Protein AF-A0A9Q1MNZ3-F1 (afdb_monomer)

Organism: NCBI:txid402998

Secondary structure (DSSP, 8-state):
-HHHHHHHHTTT----SSHHHHHHHHHHHHHHHHHHHHHHHHHHHHHHHHHHHHHHHHHHHHHHHHHH-HHHHTTS-SS---S-------------------PPP-----HHHHHHHHHHHHHHHHHHHHHHHHHHHHHHHHHHHHHHHHHHHHHHHHHHHHHHHHHHHHS---PPPHHHHHHHHHHHHHHHHHHHHHHHHHHHHHHHHHHHHHHHHHHHHHHHHHHHHHHHTTS--SS-TTHHHHHHHHHHHHHHHHHHHHHHHHHHHHHHHHHHHHHHHHHHHHHHHHHHHHHHHHHHHHHHHHHHHHHHHHHHHHHHHHHHHHHHHHHHHHHHHHHHHHHHHHHHHHHHHHHPPP-----------------------S------------SSTTTGGGSSS----------PPPPPPPPP-------------------------

Structure (mmCIF, N/CA/C/O backbone):
data_AF-A0A9Q1MNZ3-F1
#
_entry.id   AF-A0A9Q1MNZ3-F1
#
loop_
_atom_site.group_PDB
_atom_site.id
_atom_site.type_symbol
_atom_site.label_atom_id
_atom_site.label_alt_id
_atom_site.label_comp_id
_atom_site.label_asym_id
_atom_site.label_entity_id
_atom_site.label_seq_id
_atom_site.pdbx_PDB_ins_code
_atom_site.Cartn_x
_atom_site.Cartn_y
_atom_site.Cartn_z
_atom_site.occupancy
_atom_site.B_iso_or_equiv
_atom_site.auth_seq_id
_atom_site.auth_comp_id
_atom_site.auth_asym_id
_atom_site.auth_atom_id
_atom_site.pdbx_PDB_model_num
ATOM 1 N N . MET A 1 1 ? -8.122 19.509 -13.909 1.00 64.25 1 MET A N 1
ATOM 2 C CA . MET A 1 1 ? -7.153 19.611 -15.026 1.00 64.25 1 MET A CA 1
ATOM 3 C C . MET A 1 1 ? -7.495 18.634 -16.149 1.00 64.25 1 MET A C 1
ATOM 5 O O . MET A 1 1 ? -7.805 19.085 -17.242 1.00 64.25 1 MET A O 1
ATOM 9 N N . GLN A 1 2 ? -7.515 17.329 -15.856 1.00 67.62 2 GLN A N 1
ATOM 10 C CA . GLN A 1 2 ? -7.692 16.215 -16.800 1.00 67.62 2 GLN A CA 1
ATOM 11 C C . GLN A 1 2 ? -8.780 16.420 -17.875 1.00 67.62 2 GLN A C 1
ATOM 13 O O . GLN A 1 2 ? -8.451 16.431 -19.053 1.00 67.62 2 GLN A O 1
ATOM 18 N N . GLY A 1 3 ? -10.028 16.731 -17.503 1.00 74.38 3 GLY A N 1
ATOM 19 C CA . GLY A 1 3 ? -11.099 16.966 -18.489 1.00 74.38 3 GLY A CA 1
ATOM 20 C C . GLY A 1 3 ? -10.867 18.143 -19.458 1.00 74.38 3 GLY A C 1
ATOM 21 O O . GLY A 1 3 ? -11.345 18.099 -20.590 1.00 74.38 3 GLY A O 1
ATOM 22 N N . LYS A 1 4 ? -10.090 19.176 -19.077 1.00 72.19 4 LYS A N 1
ATOM 23 C CA . LYS A 1 4 ? -9.669 20.223 -20.031 1.00 72.19 4 LYS A CA 1
ATOM 24 C C . LYS A 1 4 ? -8.597 19.693 -20.996 1.00 72.19 4 LYS A C 1
ATOM 26 O O . LYS A 1 4 ? -8.655 20.001 -22.179 1.00 72.19 4 LYS A O 1
ATOM 31 N N . VAL A 1 5 ? -7.658 18.874 -20.511 1.00 76.69 5 VAL A N 1
ATOM 32 C CA . VAL A 1 5 ? -6.614 18.236 -21.338 1.00 76.69 5 VAL A CA 1
ATOM 33 C C . VAL A 1 5 ? -7.241 17.284 -22.363 1.00 76.69 5 VAL A C 1
ATOM 35 O O . VAL A 1 5 ? -6.923 17.367 -23.543 1.00 76.69 5 VAL A O 1
ATOM 38 N N . GLU A 1 6 ? -8.206 16.458 -21.954 1.00 78.88 6 GLU A N 1
ATOM 39 C CA . GLU A 1 6 ? -8.967 15.580 -22.859 1.00 78.88 6 GLU A CA 1
ATOM 40 C C . GLU A 1 6 ? -9.744 16.364 -23.929 1.00 78.88 6 GLU A C 1
ATOM 42 O O . GLU A 1 6 ? -9.809 15.943 -25.083 1.00 78.88 6 GLU A O 1
ATOM 47 N N . SER A 1 7 ? -10.307 17.526 -23.576 1.00 74.75 7 SER A N 1
ATOM 48 C CA . SER A 1 7 ? -10.967 18.415 -24.543 1.00 74.75 7 SER A CA 1
ATOM 49 C C . SER A 1 7 ? -9.997 19.008 -25.570 1.00 74.75 7 SER A C 1
ATOM 51 O O . SER A 1 7 ? -10.411 19.310 -26.685 1.00 74.75 7 SER A O 1
ATOM 53 N N . VAL A 1 8 ? -8.730 19.192 -25.199 1.00 75.56 8 VAL A N 1
ATOM 54 C CA . VAL A 1 8 ? -7.685 19.772 -26.055 1.00 75.56 8 VAL A CA 1
ATOM 55 C C . VAL A 1 8 ? -7.046 18.711 -26.946 1.00 75.56 8 VAL A C 1
ATOM 57 O O . VAL A 1 8 ? -6.783 18.985 -28.111 1.00 75.56 8 VAL A O 1
ATOM 60 N N . ILE A 1 9 ? -6.885 17.481 -26.450 1.00 75.62 9 ILE A N 1
ATOM 61 C CA . ILE A 1 9 ? -6.481 16.321 -27.260 1.00 75.62 9 ILE A CA 1
ATOM 62 C C . ILE A 1 9 ? -7.491 16.096 -28.398 1.00 75.62 9 ILE A C 1
ATOM 64 O O . ILE A 1 9 ? -7.105 16.064 -29.564 1.00 75.62 9 ILE A O 1
ATOM 68 N N . LYS A 1 10 ? -8.797 16.097 -28.090 1.00 76.12 10 LYS A N 1
ATOM 69 C CA . LYS A 1 10 ? -9.872 16.006 -29.100 1.00 76.12 10 LYS A CA 1
ATOM 70 C C . LYS A 1 10 ? -9.850 17.132 -30.140 1.00 76.12 10 LYS A C 1
ATOM 72 O O . LYS A 1 10 ? -10.319 16.934 -31.252 1.00 76.12 10 LYS A O 1
ATOM 77 N N . LEU A 1 11 ? -9.303 18.298 -29.792 1.00 71.25 11 LEU A N 1
ATOM 78 C CA . LEU A 1 11 ? -9.149 19.442 -30.698 1.00 71.25 11 LEU A CA 1
ATOM 79 C C . LEU A 1 11 ? -7.994 19.271 -31.704 1.00 71.25 11 LEU A C 1
ATOM 81 O O . LEU A 1 11 ? -7.892 20.034 -32.662 1.00 71.25 11 LEU A O 1
ATOM 85 N N . ILE A 1 12 ? -7.101 18.311 -31.449 1.00 71.12 12 ILE A N 1
ATOM 86 C CA . ILE A 1 12 ? -5.898 18.013 -32.239 1.00 71.12 12 ILE A CA 1
ATOM 87 C C . ILE A 1 12 ? -6.087 16.721 -33.057 1.00 71.12 12 ILE A C 1
ATOM 89 O O . ILE A 1 12 ? -5.530 16.606 -34.145 1.00 71.12 12 ILE A O 1
ATOM 93 N N . GLU A 1 13 ? -6.887 15.772 -32.561 1.00 69.00 13 GLU A N 1
ATOM 94 C CA . GLU A 1 13 ? -7.165 14.466 -33.187 1.00 69.00 13 GLU A CA 1
ATOM 95 C C . GLU A 1 13 ? -8.240 14.492 -34.301 1.00 69.00 13 GLU A C 1
ATOM 97 O O . GLU A 1 13 ? -8.600 13.442 -34.825 1.00 69.00 13 GLU A O 1
ATOM 102 N N . GLU A 1 14 ? -8.783 15.656 -34.673 1.00 66.69 14 GLU A N 1
ATOM 103 C CA . GLU A 1 14 ? -9.894 15.748 -35.634 1.00 66.69 14 GLU A CA 1
ATOM 104 C C . GLU A 1 14 ? -9.431 15.492 -37.089 1.00 66.69 14 GLU A C 1
ATOM 106 O O . GLU A 1 14 ? -8.737 16.308 -37.706 1.00 66.69 14 GLU A O 1
ATOM 111 N N . ASP A 1 15 ? -9.811 14.332 -37.641 1.00 58.34 15 ASP A N 1
ATOM 112 C CA . ASP A 1 15 ? -9.346 13.847 -38.944 1.00 58.34 15 ASP A CA 1
ATOM 113 C C . ASP A 1 15 ? -9.789 14.728 -40.127 1.00 58.34 15 ASP A C 1
ATOM 115 O O . ASP A 1 15 ? -10.971 14.962 -40.387 1.00 58.34 15 ASP A O 1
ATOM 119 N N . GLY A 1 16 ? -8.808 15.157 -40.923 1.00 62.56 16 GLY A N 1
ATOM 120 C CA . GLY A 1 16 ? -9.031 15.745 -42.240 1.00 62.56 16 GLY A CA 1
ATOM 121 C C . GLY A 1 16 ? -8.628 14.767 -43.339 1.00 62.56 16 GLY A C 1
ATOM 122 O O . GLY A 1 16 ? -7.452 14.426 -43.446 1.00 62.56 16 GLY A O 1
ATOM 123 N N . ASP A 1 17 ? -9.573 14.409 -44.213 1.00 69.06 17 ASP A N 1
ATOM 124 C CA . ASP A 1 17 ? -9.425 13.407 -45.296 1.00 69.06 17 ASP A CA 1
ATOM 125 C C . ASP A 1 17 ? -8.320 13.718 -46.332 1.00 69.06 17 ASP A C 1
ATOM 127 O O . ASP A 1 17 ? -8.062 12.940 -47.247 1.00 69.06 17 ASP A O 1
ATOM 131 N N . SER A 1 18 ? -7.686 14.888 -46.235 1.00 78.81 18 SER A N 1
ATOM 132 C CA . SER A 1 18 ? -6.571 15.319 -47.074 1.00 78.81 18 SER A CA 1
ATOM 133 C C . SER A 1 18 ? -5.646 16.258 -46.297 1.00 78.81 18 SER A C 1
ATOM 135 O O . SER A 1 18 ? -6.090 17.028 -45.441 1.00 78.81 18 SER A O 1
ATOM 137 N N . PHE A 1 19 ? -4.352 16.238 -46.628 1.00 78.19 19 PHE A N 1
ATOM 138 C CA . PHE A 1 19 ? -3.309 17.021 -45.956 1.00 78.19 19 PHE A CA 1
ATOM 139 C C . PHE A 1 19 ? -3.647 18.519 -45.852 1.00 78.19 19 PHE A C 1
ATOM 141 O O . PHE A 1 19 ? -3.493 19.107 -44.782 1.00 78.19 19 PHE A O 1
ATOM 148 N N . ALA A 1 20 ? -4.173 19.117 -46.928 1.00 81.31 20 ALA A N 1
ATOM 149 C CA . ALA A 1 20 ? -4.569 20.527 -46.948 1.00 81.31 20 ALA A CA 1
ATOM 150 C C . ALA A 1 20 ? -5.697 20.835 -45.944 1.00 81.31 20 ALA A C 1
ATOM 152 O O . ALA A 1 20 ? -5.638 21.841 -45.239 1.00 81.31 20 ALA A O 1
ATOM 153 N N . LYS A 1 21 ? -6.676 19.928 -45.818 1.00 78.25 21 LYS A N 1
ATOM 154 C CA . LYS A 1 21 ? -7.810 20.042 -44.887 1.00 78.25 21 LYS A CA 1
ATOM 155 C C . LYS A 1 21 ? -7.342 19.944 -43.428 1.00 78.25 21 LYS A C 1
ATOM 157 O O . LYS A 1 21 ? -7.781 20.736 -42.599 1.00 78.25 21 LYS A O 1
ATOM 162 N N . ARG A 1 22 ? -6.385 19.053 -43.121 1.00 76.38 22 ARG A N 1
ATOM 163 C CA . ARG A 1 22 ? -5.750 18.982 -41.785 1.00 76.38 22 ARG A CA 1
ATOM 164 C C . ARG A 1 22 ? -4.982 20.258 -41.439 1.00 76.38 22 ARG A C 1
ATOM 166 O O . ARG A 1 22 ? -5.102 20.756 -40.325 1.00 76.38 22 ARG A O 1
ATOM 173 N N . ALA A 1 23 ? -4.212 20.798 -42.387 1.00 79.94 23 ALA A N 1
ATOM 174 C CA . ALA A 1 23 ? -3.471 22.041 -42.180 1.00 79.94 23 ALA A CA 1
ATOM 175 C C . ALA A 1 23 ? -4.421 23.223 -41.910 1.00 79.94 23 ALA A C 1
ATOM 177 O O . ALA A 1 23 ? -4.208 23.981 -40.966 1.00 79.94 23 ALA A O 1
ATOM 178 N N . GLU A 1 24 ? -5.505 23.345 -42.682 1.00 80.56 24 GLU A N 1
ATOM 179 C CA . GLU A 1 24 ? -6.532 24.372 -42.475 1.00 80.56 24 GLU A CA 1
ATOM 180 C C . GLU A 1 24 ? -7.200 24.259 -41.091 1.00 80.56 24 GLU A C 1
ATOM 182 O O . GLU A 1 24 ? -7.330 25.264 -40.386 1.00 80.56 24 GLU A O 1
ATOM 187 N N . MET A 1 25 ? -7.573 23.044 -40.669 1.00 79.12 25 MET A N 1
ATOM 188 C CA . MET A 1 25 ? -8.156 22.795 -39.343 1.00 79.12 25 MET A CA 1
ATOM 189 C C . MET A 1 25 ? -7.179 23.140 -38.211 1.00 79.12 25 MET A C 1
ATOM 191 O O . MET A 1 25 ? -7.559 23.853 -37.280 1.00 79.12 25 MET A O 1
ATOM 195 N N . TYR A 1 26 ? -5.906 22.745 -38.328 1.00 80.44 26 TYR A N 1
ATOM 196 C CA . TYR A 1 26 ? -4.860 23.116 -37.370 1.00 80.44 26 TYR A CA 1
ATOM 197 C C . TYR A 1 26 ? -4.749 24.638 -37.202 1.00 80.44 26 TYR A C 1
ATOM 199 O O . TYR A 1 26 ? -4.778 25.135 -36.076 1.00 80.44 26 TYR A O 1
ATOM 207 N N . TYR A 1 27 ? -4.685 25.406 -38.297 1.00 83.06 27 TYR A N 1
ATOM 208 C CA . TYR A 1 27 ? -4.586 26.868 -38.204 1.00 83.06 27 TYR A CA 1
ATOM 209 C C . TYR A 1 27 ? -5.840 27.525 -37.608 1.00 83.06 27 TYR A C 1
ATOM 211 O O . TYR A 1 27 ? -5.704 28.518 -36.893 1.00 83.06 27 TYR A O 1
ATOM 219 N N . LYS A 1 28 ? -7.037 26.957 -37.821 1.00 81.38 28 LYS A N 1
ATOM 220 C CA . LYS A 1 28 ? -8.279 27.414 -37.167 1.00 81.38 28 LYS A CA 1
ATOM 221 C C . LYS A 1 28 ? -8.309 27.106 -35.666 1.00 81.38 28 LYS A C 1
ATOM 223 O O . LYS A 1 28 ? -8.808 27.927 -34.904 1.00 81.38 28 LYS A O 1
ATOM 228 N N . LYS A 1 29 ? -7.767 25.961 -35.234 1.00 82.56 29 LYS A N 1
ATOM 229 C CA . LYS A 1 29 ? -7.752 25.526 -33.822 1.00 82.56 29 LYS A CA 1
ATOM 230 C C . LYS A 1 29 ? -6.563 26.031 -33.003 1.00 82.56 29 LYS A C 1
ATOM 232 O O . LYS A 1 29 ? -6.631 26.080 -31.775 1.00 82.56 29 LYS A O 1
ATOM 237 N N . ARG A 1 30 ? -5.503 26.503 -33.663 1.00 81.94 30 ARG A N 1
ATOM 238 C CA . ARG A 1 30 ? -4.300 27.065 -33.030 1.00 81.94 30 ARG A CA 1
ATOM 239 C C . ARG A 1 30 ? -4.566 28.158 -31.971 1.00 81.94 30 ARG A C 1
ATOM 241 O O . ARG A 1 30 ? -3.887 28.106 -30.948 1.00 81.94 30 ARG A O 1
ATOM 248 N N . PRO A 1 31 ? -5.507 29.116 -32.131 1.00 85.31 31 PRO A N 1
ATOM 249 C CA . PRO A 1 31 ? -5.773 30.130 -31.102 1.00 85.31 31 PRO A CA 1
ATOM 250 C C . PRO A 1 31 ? -6.386 29.548 -29.819 1.00 85.31 31 PRO A C 1
ATOM 252 O O . PRO A 1 31 ? -5.988 29.935 -28.723 1.00 85.31 31 PRO A O 1
ATOM 255 N N . GLU A 1 32 ? -7.309 28.588 -29.950 1.00 81.62 32 GLU A N 1
ATOM 256 C CA . GLU A 1 32 ? -7.945 27.892 -28.818 1.00 81.62 32 GLU A CA 1
ATOM 257 C C . GLU A 1 32 ? -6.896 27.096 -28.014 1.00 81.62 32 GLU A C 1
ATOM 259 O O . GLU A 1 32 ? -6.868 27.159 -26.782 1.00 81.62 32 GLU A O 1
ATOM 264 N N . LEU A 1 33 ? -5.974 26.422 -28.715 1.00 83.12 33 LEU A N 1
ATOM 265 C CA . LEU A 1 33 ? -4.855 25.690 -28.114 1.00 83.12 33 LEU A CA 1
ATOM 266 C C . LEU A 1 33 ? -3.871 26.615 -27.374 1.00 83.12 33 LEU A C 1
ATOM 268 O O . LEU A 1 33 ? -3.465 26.298 -26.256 1.00 83.12 33 LEU A O 1
ATOM 272 N N . ILE A 1 34 ? -3.508 27.760 -27.966 1.00 86.12 34 ILE A N 1
ATOM 273 C CA . ILE A 1 34 ? 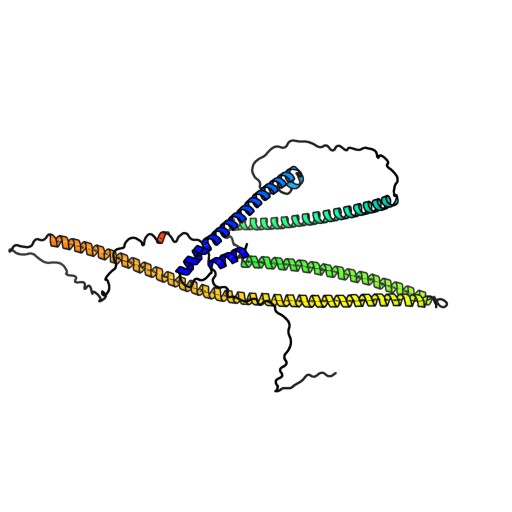-2.623 28.752 -27.329 1.00 86.12 34 ILE A CA 1
ATOM 274 C C . ILE A 1 34 ? -3.255 29.279 -26.036 1.00 86.12 34 ILE A C 1
ATOM 276 O O . ILE A 1 34 ? -2.612 29.231 -24.988 1.00 86.12 34 ILE A O 1
ATOM 280 N N . ASN A 1 35 ? -4.527 29.694 -26.075 1.00 85.69 35 ASN A N 1
ATOM 281 C CA . ASN A 1 35 ? -5.220 30.202 -24.889 1.00 85.69 35 ASN A CA 1
ATOM 282 C C . ASN A 1 35 ? -5.282 29.154 -23.761 1.00 85.69 35 ASN A C 1
ATOM 284 O O . ASN A 1 35 ? -5.055 29.484 -22.600 1.00 85.69 35 ASN A O 1
ATOM 288 N N . PHE A 1 36 ? -5.522 27.877 -24.084 1.00 86.38 36 PHE A N 1
ATOM 289 C CA . PHE A 1 36 ? -5.504 26.809 -23.079 1.00 86.38 36 PHE A CA 1
ATOM 290 C C . PHE A 1 36 ? -4.132 26.638 -22.401 1.00 86.38 36 PHE A C 1
ATOM 292 O O . PHE A 1 36 ? -4.066 26.441 -21.182 1.00 86.38 36 PHE A O 1
ATOM 299 N N . VAL A 1 37 ? -3.040 26.711 -23.169 1.00 85.69 37 VAL A N 1
ATOM 300 C CA . VAL A 1 37 ? -1.673 26.615 -22.633 1.00 85.69 37 VAL A CA 1
ATOM 301 C C . VAL A 1 37 ? -1.352 27.826 -21.752 1.00 85.69 37 VAL A C 1
ATOM 303 O O . VAL A 1 37 ? -0.839 27.651 -20.646 1.00 85.69 37 VAL A O 1
ATOM 306 N N . GLU A 1 38 ? -1.718 29.037 -22.181 1.00 88.31 38 GLU A N 1
ATOM 307 C CA . GLU A 1 38 ? -1.524 30.270 -21.405 1.00 88.31 38 GLU A CA 1
ATOM 308 C C . GLU A 1 38 ? -2.342 30.289 -20.101 1.00 88.31 38 GLU A C 1
ATOM 310 O O . GLU A 1 38 ? -1.801 30.622 -19.042 1.00 88.31 38 GLU A O 1
ATOM 315 N N . GLU A 1 39 ? -3.616 29.877 -20.137 1.00 85.88 39 GLU A N 1
ATOM 316 C CA . GLU A 1 39 ? -4.452 29.700 -18.939 1.00 85.88 39 GLU A CA 1
ATOM 317 C C . GLU A 1 39 ? -3.848 28.679 -17.972 1.00 85.88 39 GLU A C 1
ATOM 319 O O . GLU A 1 39 ? -3.794 28.922 -16.764 1.00 85.88 39 GLU A O 1
ATOM 324 N N . SER A 1 40 ? -3.382 27.540 -18.494 1.00 81.62 40 SER A N 1
ATOM 325 C CA . SER A 1 40 ? -2.795 26.469 -17.684 1.00 81.62 40 SER A CA 1
ATOM 326 C C . SER A 1 40 ? -1.501 26.928 -17.015 1.00 81.62 40 SER A C 1
ATOM 328 O O . SER A 1 40 ? -1.337 26.744 -15.810 1.00 81.62 40 SER A O 1
ATOM 330 N N . TYR A 1 41 ? -0.615 27.598 -17.759 1.00 85.88 41 TYR A N 1
ATOM 331 C CA . TYR A 1 41 ? 0.615 28.179 -17.219 1.00 85.88 41 TYR A CA 1
ATOM 332 C C . TYR A 1 41 ? 0.327 29.245 -16.150 1.00 85.88 41 TYR A C 1
ATOM 334 O O . TYR A 1 41 ? 0.918 29.213 -15.068 1.00 85.88 41 TYR A O 1
ATOM 342 N N . ARG A 1 42 ? -0.638 30.145 -16.397 1.00 90.25 42 ARG A N 1
ATOM 343 C CA . ARG A 1 42 ? -1.067 31.156 -15.416 1.00 90.25 42 ARG A CA 1
ATOM 344 C C . ARG A 1 42 ? -1.629 30.512 -14.143 1.00 90.25 42 ARG A C 1
ATOM 346 O O . ARG A 1 42 ? -1.322 30.980 -13.048 1.00 90.25 42 ARG A O 1
ATOM 353 N N . ALA A 1 43 ? -2.407 29.437 -14.269 1.00 88.12 43 ALA A N 1
ATOM 354 C CA . ALA A 1 43 ? -2.963 28.707 -13.131 1.00 88.12 43 ALA A CA 1
ATOM 355 C C . ALA A 1 43 ? -1.879 28.003 -12.293 1.00 88.12 43 ALA A C 1
ATOM 357 O O . ALA A 1 43 ? -1.916 28.098 -11.065 1.00 88.12 43 ALA A O 1
ATOM 358 N N . TYR A 1 44 ? -0.896 27.356 -12.933 1.00 88.75 44 TYR A N 1
ATOM 359 C CA . TYR A 1 44 ? 0.251 26.759 -12.236 1.00 88.75 44 TYR A CA 1
ATOM 360 C C . TYR A 1 44 ? 1.097 27.812 -11.517 1.00 88.75 44 TYR A C 1
ATOM 362 O O . TYR A 1 44 ? 1.431 27.634 -10.346 1.00 88.75 44 TYR A O 1
ATOM 370 N N . ARG A 1 45 ? 1.381 28.942 -12.171 1.00 92.19 45 ARG A N 1
ATOM 371 C CA . ARG A 1 45 ? 2.127 30.048 -11.561 1.00 92.19 45 ARG A CA 1
ATOM 372 C C . ARG A 1 45 ? 1.422 30.609 -10.321 1.00 92.19 45 ARG A C 1
ATOM 374 O O . ARG A 1 45 ? 2.040 30.721 -9.270 1.00 92.19 45 ARG A O 1
ATOM 381 N N . ALA A 1 46 ? 0.114 30.854 -10.408 1.00 93.00 46 ALA A N 1
ATOM 382 C CA . ALA A 1 46 ? -0.691 31.315 -9.275 1.00 93.00 46 ALA A CA 1
ATOM 383 C C . ALA A 1 46 ? -0.861 30.258 -8.160 1.00 93.00 46 ALA A C 1
ATOM 385 O O . ALA A 1 46 ? -1.320 30.581 -7.063 1.00 93.00 46 ALA A O 1
ATOM 386 N N . LEU A 1 47 ? -0.554 28.981 -8.417 1.00 93.31 47 LEU A N 1
ATOM 387 C CA . LEU A 1 47 ? -0.458 27.952 -7.379 1.00 93.31 47 LEU A CA 1
ATOM 388 C C . LEU A 1 47 ? 0.912 27.995 -6.686 1.00 93.31 47 LEU A C 1
ATOM 390 O O . LEU A 1 47 ? 0.950 27.997 -5.459 1.00 93.31 47 LEU A O 1
ATOM 394 N N . ALA A 1 48 ? 2.003 28.107 -7.450 1.00 91.25 48 ALA A N 1
ATOM 395 C CA . ALA A 1 48 ? 3.358 28.247 -6.914 1.00 91.25 48 ALA A CA 1
ATOM 396 C C . ALA A 1 48 ? 3.501 29.500 -6.027 1.00 91.25 48 ALA A C 1
ATOM 398 O O . ALA A 1 48 ? 3.933 29.395 -4.885 1.00 91.25 48 ALA A O 1
ATOM 399 N N . GLU A 1 49 ? 3.014 30.657 -6.490 1.00 92.81 49 GLU A N 1
ATOM 400 C CA . GLU A 1 49 ? 3.045 31.919 -5.729 1.00 92.81 49 GLU A CA 1
ATOM 401 C C . GLU A 1 49 ? 2.268 31.826 -4.392 1.00 92.81 49 GLU A C 1
ATOM 403 O O . GLU A 1 49 ? 2.651 32.450 -3.402 1.00 92.81 49 GLU A O 1
ATOM 408 N N . ARG A 1 50 ? 1.211 30.998 -4.320 1.00 95.25 50 ARG A N 1
ATOM 409 C CA . ARG A 1 50 ? 0.496 30.704 -3.061 1.00 95.25 50 ARG A CA 1
ATOM 410 C C . ARG A 1 50 ? 1.260 29.741 -2.152 1.00 95.25 50 ARG A C 1
ATOM 412 O O . ARG A 1 50 ? 1.188 29.896 -0.937 1.00 95.25 50 ARG A O 1
ATOM 419 N N . TYR A 1 51 ? 2.001 28.790 -2.717 1.00 93.69 51 TYR A N 1
ATOM 420 C CA . TYR A 1 51 ? 2.882 27.897 -1.958 1.00 93.69 51 TYR A CA 1
ATOM 421 C C . TYR A 1 51 ? 4.043 28.670 -1.315 1.00 93.69 51 TYR A C 1
ATOM 423 O O . TYR A 1 51 ? 4.296 28.507 -0.123 1.00 93.69 51 TYR A O 1
ATOM 431 N N . ASP A 1 52 ? 4.674 29.582 -2.061 1.00 93.56 52 ASP A N 1
ATOM 432 C CA . ASP A 1 52 ? 5.722 30.478 -1.551 1.00 93.56 52 ASP A CA 1
ATOM 433 C C . ASP A 1 52 ? 5.213 31.372 -0.412 1.00 93.56 52 ASP A C 1
ATOM 435 O O . ASP A 1 52 ? 5.938 31.649 0.546 1.00 93.56 52 ASP A O 1
ATOM 439 N N . HIS A 1 53 ? 3.969 31.851 -0.515 1.00 94.88 53 HIS A N 1
ATOM 440 C CA . HIS A 1 53 ? 3.343 32.657 0.530 1.00 94.88 53 HIS A CA 1
ATOM 441 C C . HIS A 1 53 ? 3.080 31.829 1.792 1.00 94.88 53 HIS A C 1
ATOM 443 O O . HIS A 1 53 ? 3.511 32.235 2.871 1.00 94.88 53 HIS A O 1
ATOM 449 N N . LEU A 1 54 ? 2.458 30.653 1.648 1.00 95.00 54 LEU A N 1
ATOM 450 C CA . LEU A 1 54 ? 2.160 29.746 2.758 1.00 95.00 54 LEU A CA 1
ATOM 451 C C . LEU A 1 54 ? 3.436 29.247 3.453 1.00 95.00 54 LEU A C 1
ATOM 453 O O . LEU A 1 54 ? 3.476 29.172 4.675 1.00 95.00 54 LEU A O 1
ATOM 457 N N . SER A 1 55 ? 4.502 28.966 2.696 1.00 90.81 55 SER A N 1
ATOM 458 C CA . SER A 1 55 ? 5.814 28.597 3.241 1.00 90.81 55 SER A CA 1
ATOM 459 C C . SER A 1 55 ? 6.408 29.715 4.108 1.00 90.81 55 SER A C 1
ATOM 461 O O . SER A 1 55 ? 6.873 29.455 5.218 1.00 90.81 55 SER A O 1
ATOM 463 N N . LYS A 1 56 ? 6.326 30.977 3.662 1.00 92.25 56 LYS A N 1
ATOM 464 C CA . LYS A 1 56 ? 6.789 32.140 4.442 1.00 92.25 56 LYS A CA 1
ATOM 465 C C . LYS A 1 56 ? 5.942 32.380 5.689 1.00 92.25 56 LYS A C 1
ATOM 467 O O . LYS A 1 56 ? 6.495 32.713 6.737 1.00 92.25 56 LYS A O 1
ATOM 472 N N . GLU A 1 57 ? 4.625 32.206 5.600 1.00 92.81 57 GLU A N 1
ATOM 473 C CA . GLU A 1 57 ? 3.728 32.307 6.757 1.00 92.81 57 GLU A CA 1
ATOM 474 C C . GLU A 1 57 ? 4.002 31.197 7.775 1.00 92.81 57 GLU A C 1
ATOM 476 O O . GLU A 1 57 ? 4.150 31.490 8.959 1.00 92.81 57 GLU A O 1
ATOM 481 N N . LEU A 1 58 ? 4.176 29.953 7.318 1.00 91.25 58 LEU A N 1
ATOM 482 C CA . LEU A 1 58 ? 4.538 28.813 8.160 1.00 91.25 58 LEU A CA 1
ATOM 483 C C . LEU A 1 58 ? 5.899 29.018 8.838 1.00 91.25 58 LEU A C 1
ATOM 485 O O . LEU A 1 58 ? 6.006 28.824 10.044 1.00 91.25 58 LEU A O 1
ATOM 489 N N . GLN A 1 59 ? 6.918 29.487 8.112 1.00 90.19 59 GLN A N 1
ATOM 490 C CA . GLN A 1 59 ? 8.222 29.803 8.705 1.00 90.19 59 GLN A CA 1
ATOM 491 C C . GLN A 1 59 ? 8.116 30.932 9.743 1.00 90.19 59 GLN A C 1
ATOM 493 O O . GLN A 1 59 ? 8.756 30.883 10.792 1.00 90.19 59 GLN A O 1
ATOM 498 N N . THR A 1 60 ? 7.276 31.938 9.481 1.00 91.88 60 THR A N 1
ATOM 499 C CA . THR A 1 60 ? 7.016 33.040 10.421 1.00 91.88 60 THR A CA 1
ATOM 500 C C . THR A 1 60 ? 6.292 32.540 11.674 1.00 91.88 60 THR A C 1
ATOM 502 O O . THR A 1 60 ? 6.655 32.923 12.788 1.00 91.88 60 THR A O 1
ATOM 505 N N . ALA A 1 61 ? 5.316 31.643 11.515 1.00 88.25 61 ALA A N 1
ATOM 506 C CA . ALA A 1 61 ? 4.612 30.991 12.615 1.00 88.25 61 ALA A CA 1
ATOM 507 C C . ALA A 1 61 ? 5.556 30.103 13.439 1.00 88.25 61 ALA A C 1
ATOM 509 O O . ALA A 1 61 ? 5.571 30.222 14.661 1.00 88.25 61 ALA A O 1
ATOM 510 N N . ASN A 1 62 ? 6.409 29.303 12.794 1.00 76.31 62 ASN A N 1
ATOM 511 C CA . ASN A 1 62 ? 7.412 28.464 13.454 1.00 76.31 62 ASN A CA 1
ATOM 512 C C . ASN A 1 62 ? 8.426 29.308 14.241 1.00 76.31 62 ASN A C 1
ATOM 514 O O . ASN A 1 62 ? 8.650 29.035 15.417 1.00 76.31 62 ASN A O 1
ATOM 518 N N . ASN A 1 63 ? 8.955 30.391 13.660 1.00 79.56 63 ASN A N 1
ATOM 519 C CA . ASN A 1 63 ? 9.815 31.344 14.376 1.00 79.56 63 ASN A CA 1
ATOM 520 C C . ASN A 1 63 ? 9.089 31.998 15.573 1.00 79.56 63 ASN A C 1
ATOM 522 O O . ASN A 1 63 ? 9.692 32.249 16.618 1.00 79.56 63 ASN A O 1
ATOM 526 N N . THR A 1 64 ? 7.786 32.264 15.443 1.00 81.75 64 THR A N 1
ATOM 527 C CA . THR A 1 64 ? 6.958 32.837 16.519 1.00 81.75 64 THR A CA 1
ATOM 528 C C . THR A 1 64 ? 6.732 31.827 17.647 1.00 81.75 64 THR A C 1
ATOM 530 O O . THR A 1 64 ? 6.935 32.161 18.811 1.00 81.75 64 THR A O 1
ATOM 533 N N . ILE A 1 65 ? 6.396 30.575 17.322 1.00 72.56 65 ILE A N 1
ATOM 534 C CA . ILE A 1 65 ? 6.282 29.465 18.282 1.00 72.56 65 ILE A CA 1
ATOM 535 C C . ILE A 1 65 ? 7.621 29.248 18.991 1.00 72.56 65 ILE A C 1
ATOM 537 O O . ILE A 1 65 ? 7.645 29.166 20.216 1.00 72.56 65 ILE A O 1
ATOM 541 N N . ALA A 1 66 ? 8.731 29.260 18.247 1.00 68.75 66 ALA A N 1
ATOM 542 C CA . ALA A 1 66 ? 10.076 29.139 18.797 1.00 68.75 66 ALA A CA 1
ATOM 543 C C . ALA A 1 66 ? 10.420 30.272 19.786 1.00 68.75 66 ALA A C 1
ATOM 545 O O . ALA A 1 66 ? 11.073 30.050 20.802 1.00 68.75 66 ALA A O 1
ATOM 546 N N . THR A 1 67 ? 9.926 31.485 19.528 1.00 72.19 67 THR A N 1
ATOM 547 C CA . THR A 1 67 ? 10.103 32.639 20.425 1.00 72.19 67 THR A CA 1
ATOM 548 C C . THR A 1 67 ? 9.240 32.538 21.694 1.00 72.19 67 THR A C 1
ATOM 550 O O . THR A 1 67 ? 9.623 33.065 22.737 1.00 72.19 67 THR A O 1
ATOM 553 N N . ILE A 1 68 ? 8.076 31.878 21.628 1.00 75.00 68 ILE A N 1
ATOM 554 C CA . ILE A 1 68 ? 7.091 31.820 22.727 1.00 75.00 68 ILE A CA 1
ATOM 555 C C . ILE A 1 68 ? 7.246 30.556 23.597 1.00 75.00 68 ILE A C 1
ATOM 557 O O . ILE A 1 68 ? 6.935 30.605 24.787 1.00 75.00 68 ILE A O 1
ATOM 561 N N . PHE A 1 69 ? 7.758 29.444 23.053 1.00 56.47 69 PHE A N 1
ATOM 562 C CA . PHE A 1 69 ? 7.879 28.154 23.752 1.00 56.47 69 PHE A CA 1
ATOM 563 C C . PHE A 1 69 ? 9.303 27.555 23.702 1.00 56.47 69 PHE A C 1
ATOM 565 O O . PHE A 1 69 ? 9.504 26.510 23.077 1.00 56.47 69 PHE A O 1
ATOM 572 N N . PRO A 1 70 ? 10.297 28.146 24.399 1.00 57.84 70 PRO A N 1
ATOM 573 C CA . PRO A 1 70 ? 11.695 27.703 24.319 1.00 57.84 70 PRO A CA 1
ATOM 574 C C . PRO A 1 70 ? 11.933 26.249 24.763 1.00 57.84 70 PRO A C 1
ATOM 576 O O . PRO A 1 70 ? 12.795 25.569 24.214 1.00 57.84 70 PRO A O 1
ATOM 579 N N . GLU A 1 71 ? 11.164 25.748 25.737 1.00 48.53 71 GLU A N 1
ATOM 580 C CA . GLU A 1 71 ? 11.341 24.395 26.294 1.00 48.53 71 GLU A CA 1
ATOM 581 C C . GLU A 1 71 ? 10.943 23.267 25.327 1.00 48.53 71 GLU A C 1
ATOM 583 O O . GLU A 1 71 ? 11.452 22.158 25.454 1.00 48.53 71 GLU A O 1
ATOM 588 N N . GLN A 1 72 ? 10.071 23.515 24.340 1.00 53.72 72 GLN A N 1
ATOM 589 C CA . GLN A 1 72 ? 9.666 22.471 23.380 1.00 53.72 72 GLN A CA 1
ATOM 590 C C . GLN A 1 72 ? 10.704 22.246 22.267 1.00 53.72 72 GLN A C 1
ATOM 592 O O . GLN A 1 72 ? 10.686 21.205 21.617 1.00 53.72 72 GLN A O 1
ATOM 597 N N . ILE A 1 73 ? 11.628 23.191 22.070 1.00 48.12 73 ILE A N 1
ATOM 598 C CA . ILE A 1 73 ? 12.662 23.140 21.022 1.00 48.12 73 ILE A CA 1
ATOM 599 C C . ILE A 1 73 ? 13.847 22.260 21.446 1.00 48.12 73 ILE A C 1
ATOM 601 O O . ILE A 1 73 ? 14.532 21.697 20.598 1.00 48.12 73 ILE A O 1
ATOM 605 N N . GLN A 1 74 ? 14.054 22.065 22.753 1.00 44.41 74 GLN A N 1
ATOM 606 C CA . GLN A 1 74 ? 15.135 21.227 23.296 1.00 44.41 74 GLN A CA 1
ATOM 607 C C . GLN A 1 74 ? 15.012 19.732 22.935 1.00 44.41 74 GLN A C 1
ATOM 609 O O . GLN A 1 74 ? 15.913 18.966 23.241 1.00 44.41 74 GLN A O 1
ATOM 614 N N . LEU A 1 75 ? 13.924 19.316 22.276 1.00 48.19 75 LEU A N 1
ATOM 615 C CA . LEU A 1 75 ? 13.728 17.961 21.741 1.00 48.19 75 LEU A CA 1
ATOM 616 C C . LEU A 1 75 ? 13.957 17.853 20.221 1.00 48.19 75 LEU A C 1
ATOM 618 O O . LEU A 1 75 ? 13.801 16.767 19.673 1.00 48.19 75 LEU A O 1
ATOM 622 N N . ALA A 1 76 ? 14.277 18.954 19.533 1.00 48.88 76 ALA A N 1
ATOM 623 C CA . ALA A 1 76 ? 14.330 19.030 18.067 1.00 48.88 76 ALA A CA 1
ATOM 624 C C . ALA A 1 76 ? 15.666 19.579 17.520 1.00 48.88 76 ALA A C 1
ATOM 626 O O . ALA A 1 76 ? 15.714 20.049 16.387 1.00 48.88 76 ALA A O 1
ATOM 627 N N . MET A 1 77 ? 16.729 19.576 18.334 1.00 41.03 77 MET A N 1
ATOM 628 C CA . MET A 1 77 ? 18.050 20.135 17.992 1.00 41.03 77 MET A CA 1
ATOM 629 C C . MET A 1 77 ? 19.220 19.263 18.500 1.00 41.03 77 MET A C 1
ATOM 631 O O . MET A 1 77 ? 20.240 19.790 18.934 1.00 41.03 77 MET A O 1
ATOM 635 N N . GLU A 1 78 ? 19.064 17.934 18.478 1.00 42.50 78 GLU A N 1
ATOM 636 C CA . GLU A 1 78 ? 20.154 16.963 18.726 1.00 42.50 78 GLU A CA 1
ATOM 637 C C . GLU A 1 78 ? 20.575 16.205 17.446 1.00 42.50 78 GLU A C 1
ATOM 639 O O . GLU A 1 78 ? 21.174 15.137 17.523 1.00 42.50 78 GLU A O 1
ATOM 644 N N . GLU A 1 79 ? 20.288 16.763 16.266 1.00 48.00 79 GLU A N 1
ATOM 645 C CA . GLU A 1 79 ? 20.891 16.356 14.990 1.00 48.00 79 GLU A CA 1
ATOM 646 C C . GLU A 1 79 ? 21.417 17.603 14.255 1.00 48.00 79 GLU A C 1
ATOM 648 O O . GLU A 1 79 ? 20.799 18.666 14.322 1.00 48.00 79 GLU A O 1
ATOM 653 N N . GLU A 1 80 ? 22.559 17.442 13.573 1.00 43.78 80 GLU A N 1
ATOM 654 C CA . GLU A 1 80 ? 23.380 18.463 12.885 1.00 43.78 80 GLU A CA 1
ATOM 655 C C . GLU A 1 80 ? 24.255 19.385 13.776 1.00 43.78 80 GLU A C 1
ATOM 657 O O . GLU A 1 80 ? 23.961 20.556 14.024 1.00 43.78 80 GLU A O 1
ATOM 662 N N . ASP A 1 81 ? 25.426 18.867 14.173 1.00 43.88 81 ASP A N 1
ATOM 663 C CA . ASP A 1 81 ? 26.591 19.662 14.598 1.00 43.88 81 ASP A CA 1
ATOM 664 C C . ASP A 1 81 ? 27.277 20.348 13.390 1.00 43.88 81 ASP A C 1
ATOM 666 O O . ASP A 1 81 ? 27.610 19.658 12.433 1.00 43.88 81 ASP A O 1
ATOM 670 N N . GLU A 1 82 ? 27.583 21.660 13.448 1.00 45.31 82 GLU A N 1
ATOM 671 C CA . GLU A 1 82 ? 28.970 22.203 13.445 1.00 45.31 82 GLU A CA 1
ATOM 672 C C . GLU A 1 82 ? 29.033 23.759 13.537 1.00 45.31 82 GLU A C 1
ATOM 674 O O . GLU A 1 82 ? 28.181 24.483 13.032 1.00 45.31 82 GLU A O 1
ATOM 679 N N . TYR A 1 83 ? 30.114 24.282 14.140 1.00 41.44 83 TYR A N 1
ATOM 680 C CA . TYR A 1 83 ? 30.567 25.694 14.170 1.00 41.44 83 TYR A CA 1
ATOM 681 C C . TYR A 1 83 ? 29.698 26.810 14.820 1.00 41.44 83 TYR A C 1
ATOM 683 O O . TYR A 1 83 ? 29.012 27.578 14.148 1.00 41.44 83 TYR A O 1
ATOM 691 N N . GLY A 1 84 ? 29.990 27.114 16.100 1.00 34.94 84 GLY A N 1
ATOM 692 C CA . GLY A 1 84 ? 30.097 28.518 16.565 1.00 34.94 84 GLY A CA 1
ATOM 693 C C . GLY A 1 84 ? 29.372 28.930 17.859 1.00 34.94 84 GLY A C 1
ATOM 694 O O . GLY A 1 84 ? 28.274 29.473 17.824 1.00 34.94 84 GLY A O 1
ATOM 695 N N . ALA A 1 85 ? 30.046 28.824 19.010 1.00 34.75 85 ALA A N 1
ATOM 696 C CA . ALA A 1 85 ? 29.629 29.450 20.280 1.00 34.75 8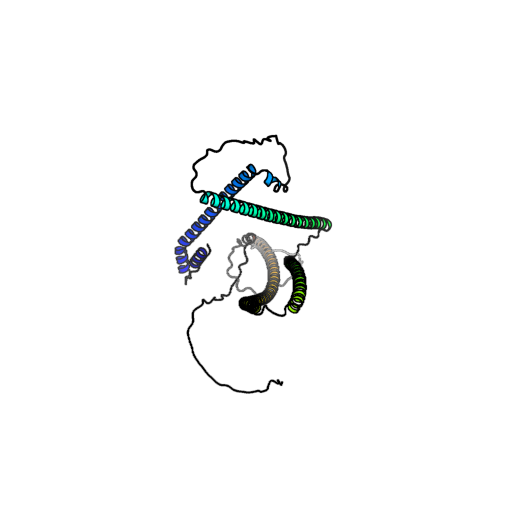5 ALA A CA 1
ATOM 697 C C . ALA A 1 85 ? 30.377 30.794 20.523 1.00 34.75 85 ALA A C 1
ATOM 699 O O . ALA A 1 85 ? 31.343 31.063 19.802 1.00 34.75 85 ALA A O 1
ATOM 700 N N . PRO A 1 86 ? 30.072 31.624 21.558 1.00 49.84 86 PRO A N 1
ATOM 701 C CA . PRO A 1 86 ? 28.990 31.540 22.558 1.00 49.84 86 PRO A CA 1
ATOM 702 C C . PRO A 1 86 ? 28.225 32.873 22.816 1.00 49.84 86 PRO A C 1
ATOM 704 O O . PRO A 1 86 ? 28.718 33.950 22.472 1.00 49.84 86 PRO A O 1
ATOM 707 N N . LYS A 1 87 ? 27.110 32.821 23.578 1.00 28.50 87 LYS A N 1
ATOM 708 C CA . LYS A 1 87 ? 26.842 33.637 24.805 1.00 28.50 87 LYS A CA 1
ATOM 709 C C . LYS A 1 87 ? 25.383 33.546 25.289 1.00 28.50 87 LYS A C 1
ATOM 711 O O . LYS A 1 87 ? 24.480 34.022 24.615 1.00 28.50 87 LYS A O 1
ATOM 716 N N . MET A 1 88 ? 25.186 33.105 26.535 1.00 39.41 88 MET A N 1
ATOM 717 C CA . MET A 1 88 ? 24.045 33.541 27.358 1.00 39.41 88 MET A CA 1
ATOM 718 C C . MET A 1 88 ? 24.431 34.780 28.178 1.00 39.41 88 MET A C 1
ATOM 720 O O . MET A 1 88 ? 25.598 34.913 28.565 1.00 39.41 88 MET A O 1
ATOM 724 N N . PRO A 1 89 ? 23.461 35.645 28.520 1.00 34.69 89 PRO A N 1
ATOM 725 C CA . PRO A 1 89 ? 23.342 36.005 29.935 1.00 34.69 89 PRO A CA 1
ATOM 726 C C . PRO A 1 89 ? 21.902 36.223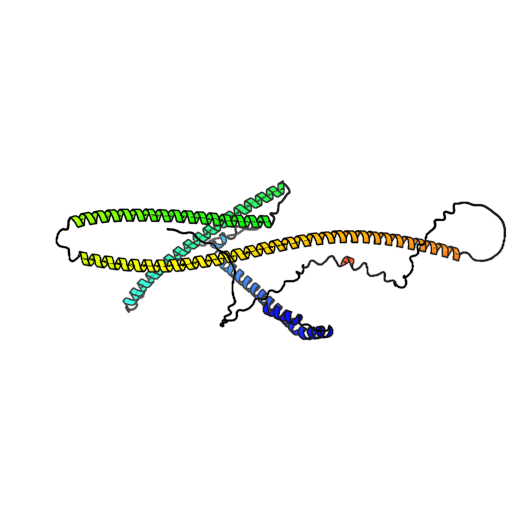 30.454 1.00 34.69 89 PRO A C 1
ATOM 728 O O . PRO A 1 89 ? 21.235 37.166 30.052 1.00 34.69 89 PRO A O 1
ATOM 731 N N . LYS A 1 90 ? 21.576 35.435 31.490 1.00 37.00 90 LYS A N 1
ATOM 732 C CA . LYS A 1 90 ? 20.986 35.826 32.793 1.00 37.00 90 LYS A CA 1
ATOM 733 C C . LYS A 1 90 ? 19.564 36.405 32.913 1.00 37.00 90 LYS A C 1
ATOM 735 O O . LYS A 1 90 ? 19.223 37.393 32.283 1.00 37.00 90 LYS A O 1
ATOM 740 N N . ASP A 1 91 ? 18.901 35.874 33.952 1.00 30.22 91 ASP A N 1
ATOM 741 C CA . ASP A 1 91 ? 17.777 36.409 34.740 1.00 30.22 91 ASP A CA 1
ATOM 742 C C . ASP A 1 91 ? 16.465 36.656 33.955 1.00 30.22 91 ASP A C 1
ATOM 744 O O . ASP A 1 91 ? 16.438 37.247 32.888 1.00 30.22 91 ASP A O 1
ATOM 748 N N . PHE A 1 92 ? 15.298 36.198 34.414 1.00 29.05 92 PHE A N 1
ATOM 749 C CA . PHE A 1 92 ? 14.768 36.452 35.751 1.00 29.05 92 PHE A CA 1
ATOM 750 C C . PHE A 1 92 ? 13.851 35.342 36.280 1.00 29.05 92 PHE A C 1
ATOM 752 O O . PHE A 1 92 ? 12.801 35.049 35.712 1.00 29.05 92 PHE A O 1
ATOM 759 N N . THR A 1 93 ? 14.144 34.873 37.492 1.00 43.81 93 THR A N 1
ATOM 760 C CA . THR A 1 93 ? 13.099 34.392 38.401 1.00 43.81 93 THR A CA 1
ATOM 761 C C . THR A 1 93 ? 12.290 35.594 38.888 1.00 43.81 93 THR A C 1
ATOM 763 O O . THR A 1 93 ? 12.859 36.468 39.548 1.00 43.81 93 THR A O 1
ATOM 766 N N . GLN A 1 94 ? 10.976 35.633 38.639 1.00 33.34 94 GLN A N 1
ATOM 767 C CA . GLN A 1 94 ? 10.021 36.280 39.553 1.00 33.34 94 GLN A CA 1
ATOM 768 C C . GLN A 1 94 ? 8.559 35.941 39.243 1.00 33.34 94 GLN A C 1
ATOM 770 O O . GLN A 1 94 ? 7.978 36.392 38.261 1.00 33.34 94 GLN A O 1
ATOM 775 N N . ILE A 1 95 ? 7.949 35.203 40.169 1.00 43.06 95 ILE A N 1
ATOM 776 C CA . ILE A 1 95 ? 6.499 35.139 40.354 1.00 43.06 95 ILE A CA 1
ATOM 777 C C . ILE A 1 95 ? 6.096 36.341 41.223 1.00 43.06 95 ILE A C 1
ATOM 779 O O . ILE A 1 95 ? 6.647 36.482 42.317 1.00 43.06 95 ILE A O 1
ATOM 783 N N . PRO A 1 96 ? 5.101 37.151 40.831 1.00 34.97 96 PRO A N 1
ATOM 784 C CA . PRO A 1 96 ? 4.346 37.975 41.762 1.00 34.97 96 PRO A CA 1
ATOM 785 C C . PRO A 1 96 ? 2.982 37.318 42.061 1.00 34.97 96 PRO A C 1
ATOM 787 O O . PRO A 1 96 ? 2.114 37.281 41.187 1.00 34.97 96 PRO A O 1
ATOM 790 N N . PRO A 1 97 ? 2.733 36.814 43.284 1.00 46.75 97 PRO A N 1
ATOM 791 C CA . PRO A 1 97 ? 1.398 36.387 43.682 1.00 46.75 97 PRO A CA 1
ATOM 792 C C . PRO A 1 97 ? 0.558 37.626 44.022 1.00 46.75 97 PRO A C 1
ATOM 794 O O . PRO A 1 97 ? 0.767 38.261 45.056 1.00 46.75 97 PRO A O 1
ATOM 797 N N . SER A 1 98 ? -0.404 37.981 43.169 1.00 31.09 98 SER A N 1
ATOM 798 C CA . SER A 1 98 ? -1.360 39.053 43.471 1.00 31.09 98 SER A CA 1
ATOM 799 C C . SER A 1 98 ? -2.653 38.462 44.033 1.00 31.09 98 SER A C 1
ATOM 801 O O . SER A 1 98 ? -3.482 37.923 43.303 1.00 31.09 98 SER A O 1
ATOM 803 N N . GLY A 1 99 ? -2.792 38.517 45.358 1.00 41.56 99 GLY A N 1
ATOM 804 C CA . GLY A 1 99 ? -4.057 38.258 46.043 1.00 41.56 99 GLY A CA 1
ATOM 805 C C . GLY A 1 99 ? -4.894 39.530 46.209 1.00 41.56 99 GLY A C 1
ATOM 806 O O . GLY A 1 99 ? -4.394 40.639 46.025 1.00 41.56 99 GLY A O 1
ATOM 807 N N . SER A 1 100 ? -6.136 39.353 46.681 1.00 35.16 100 SER A N 1
ATOM 808 C CA . SER A 1 100 ? -7.170 40.390 46.896 1.00 35.16 100 SER A CA 1
ATOM 809 C C . SER A 1 100 ? -7.828 40.911 45.594 1.00 35.16 100 SER A C 1
ATOM 811 O O . SER A 1 100 ? -7.196 40.940 44.550 1.00 35.16 100 SER A O 1
ATOM 813 N N . THR A 1 101 ? -9.113 41.285 45.543 1.00 27.59 101 THR A N 1
ATOM 814 C CA . THR A 1 101 ? -10.017 41.776 46.603 1.00 27.59 101 THR A CA 1
ATOM 815 C C . THR A 1 101 ? -11.497 41.392 46.388 1.00 27.59 101 THR A C 1
ATOM 817 O O . THR A 1 101 ? -11.980 41.314 45.269 1.00 27.59 101 THR A O 1
ATOM 820 N N . ASN A 1 102 ? -12.211 41.248 47.511 1.00 33.03 102 ASN A N 1
ATOM 821 C CA . ASN A 1 102 ? -13.580 41.713 47.817 1.00 33.03 102 ASN A CA 1
ATOM 822 C C . ASN A 1 102 ? -14.727 41.613 46.782 1.00 33.03 102 ASN A C 1
ATOM 824 O O . ASN A 1 102 ? -14.775 42.300 45.768 1.00 33.03 102 ASN A O 1
ATOM 828 N N . ILE A 1 103 ? -15.768 40.884 47.197 1.00 39.88 103 ILE A N 1
ATOM 829 C CA . ILE A 1 103 ? -17.064 40.702 46.527 1.00 39.88 103 ILE A CA 1
ATOM 830 C C . ILE A 1 103 ? -18.015 41.887 46.814 1.00 39.88 103 ILE A C 1
ATOM 832 O O . ILE A 1 103 ? -18.319 42.132 47.986 1.00 39.88 103 ILE A O 1
ATOM 836 N N . PRO A 1 104 ? -18.608 42.546 45.800 1.00 43.31 104 PRO A N 1
ATOM 837 C CA . PRO A 1 104 ? -19.820 43.351 45.963 1.00 43.31 104 PRO A CA 1
ATOM 838 C C . PRO A 1 104 ? -21.070 42.459 45.875 1.00 43.31 104 PRO A C 1
ATOM 840 O O . PRO A 1 104 ? -21.296 41.776 44.877 1.00 43.31 104 PRO A O 1
ATOM 843 N N . LYS A 1 105 ? -21.899 42.446 46.924 1.00 44.44 105 LYS A N 1
ATOM 844 C CA . LYS A 1 105 ? -23.088 41.579 47.014 1.00 44.44 105 LYS A CA 1
ATOM 845 C C . LYS A 1 105 ? -24.283 42.213 46.281 1.00 44.44 105 LYS A C 1
ATOM 847 O O . LYS A 1 105 ? -24.723 43.297 46.653 1.00 44.44 105 LYS A O 1
ATOM 852 N N . ALA A 1 106 ? -24.808 41.524 45.268 1.00 44.75 106 ALA A N 1
ATOM 853 C CA . ALA A 1 106 ? -25.930 41.940 44.414 1.00 44.75 106 ALA A CA 1
ATOM 854 C C . ALA A 1 106 ? -27.123 40.945 44.542 1.00 44.75 106 ALA A C 1
ATOM 856 O O . ALA A 1 106 ? -26.964 39.918 45.206 1.00 44.75 106 ALA A O 1
ATOM 857 N N . PRO A 1 107 ? -28.341 41.258 44.042 1.00 49.53 107 PRO A N 1
ATOM 858 C CA . PRO A 1 107 ? -29.580 40.831 44.706 1.00 49.53 107 PRO A CA 1
ATOM 859 C C . PRO A 1 107 ? -29.963 39.356 44.552 1.00 49.53 107 PRO A C 1
ATOM 861 O O . PRO A 1 107 ? -29.774 38.753 43.501 1.00 49.53 107 PRO A O 1
ATOM 864 N N . ILE A 1 108 ? -30.636 38.830 45.580 1.00 56.22 108 ILE A N 1
ATOM 865 C CA . ILE A 1 108 ? -31.249 37.496 45.580 1.00 56.22 108 ILE A CA 1
ATOM 866 C C . ILE A 1 108 ? -32.386 37.457 44.547 1.00 56.22 108 ILE A C 1
ATOM 868 O O . ILE A 1 108 ? -33.469 37.995 44.787 1.00 56.22 108 ILE A O 1
ATOM 872 N N . LYS A 1 109 ? -32.143 36.790 43.418 1.00 57.19 109 LYS A N 1
ATOM 873 C CA . LYS A 1 109 ? -33.163 36.296 42.487 1.00 57.19 109 LYS A CA 1
ATOM 874 C C . LYS A 1 109 ? -32.825 34.851 42.116 1.00 57.19 109 LYS A C 1
ATOM 876 O O . LYS A 1 109 ? -31.662 34.530 41.908 1.00 57.19 109 LYS A O 1
ATOM 881 N N . ASP A 1 110 ? -33.855 34.011 42.105 1.00 64.31 110 ASP A N 1
ATOM 882 C CA . ASP A 1 110 ? -33.880 32.618 41.644 1.00 64.31 110 ASP A CA 1
ATOM 883 C C . ASP A 1 110 ? -32.810 31.669 42.214 1.00 64.31 110 ASP A C 1
ATOM 885 O O . ASP A 1 110 ? -31.929 31.162 41.523 1.00 64.31 110 ASP A O 1
ATOM 889 N N . LEU A 1 111 ? -33.001 31.313 43.492 1.00 71.19 111 LEU A N 1
ATOM 890 C CA . LEU A 1 111 ? -32.255 30.257 44.196 1.00 71.19 111 LEU A CA 1
ATOM 891 C C . LEU A 1 111 ? -32.205 28.921 43.423 1.00 71.19 111 LEU A C 1
ATOM 893 O O . LEU A 1 111 ? -31.231 28.187 43.542 1.00 71.19 111 LEU A O 1
ATOM 897 N N . LYS A 1 112 ? -33.246 28.615 42.633 1.00 78.94 112 LYS A N 1
ATOM 898 C CA . LYS A 1 112 ? -33.330 27.407 41.798 1.00 78.94 112 LYS A CA 1
ATOM 899 C C . LYS A 1 112 ? -32.287 27.414 40.678 1.00 78.94 112 LYS A C 1
ATOM 901 O O . LYS A 1 112 ? -31.538 26.454 40.559 1.00 78.94 112 LYS A O 1
ATOM 906 N N . GLY A 1 113 ? -32.187 28.520 39.935 1.00 84.12 113 GLY A N 1
ATOM 907 C CA . GLY A 1 113 ? -31.186 28.673 38.876 1.00 84.12 113 GLY A CA 1
ATOM 908 C C . GLY A 1 113 ? -29.756 28.686 39.419 1.00 84.12 113 GLY A C 1
ATOM 909 O O . GLY A 1 113 ? -28.845 28.215 38.751 1.00 84.12 113 GLY A O 1
ATOM 910 N N . LEU A 1 114 ? -29.551 29.153 40.659 1.00 87.00 114 LEU A N 1
ATOM 911 C CA . LEU A 1 114 ? -28.249 29.063 41.324 1.00 87.00 114 LEU A CA 1
ATOM 912 C C . LEU A 1 114 ? -27.855 27.612 41.654 1.00 87.00 114 LEU A C 1
ATOM 914 O O . LEU A 1 114 ? -26.688 27.266 41.508 1.00 87.00 114 LEU A O 1
ATOM 918 N N . ILE A 1 115 ? -28.800 26.770 42.086 1.00 86.56 115 ILE A N 1
ATOM 919 C CA . ILE A 1 115 ? -28.544 25.343 42.354 1.00 86.56 115 ILE A CA 1
ATOM 920 C C . ILE A 1 115 ? -28.263 24.600 41.042 1.00 86.56 115 ILE A C 1
ATOM 922 O O . ILE A 1 115 ? -27.243 23.925 40.945 1.00 86.56 115 ILE A O 1
ATOM 926 N N . GLU A 1 116 ? -29.100 24.802 40.021 1.00 89.62 116 GLU A N 1
ATOM 927 C CA . GLU A 1 116 ? -28.918 24.214 38.684 1.00 89.62 116 GLU A CA 1
ATOM 928 C C . GLU A 1 116 ? -27.555 24.607 38.078 1.00 89.62 116 GLU A C 1
ATOM 930 O O . GLU A 1 116 ? -26.829 23.749 37.582 1.00 89.62 116 GLU A O 1
ATOM 935 N N . ALA A 1 117 ? -27.141 25.873 38.215 1.00 92.56 117 ALA A N 1
ATOM 936 C CA . ALA A 1 117 ? -25.823 26.331 37.772 1.00 92.56 117 ALA A CA 1
ATOM 937 C C . ALA A 1 117 ? -24.658 25.716 38.574 1.00 92.56 117 ALA A C 1
ATOM 939 O O . ALA A 1 117 ? -23.592 25.480 38.012 1.00 92.56 117 ALA A O 1
ATOM 940 N N . ILE A 1 118 ? -24.825 25.447 39.875 1.00 89.12 118 ILE A N 1
ATOM 941 C CA . ILE A 1 118 ? -23.794 24.781 40.692 1.00 89.12 118 ILE A CA 1
ATOM 942 C C . ILE A 1 118 ? -23.646 23.307 40.287 1.00 89.12 118 ILE A C 1
ATOM 944 O O . ILE A 1 118 ? -22.520 22.824 40.180 1.00 89.12 118 ILE A O 1
ATOM 948 N N . GLU A 1 119 ? -24.753 22.610 40.020 1.00 93.06 119 GLU A N 1
ATOM 949 C CA . GLU A 1 119 ? -24.742 21.232 39.507 1.00 93.06 119 GLU A CA 1
ATOM 950 C C . GLU A 1 119 ? -24.119 21.154 38.103 1.00 93.06 119 GLU A C 1
ATOM 952 O O . GLU A 1 119 ? -23.317 20.260 37.826 1.00 93.06 119 GLU A O 1
ATOM 957 N N . GLU A 1 120 ? -24.410 22.125 37.230 1.00 94.81 120 GLU A N 1
ATOM 958 C CA . GLU A 1 120 ? -23.783 22.229 35.909 1.00 94.81 120 GLU A CA 1
ATOM 959 C C . GLU A 1 120 ? -22.274 22.523 36.006 1.00 94.81 120 GLU A C 1
ATOM 961 O O . GLU A 1 120 ? -21.485 21.908 35.289 1.00 94.81 120 GLU A O 1
ATOM 966 N N . ILE A 1 121 ? -21.841 23.381 36.940 1.00 93.50 121 ILE A N 1
ATOM 967 C CA . ILE A 1 121 ? -20.415 23.637 37.210 1.00 93.50 121 ILE A CA 1
ATOM 968 C C . ILE A 1 121 ? -19.701 22.376 37.717 1.00 93.50 121 ILE A C 1
ATOM 970 O O . ILE A 1 121 ? -18.626 22.058 37.211 1.00 93.50 121 ILE A O 1
ATOM 974 N N . ASP A 1 122 ? -20.269 21.644 38.680 1.00 94.94 122 ASP A N 1
ATOM 975 C CA . ASP A 1 122 ? -19.689 20.391 39.195 1.00 94.94 122 ASP A CA 1
ATOM 976 C C . ASP A 1 122 ? -19.574 19.325 38.090 1.00 94.94 122 ASP A C 1
ATOM 978 O O . ASP A 1 122 ? -18.533 18.674 37.952 1.00 94.94 122 ASP A O 1
ATOM 982 N N . LYS A 1 123 ? -20.595 19.209 37.23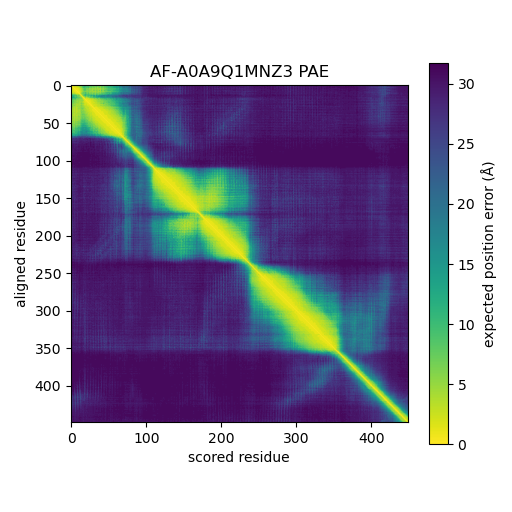3 1.00 97.19 123 LYS A N 1
ATOM 983 C CA . LYS A 1 123 ? -20.548 18.347 36.047 1.00 97.19 123 LYS A CA 1
ATOM 984 C C . LYS A 1 123 ? -19.429 18.765 35.085 1.00 97.19 123 LYS A C 1
ATOM 986 O O . LYS A 1 123 ? -18.599 17.932 34.732 1.00 97.19 123 LYS A O 1
ATOM 991 N N . LEU A 1 124 ? -19.353 20.044 34.712 1.00 96.81 124 LEU A N 1
ATOM 992 C CA . LEU A 1 124 ? -18.311 20.562 33.815 1.00 96.81 124 LEU A CA 1
ATOM 993 C C . LEU A 1 124 ? -16.898 20.396 34.399 1.00 96.81 124 LEU A C 1
ATOM 995 O O . LEU A 1 124 ? -15.953 20.137 33.655 1.00 96.81 124 LEU A O 1
ATOM 999 N N . GLN A 1 125 ? -16.735 20.499 35.721 1.00 96.38 125 GLN A N 1
ATOM 1000 C CA . GLN A 1 125 ? -15.461 20.238 36.399 1.00 96.38 125 GLN A CA 1
ATOM 1001 C C . GLN A 1 125 ? -15.058 18.758 36.322 1.00 96.38 125 GLN A C 1
ATOM 1003 O O . GLN A 1 125 ? -13.889 18.459 36.064 1.00 96.38 125 GLN A O 1
ATOM 1008 N N . LYS A 1 126 ? -16.013 17.833 36.488 1.00 97.31 126 LYS A N 1
ATOM 1009 C CA . LYS A 1 126 ? -15.792 16.386 36.316 1.00 97.31 126 LYS A CA 1
ATOM 1010 C C . LYS A 1 126 ? -15.452 16.034 34.868 1.00 97.31 126 LYS A C 1
ATOM 1012 O O . LYS A 1 126 ? -14.467 15.332 34.637 1.00 97.31 126 LYS A O 1
ATOM 1017 N N . ASP A 1 127 ? -16.196 16.579 33.907 1.00 97.00 127 ASP A N 1
ATOM 1018 C CA . ASP A 1 127 ? -15.956 16.381 32.473 1.00 97.00 127 ASP A CA 1
ATOM 1019 C C . ASP A 1 127 ? -14.574 16.935 32.064 1.00 97.00 127 ASP A C 1
ATOM 1021 O O . ASP A 1 127 ? -13.807 16.261 31.374 1.00 97.00 127 ASP A O 1
ATOM 1025 N N . MET A 1 128 ? -14.187 18.116 32.564 1.00 97.56 128 MET A N 1
ATOM 1026 C CA . MET A 1 128 ? -12.853 18.694 32.350 1.00 97.56 128 MET A CA 1
ATOM 1027 C C . MET A 1 128 ? -11.732 17.803 32.907 1.00 97.56 128 MET A C 1
ATOM 1029 O O . MET A 1 128 ? -10.720 17.609 32.231 1.00 97.56 128 MET A O 1
ATOM 1033 N N . LEU A 1 129 ? -11.891 17.246 34.112 1.00 97.50 129 LEU A N 1
ATOM 1034 C CA . LEU A 1 129 ? -10.894 16.355 34.719 1.00 97.50 129 LEU A CA 1
ATOM 1035 C C . LEU A 1 129 ? -10.772 15.023 33.957 1.00 97.50 129 LEU A C 1
ATOM 1037 O O . LEU A 1 129 ? -9.664 14.516 33.757 1.00 97.50 129 LEU A O 1
ATOM 1041 N N . ALA A 1 130 ? -11.892 14.478 33.475 1.00 96.00 130 ALA A N 1
ATOM 1042 C CA . ALA A 1 130 ? -11.896 13.304 32.608 1.00 96.00 130 ALA A CA 1
ATOM 1043 C C . ALA A 1 130 ? -11.147 13.583 31.290 1.00 96.00 130 ALA A C 1
ATOM 1045 O O . ALA A 1 130 ? -10.258 12.817 30.912 1.00 96.00 130 ALA A O 1
ATOM 1046 N N . LEU A 1 131 ? -11.417 14.721 30.640 1.00 97.44 131 LEU A N 1
ATOM 1047 C CA . LEU A 1 131 ? -10.722 15.144 29.417 1.00 97.44 131 LEU A CA 1
ATOM 1048 C C . LEU A 1 131 ? -9.216 15.371 29.634 1.00 97.44 131 LEU A C 1
ATOM 1050 O O . LEU A 1 131 ? -8.412 14.974 28.790 1.00 97.44 131 LEU A O 1
ATOM 1054 N N . GLN A 1 132 ? -8.810 15.950 30.769 1.00 93.19 132 GLN A N 1
ATOM 1055 C CA . GLN A 1 132 ? -7.393 16.078 31.143 1.00 93.19 132 GLN A CA 1
ATOM 1056 C C . GLN A 1 132 ? -6.723 14.707 31.314 1.00 93.19 132 GLN A C 1
ATOM 1058 O O . GLN A 1 132 ? -5.608 14.504 30.836 1.00 93.19 132 GLN A O 1
ATOM 1063 N N . THR A 1 133 ? -7.417 13.748 31.928 1.00 96.56 133 THR A N 1
ATOM 1064 C CA . THR A 1 133 ? -6.909 12.382 32.121 1.00 96.56 133 THR A CA 1
ATOM 1065 C C . THR A 1 133 ? -6.712 11.666 30.780 1.00 96.56 133 THR A C 1
ATOM 1067 O O . THR A 1 133 ? -5.654 11.087 30.534 1.00 96.56 133 THR A O 1
ATOM 1070 N N . VAL A 1 134 ? -7.688 11.766 29.868 1.00 95.94 134 VAL A N 1
ATOM 1071 C CA . VAL A 1 134 ? -7.594 11.202 28.508 1.00 95.94 134 VAL A CA 1
ATOM 1072 C C . VAL A 1 134 ? -6.471 11.867 27.702 1.00 95.94 134 VAL A C 1
ATOM 1074 O O . VAL A 1 134 ? -5.706 11.172 27.034 1.00 95.94 134 VAL A O 1
ATOM 1077 N N . LYS A 1 135 ? -6.305 13.194 27.807 1.00 95.31 135 LYS A N 1
ATOM 1078 C CA . LYS A 1 135 ? -5.192 13.923 27.177 1.00 95.31 135 LYS A CA 1
ATOM 1079 C C . LYS A 1 135 ? -3.831 13.376 27.621 1.00 95.31 135 LYS A C 1
ATOM 1081 O O . LYS A 1 135 ? -2.968 13.153 26.775 1.00 95.31 135 LYS A O 1
ATOM 1086 N N . GLU A 1 136 ? -3.628 13.156 28.919 1.00 94.94 136 GLU A N 1
ATOM 1087 C CA . GLU A 1 136 ? -2.350 12.650 29.436 1.00 94.94 136 GLU A CA 1
ATOM 1088 C C . GLU A 1 136 ? -2.099 11.181 29.066 1.00 94.94 136 GLU A C 1
ATOM 1090 O O . GLU A 1 136 ? -0.959 10.817 28.764 1.00 94.94 136 GLU A O 1
ATOM 1095 N N . PHE A 1 137 ? -3.147 10.355 28.980 1.00 94.50 137 PHE A N 1
ATOM 1096 C CA . PHE A 1 137 ? -3.046 9.002 28.423 1.00 94.50 137 PHE A CA 1
ATOM 1097 C C . PHE A 1 137 ? -2.573 9.027 26.960 1.00 94.50 137 PHE A C 1
ATOM 1099 O O . PHE A 1 137 ? -1.589 8.368 26.617 1.00 94.50 137 PHE A O 1
ATOM 1106 N N . ILE A 1 138 ? -3.204 9.853 26.115 1.00 96.56 138 ILE A N 1
ATOM 1107 C CA . ILE A 1 138 ? -2.818 10.027 24.705 1.00 96.56 138 ILE A CA 1
ATOM 1108 C C . ILE A 1 138 ? -1.372 10.534 24.603 1.00 96.56 138 ILE A C 1
ATOM 1110 O O . ILE A 1 138 ? -0.569 9.931 23.889 1.00 96.56 138 ILE A O 1
ATOM 1114 N N . ARG A 1 139 ? -0.999 11.568 25.375 1.00 91.50 139 ARG A N 1
ATOM 1115 C CA . ARG A 1 139 ? 0.370 12.117 25.411 1.00 91.50 139 ARG A CA 1
ATOM 1116 C C . ARG A 1 139 ? 1.409 11.051 25.772 1.00 91.50 139 ARG A C 1
ATOM 1118 O O . ARG A 1 139 ? 2.460 10.981 25.140 1.00 91.50 139 ARG A O 1
ATOM 1125 N N . THR A 1 140 ? 1.097 10.206 26.753 1.00 94.56 140 THR A N 1
ATOM 1126 C CA . THR A 1 140 ? 1.975 9.114 27.197 1.00 94.56 140 THR A CA 1
ATOM 1127 C C . THR A 1 140 ? 2.096 8.026 26.129 1.00 94.56 140 THR A C 1
ATOM 1129 O O . THR A 1 140 ? 3.204 7.593 25.823 1.00 94.56 140 THR A O 1
ATOM 1132 N N . SER A 1 141 ? 0.983 7.626 25.502 1.00 91.12 141 SER A N 1
ATOM 1133 C CA . SER A 1 141 ? 0.997 6.629 24.422 1.00 91.12 141 SER A CA 1
ATOM 1134 C C . SER A 1 141 ? 1.799 7.093 23.199 1.00 91.12 141 SER A C 1
ATOM 1136 O O . SER A 1 141 ? 2.582 6.313 22.662 1.00 91.12 141 SER A O 1
ATOM 1138 N N . TYR A 1 142 ? 1.691 8.375 22.823 1.00 94.25 142 TYR A N 1
ATOM 1139 C CA . TYR A 1 142 ? 2.467 8.960 21.730 1.00 94.25 142 TYR A CA 1
ATOM 1140 C C . TYR A 1 142 ? 3.963 9.010 22.059 1.00 94.25 142 TYR A C 1
ATOM 1142 O O . TYR A 1 142 ? 4.777 8.566 21.253 1.00 94.25 142 TYR A O 1
ATOM 1150 N N . LYS A 1 143 ? 4.333 9.470 23.267 1.00 94.19 143 LYS A N 1
ATOM 1151 C CA . LYS A 1 143 ? 5.737 9.479 23.712 1.00 94.19 143 LYS A CA 1
ATOM 1152 C C . LYS A 1 143 ? 6.350 8.074 23.657 1.00 94.19 143 LYS A C 1
ATOM 1154 O O . LYS A 1 143 ? 7.432 7.905 23.109 1.00 94.19 143 LYS A O 1
ATOM 1159 N N . ASN A 1 144 ? 5.638 7.069 24.166 1.00 92.12 144 ASN A N 1
ATOM 1160 C CA . ASN A 1 144 ? 6.107 5.683 24.146 1.00 92.12 144 ASN A CA 1
ATOM 1161 C C . ASN A 1 144 ? 6.198 5.110 22.718 1.00 92.12 144 ASN A C 1
ATOM 1163 O O . ASN A 1 144 ? 7.023 4.235 22.465 1.00 92.12 144 ASN A O 1
ATOM 1167 N N . GLY A 1 145 ? 5.359 5.575 21.786 1.00 92.44 145 GLY A N 1
ATOM 1168 C CA . GLY A 1 145 ? 5.462 5.238 20.364 1.00 92.44 145 GLY A CA 1
ATOM 1169 C C . GLY A 1 145 ? 6.710 5.835 19.709 1.00 92.44 145 GLY A C 1
ATOM 1170 O O . GLY A 1 145 ? 7.409 5.131 18.985 1.00 92.44 145 GLY A O 1
ATOM 1171 N N . LEU A 1 146 ? 7.027 7.095 20.023 1.00 91.19 146 LEU A N 1
ATOM 1172 C CA . LEU A 1 146 ? 8.224 7.782 19.531 1.00 91.19 146 LEU A CA 1
ATOM 1173 C C . LEU A 1 146 ? 9.520 7.139 20.053 1.00 91.19 146 LEU A C 1
ATOM 1175 O O . LEU A 1 146 ? 10.456 6.950 19.286 1.00 91.19 146 LEU A O 1
ATOM 1179 N N . GLU A 1 147 ? 9.550 6.734 21.326 1.00 95.69 147 GLU A N 1
ATOM 1180 C CA . GLU A 1 147 ? 10.679 6.003 21.925 1.00 95.69 147 GLU A CA 1
ATOM 1181 C C . GLU A 1 147 ? 10.973 4.696 21.160 1.00 95.69 147 GLU A C 1
ATOM 1183 O O . GLU A 1 147 ? 12.115 4.414 20.808 1.00 95.69 147 GLU A O 1
ATOM 1188 N N . LYS A 1 148 ? 9.925 3.924 20.824 1.00 93.94 148 LYS A N 1
ATOM 1189 C CA . LYS A 1 148 ? 10.045 2.690 20.026 1.00 93.94 148 LYS A CA 1
ATOM 1190 C C . LYS A 1 148 ? 10.524 2.946 18.599 1.00 93.94 148 LYS A C 1
ATOM 1192 O O . LYS A 1 148 ? 11.275 2.140 18.064 1.00 93.94 148 LYS A O 1
ATOM 1197 N N . TYR A 1 149 ? 10.059 4.029 17.982 1.00 91.94 149 TYR A N 1
ATOM 1198 C CA . TYR A 1 149 ? 10.490 4.427 16.645 1.00 91.94 149 TYR A CA 1
ATOM 1199 C C . TYR A 1 149 ? 11.993 4.750 16.636 1.00 91.94 149 TYR A C 1
ATOM 1201 O O . TYR A 1 149 ? 12.732 4.161 15.850 1.00 91.94 149 TYR A O 1
ATOM 1209 N N . ARG A 1 150 ? 12.458 5.560 17.597 1.00 92.62 150 ARG A N 1
ATOM 1210 C CA . ARG A 1 150 ? 13.879 5.910 17.749 1.00 92.62 150 ARG A CA 1
ATOM 1211 C C . ARG A 1 150 ? 14.767 4.693 18.021 1.00 92.62 150 ARG A C 1
ATOM 1213 O O . ARG A 1 150 ? 15.871 4.601 17.500 1.00 92.62 150 ARG A O 1
ATOM 1220 N N . GLU A 1 151 ? 14.282 3.736 18.810 1.00 97.75 151 GLU A N 1
ATOM 1221 C CA . GLU A 1 151 ? 14.980 2.466 19.048 1.00 97.75 151 GLU A CA 1
ATOM 1222 C C . GLU A 1 151 ? 15.166 1.656 17.750 1.00 97.75 151 GLU A C 1
ATOM 1224 O O . GLU A 1 151 ? 16.242 1.112 17.509 1.00 97.75 151 GLU A O 1
ATOM 1229 N N . ILE A 1 152 ? 14.155 1.621 16.874 1.00 94.00 152 ILE A N 1
ATOM 1230 C CA . ILE A 1 152 ? 14.255 0.962 15.562 1.00 94.00 152 ILE A CA 1
ATOM 1231 C C . ILE A 1 152 ? 15.248 1.703 14.651 1.00 94.00 152 ILE A C 1
ATOM 1233 O O . ILE A 1 152 ? 16.076 1.053 14.013 1.00 94.00 152 ILE A O 1
ATOM 1237 N N . GLU A 1 153 ? 15.219 3.039 14.616 1.00 91.75 153 GLU A N 1
ATOM 1238 C CA . GLU A 1 153 ? 16.194 3.845 13.862 1.00 91.75 153 GLU A CA 1
ATOM 1239 C C . GLU A 1 153 ? 17.631 3.589 14.329 1.00 91.75 153 GLU A C 1
ATOM 1241 O O . GLU A 1 153 ? 18.502 3.324 13.501 1.00 91.75 153 GLU A O 1
ATOM 1246 N N . ASN A 1 154 ? 17.874 3.576 15.644 1.00 95.50 154 ASN A N 1
ATOM 1247 C CA . ASN A 1 154 ? 19.182 3.253 16.217 1.00 95.50 154 ASN A CA 1
ATOM 1248 C C . ASN A 1 154 ? 19.670 1.872 15.757 1.00 95.50 154 ASN A C 1
ATOM 1250 O O . ASN A 1 154 ? 20.806 1.735 15.304 1.00 95.50 154 ASN A O 1
ATOM 1254 N N . GLN A 1 155 ? 18.807 0.852 15.807 1.00 97.69 155 GLN A N 1
ATOM 1255 C CA . GLN A 1 155 ? 19.161 -0.493 15.347 1.00 97.69 155 GLN A CA 1
ATOM 1256 C C . GLN A 1 155 ? 19.471 -0.533 13.843 1.00 97.69 155 GLN A C 1
ATOM 1258 O O . GLN A 1 155 ? 20.407 -1.231 13.443 1.00 97.69 155 GLN A O 1
ATOM 1263 N N . ILE A 1 156 ? 18.729 0.214 13.015 1.00 93.94 156 ILE A N 1
ATOM 1264 C CA . ILE A 1 156 ? 18.998 0.355 11.576 1.00 93.94 156 ILE A CA 1
ATOM 1265 C C . ILE A 1 156 ? 20.362 1.018 11.353 1.00 93.94 156 ILE A C 1
ATOM 1267 O O . ILE A 1 156 ? 21.180 0.457 10.623 1.00 93.94 156 ILE A O 1
ATOM 1271 N N . MET A 1 157 ? 20.644 2.139 12.025 1.00 94.19 157 MET A N 1
ATOM 1272 C CA . MET A 1 157 ? 21.932 2.838 11.938 1.00 94.19 157 MET A CA 1
ATOM 1273 C C . MET A 1 157 ? 23.099 1.945 12.376 1.00 94.19 157 MET A C 1
ATOM 1275 O O . MET A 1 157 ? 24.111 1.884 11.684 1.00 94.19 157 MET A O 1
ATOM 1279 N N . GLU A 1 158 ? 22.958 1.177 13.462 1.00 96.88 158 GLU A N 1
ATOM 1280 C CA . GLU A 1 158 ? 23.975 0.201 13.880 1.00 96.88 158 GLU A CA 1
ATOM 1281 C C . GLU A 1 158 ? 24.237 -0.875 12.816 1.00 96.88 158 GLU A C 1
ATOM 1283 O O . GLU A 1 158 ? 25.390 -1.266 12.600 1.00 96.88 158 GLU A O 1
ATOM 1288 N N . LYS A 1 159 ? 23.188 -1.389 12.150 1.00 94.88 159 LYS A N 1
ATOM 1289 C CA . LYS A 1 159 ? 23.369 -2.384 11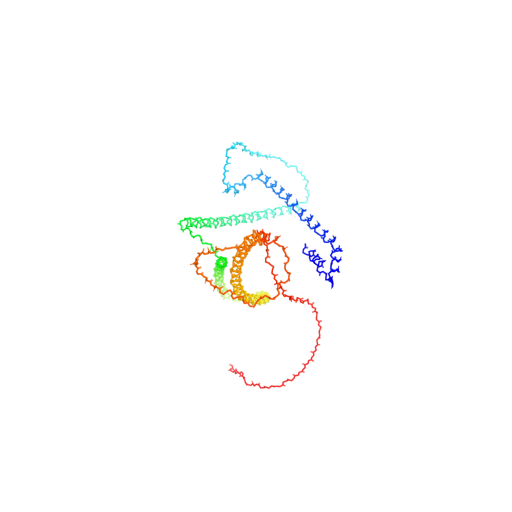.079 1.00 94.88 159 LYS A CA 1
ATOM 1290 C C . LYS A 1 159 ? 24.019 -1.750 9.853 1.00 94.88 159 LYS A C 1
ATOM 1292 O O . LYS A 1 159 ? 24.945 -2.348 9.315 1.00 94.88 159 LYS A O 1
ATOM 1297 N N . GLN A 1 160 ? 23.592 -0.552 9.457 1.00 91.12 160 GLN A N 1
ATOM 1298 C CA . GLN A 1 160 ? 24.169 0.197 8.337 1.00 91.12 160 GLN A CA 1
ATOM 1299 C C . GLN A 1 160 ? 25.644 0.527 8.583 1.00 91.12 160 GLN A C 1
ATOM 1301 O O . GLN A 1 160 ? 26.481 0.190 7.753 1.00 91.12 160 GLN A O 1
ATOM 1306 N N . GLN A 1 161 ? 25.994 1.060 9.756 1.00 93.12 161 GLN A N 1
ATOM 1307 C CA . GLN A 1 161 ? 27.383 1.342 10.125 1.00 93.12 161 GLN A CA 1
ATOM 1308 C C . GLN A 1 161 ? 28.251 0.077 10.081 1.00 93.12 161 GLN A C 1
ATOM 1310 O O . GLN A 1 161 ? 29.385 0.118 9.601 1.00 93.12 161 GLN A O 1
ATOM 1315 N N . LYS A 1 162 ? 27.717 -1.063 10.545 1.00 94.00 162 LYS A N 1
ATOM 1316 C CA . LYS A 1 162 ? 28.412 -2.353 10.465 1.00 94.00 162 LYS A CA 1
ATOM 1317 C C . LYS A 1 162 ? 28.578 -2.840 9.022 1.00 94.00 162 LYS A C 1
ATOM 1319 O O . LYS A 1 162 ? 29.623 -3.407 8.706 1.00 94.00 162 LYS A O 1
ATOM 1324 N N . ILE A 1 163 ? 27.580 -2.629 8.161 1.00 90.31 163 ILE A N 1
ATOM 1325 C CA . ILE A 1 163 ? 27.680 -2.916 6.724 1.00 90.31 163 ILE A CA 1
ATOM 1326 C C . ILE A 1 163 ? 28.813 -2.079 6.126 1.00 90.31 163 ILE A C 1
ATOM 1328 O O . ILE A 1 163 ? 29.754 -2.678 5.620 1.00 90.31 163 ILE A O 1
ATOM 1332 N N . CYS A 1 164 ? 28.822 -0.755 6.315 1.00 88.94 164 CYS A N 1
ATOM 1333 C CA . CYS A 1 164 ? 29.890 0.116 5.810 1.00 88.94 164 CYS A CA 1
ATOM 1334 C C . CYS A 1 164 ? 31.289 -0.351 6.249 1.00 88.94 164 CYS A C 1
ATOM 1336 O O . CYS A 1 164 ? 32.173 -0.488 5.411 1.00 88.94 164 CYS A O 1
ATOM 1338 N N . THR A 1 165 ? 31.485 -0.703 7.530 1.00 90.38 165 THR A N 1
ATOM 1339 C CA . THR A 1 165 ? 32.794 -1.212 7.994 1.00 90.38 165 THR A CA 1
ATOM 1340 C C . THR A 1 165 ? 33.223 -2.519 7.321 1.00 90.38 165 THR A C 1
ATOM 1342 O O . THR A 1 165 ? 34.412 -2.737 7.119 1.00 90.38 165 THR A O 1
ATOM 1345 N N . LEU A 1 166 ? 32.276 -3.391 6.959 1.00 91.06 166 LEU A N 1
ATOM 1346 C CA . LEU A 1 166 ? 32.573 -4.635 6.244 1.00 91.06 166 LEU A CA 1
ATOM 1347 C C . LEU A 1 166 ? 32.769 -4.390 4.739 1.00 91.06 166 LEU A C 1
ATOM 1349 O O . LEU A 1 166 ? 33.592 -5.050 4.112 1.00 91.06 166 LEU A O 1
ATOM 1353 N N . GLU A 1 167 ? 32.059 -3.433 4.150 1.00 87.75 167 GLU A N 1
ATOM 1354 C CA . GLU A 1 167 ? 32.254 -3.039 2.752 1.00 87.75 167 GLU A CA 1
ATOM 1355 C C . GLU A 1 167 ? 33.631 -2.389 2.541 1.00 87.75 167 GLU A C 1
ATOM 1357 O O . GLU A 1 167 ? 34.315 -2.738 1.579 1.00 87.75 167 GLU A O 1
ATOM 1362 N N . ASP A 1 168 ? 34.088 -1.550 3.477 1.00 88.50 168 ASP A N 1
ATOM 1363 C CA . ASP A 1 168 ? 35.440 -0.970 3.478 1.00 88.50 168 ASP A CA 1
ATOM 1364 C C . ASP A 1 168 ? 36.547 -2.036 3.639 1.00 88.50 168 ASP A C 1
ATOM 1366 O O . ASP A 1 168 ? 37.611 -1.928 3.026 1.00 88.50 168 ASP A O 1
ATOM 1370 N N . GLU A 1 169 ? 36.316 -3.076 4.453 1.00 91.75 169 GLU A N 1
ATOM 1371 C CA . GLU A 1 169 ? 37.286 -4.160 4.691 1.00 91.75 169 GLU A CA 1
ATOM 1372 C C . GLU A 1 169 ? 37.387 -5.163 3.528 1.00 91.75 169 GLU A C 1
ATOM 1374 O O . GLU A 1 169 ? 38.486 -5.625 3.210 1.00 91.75 169 GLU A O 1
ATOM 1379 N N . TYR A 1 170 ? 36.256 -5.529 2.910 1.00 87.38 170 TYR A N 1
ATOM 1380 C CA . TYR A 1 170 ? 36.181 -6.624 1.929 1.00 87.38 170 TYR A CA 1
ATOM 1381 C C . TYR A 1 170 ? 35.967 -6.153 0.480 1.00 87.38 170 TYR A C 1
ATOM 1383 O O . TYR A 1 170 ? 36.165 -6.942 -0.444 1.00 87.38 170 TYR A O 1
ATOM 1391 N N . GLY A 1 171 ? 35.603 -4.886 0.255 1.00 76.06 171 GLY A N 1
ATOM 1392 C CA . GLY A 1 171 ? 35.484 -4.271 -1.074 1.00 76.06 171 GLY A CA 1
ATOM 1393 C C . GLY A 1 171 ? 34.308 -4.757 -1.931 1.00 76.06 171 GLY A C 1
ATOM 1394 O O . GLY A 1 171 ? 34.247 -4.424 -3.114 1.00 76.06 171 GLY A O 1
ATOM 1395 N N . GLU A 1 172 ? 33.385 -5.541 -1.367 1.00 72.94 172 GLU A N 1
ATOM 1396 C CA . GLU A 1 172 ? 32.247 -6.142 -2.073 1.00 72.94 172 GLU A CA 1
ATOM 1397 C C . GLU A 1 172 ? 30.921 -5.743 -1.406 1.00 72.94 172 GLU A C 1
ATOM 1399 O O . GLU A 1 172 ? 30.345 -6.489 -0.611 1.00 72.94 172 GLU A O 1
ATOM 1404 N N . GLY A 1 173 ? 30.435 -4.545 -1.739 1.00 73.50 173 GLY A N 1
ATOM 1405 C CA . GLY A 1 173 ? 29.103 -4.098 -1.336 1.00 73.50 173 GLY A CA 1
ATOM 1406 C C . GLY A 1 173 ? 28.011 -4.819 -2.120 1.00 73.50 173 GLY A C 1
ATOM 1407 O O . GLY A 1 173 ? 27.999 -4.789 -3.355 1.00 73.50 173 GLY A O 1
ATOM 1408 N N . ARG A 1 174 ? 27.085 -5.476 -1.412 1.00 76.44 174 ARG A N 1
ATOM 1409 C CA . ARG A 1 174 ? 25.925 -6.145 -2.019 1.00 76.44 174 ARG A CA 1
ATOM 1410 C C . ARG A 1 174 ? 24.673 -5.300 -1.840 1.00 76.44 174 ARG A C 1
ATOM 1412 O O . ARG A 1 174 ? 24.160 -5.153 -0.735 1.00 76.44 174 ARG A O 1
ATOM 1419 N N . VAL A 1 175 ? 24.157 -4.805 -2.960 1.00 80.06 175 VAL A N 1
ATOM 1420 C CA . VAL A 1 175 ? 22.821 -4.209 -3.037 1.00 80.06 175 VAL A CA 1
ATOM 1421 C C . VAL A 1 175 ? 21.791 -5.335 -2.946 1.00 80.06 175 VAL A C 1
ATOM 1423 O O . VAL A 1 175 ? 21.893 -6.313 -3.683 1.00 80.06 175 VAL A O 1
ATOM 1426 N N . ILE A 1 176 ? 20.813 -5.198 -2.048 1.00 84.56 176 ILE A N 1
ATOM 1427 C CA . ILE A 1 176 ? 19.667 -6.113 -1.960 1.00 84.56 176 ILE A CA 1
ATOM 1428 C C . ILE A 1 176 ? 18.841 -5.950 -3.239 1.00 84.56 176 ILE A C 1
ATOM 1430 O O . ILE A 1 176 ? 18.480 -4.829 -3.597 1.00 84.56 176 ILE A O 1
ATOM 1434 N N . GLU A 1 177 ? 18.541 -7.047 -3.933 1.00 90.94 177 GLU A N 1
ATOM 1435 C CA . GLU A 1 177 ? 17.724 -6.992 -5.148 1.00 90.94 177 GLU A CA 1
ATOM 1436 C C . GLU A 1 177 ? 16.277 -6.598 -4.809 1.00 90.94 177 GLU A C 1
ATOM 1438 O O . GLU A 1 177 ? 15.726 -7.065 -3.812 1.00 90.94 177 GLU A O 1
ATOM 1443 N N . ASP A 1 178 ? 15.614 -5.797 -5.654 1.00 90.69 178 ASP A N 1
ATOM 1444 C CA . ASP A 1 178 ? 14.236 -5.327 -5.403 1.00 90.69 178 ASP A CA 1
ATOM 1445 C C . ASP A 1 178 ? 13.260 -6.482 -5.088 1.00 90.69 178 ASP A C 1
ATOM 1447 O O . ASP A 1 178 ? 12.366 -6.344 -4.253 1.00 90.69 178 ASP A O 1
ATOM 1451 N N . ALA A 1 179 ? 13.447 -7.647 -5.720 1.00 87.69 179 ALA A N 1
ATOM 1452 C CA . ALA A 1 179 ? 12.645 -8.845 -5.472 1.00 87.69 179 ALA A CA 1
ATOM 1453 C C . ALA A 1 179 ? 12.879 -9.449 -4.071 1.00 87.69 179 ALA A C 1
ATOM 1455 O O . ALA A 1 179 ? 11.925 -9.870 -3.411 1.00 87.69 179 ALA A O 1
ATOM 1456 N N . GLU A 1 180 ? 14.126 -9.459 -3.596 1.00 92.12 180 GLU A N 1
ATOM 1457 C CA . GLU A 1 180 ? 14.496 -9.895 -2.246 1.00 92.12 180 GLU A CA 1
ATOM 1458 C C . GLU A 1 180 ? 13.976 -8.893 -1.204 1.00 92.12 180 GLU A C 1
ATOM 1460 O O . GLU A 1 180 ? 13.308 -9.287 -0.248 1.00 92.12 180 GLU A O 1
ATOM 1465 N N . ALA A 1 181 ? 14.161 -7.590 -1.443 1.00 91.38 181 ALA A N 1
ATOM 1466 C CA . ALA A 1 181 ? 13.655 -6.522 -0.583 1.00 91.38 181 ALA A CA 1
ATOM 1467 C C . ALA A 1 181 ? 12.122 -6.568 -0.435 1.00 91.38 181 ALA A C 1
ATOM 1469 O O . ALA A 1 181 ? 11.603 -6.496 0.682 1.00 91.38 181 ALA A O 1
ATOM 1470 N N . CYS A 1 182 ? 11.382 -6.743 -1.537 1.00 88.56 182 CYS A N 1
ATOM 1471 C CA . CYS A 1 182 ? 9.930 -6.934 -1.501 1.00 88.56 182 CYS A CA 1
ATOM 1472 C C . CYS A 1 182 ? 9.519 -8.192 -0.722 1.00 88.56 182 CYS A C 1
ATOM 1474 O O . CYS A 1 182 ? 8.540 -8.142 0.024 1.00 88.56 182 CYS A O 1
ATOM 1476 N N . THR A 1 183 ? 10.263 -9.293 -0.864 1.00 93.88 183 THR A N 1
ATOM 1477 C CA . THR A 1 183 ? 9.982 -10.548 -0.148 1.00 93.88 183 THR A CA 1
ATOM 1478 C C . THR A 1 183 ? 10.185 -10.379 1.358 1.00 93.88 183 THR A C 1
ATOM 1480 O O . THR A 1 183 ? 9.278 -10.693 2.126 1.00 93.88 183 THR A O 1
ATOM 1483 N N . LEU A 1 184 ? 11.306 -9.787 1.783 1.00 94.75 184 LEU A N 1
ATOM 1484 C CA . LEU A 1 184 ? 11.609 -9.518 3.195 1.00 94.75 184 LEU A CA 1
ATOM 1485 C C . LEU A 1 184 ? 10.598 -8.558 3.841 1.00 94.75 184 LEU A C 1
ATOM 1487 O O . LEU A 1 184 ? 10.173 -8.778 4.974 1.00 94.75 184 LEU A O 1
ATOM 1491 N N . MET A 1 185 ? 10.169 -7.511 3.126 1.00 91.38 185 MET A N 1
ATOM 1492 C CA . MET A 1 185 ? 9.127 -6.597 3.616 1.00 91.38 185 MET A CA 1
ATOM 1493 C C . MET A 1 185 ? 7.770 -7.297 3.780 1.00 91.38 185 MET A C 1
ATOM 1495 O O . MET A 1 185 ? 7.072 -7.050 4.765 1.00 91.38 185 MET A O 1
ATOM 1499 N N . ALA A 1 186 ? 7.400 -8.182 2.849 1.00 92.25 186 ALA A N 1
ATOM 1500 C CA . ALA A 1 186 ? 6.175 -8.971 2.950 1.00 92.25 186 ALA A CA 1
ATOM 1501 C C . ALA A 1 186 ? 6.241 -9.984 4.107 1.00 92.25 186 ALA A C 1
ATOM 1503 O O . ALA A 1 186 ? 5.295 -10.077 4.888 1.00 92.25 186 ALA A O 1
ATOM 1504 N N . GLU A 1 187 ? 7.362 -10.694 4.263 1.00 94.94 187 GLU A N 1
ATOM 1505 C CA . GLU A 1 187 ? 7.588 -11.652 5.351 1.00 94.94 187 GLU A CA 1
ATOM 1506 C C . GLU A 1 187 ? 7.532 -10.971 6.726 1.00 94.94 187 GLU A C 1
ATOM 1508 O O . GLU A 1 187 ? 6.781 -11.411 7.595 1.00 94.94 187 GLU A O 1
ATOM 1513 N N . ALA A 1 188 ? 8.224 -9.840 6.904 1.00 94.94 188 ALA A N 1
ATOM 1514 C CA . ALA A 1 188 ? 8.205 -9.080 8.156 1.00 94.94 188 ALA A CA 1
ATOM 1515 C C . ALA A 1 188 ? 6.803 -8.540 8.505 1.00 94.94 188 ALA A C 1
ATOM 1517 O O . ALA A 1 188 ? 6.392 -8.569 9.669 1.00 94.94 188 ALA A O 1
ATOM 1518 N N . ALA A 1 189 ? 6.039 -8.079 7.507 1.00 94.19 189 ALA A N 1
ATOM 1519 C CA . ALA A 1 189 ? 4.656 -7.649 7.707 1.00 94.19 189 ALA A CA 1
ATOM 1520 C C . ALA A 1 189 ? 3.749 -8.821 8.126 1.00 94.19 189 ALA A C 1
ATOM 1522 O O . ALA A 1 189 ? 2.990 -8.697 9.090 1.00 94.19 189 ALA A O 1
ATOM 1523 N N . LEU A 1 190 ? 3.864 -9.973 7.454 1.00 95.19 190 LEU A N 1
ATOM 1524 C CA . LEU A 1 190 ? 3.112 -11.186 7.787 1.00 95.19 190 LEU A CA 1
ATOM 1525 C C . LEU A 1 190 ? 3.470 -11.720 9.181 1.00 95.19 190 LEU A C 1
ATOM 1527 O O . LEU A 1 190 ? 2.562 -12.055 9.943 1.00 95.19 190 LEU A O 1
ATOM 1531 N N . GLN A 1 191 ? 4.754 -11.730 9.551 1.00 96.31 191 GLN A N 1
ATOM 1532 C CA . GLN A 1 191 ? 5.204 -12.125 10.887 1.00 96.31 191 GLN A CA 1
ATOM 1533 C C . GLN A 1 191 ? 4.631 -11.192 11.966 1.00 96.31 191 GLN A C 1
ATOM 1535 O O . GLN A 1 191 ? 4.079 -11.671 12.953 1.00 96.31 191 GLN A O 1
ATOM 1540 N N . SER A 1 192 ? 4.674 -9.871 11.762 1.00 94.69 192 SER A N 1
ATOM 1541 C CA . SER A 1 192 ? 4.094 -8.894 12.699 1.00 94.69 192 SER A CA 1
ATOM 1542 C C . SER A 1 192 ? 2.577 -9.077 12.875 1.00 94.69 192 SER A C 1
ATOM 1544 O O . SER A 1 192 ? 2.049 -9.038 13.995 1.00 94.69 192 SER A O 1
ATOM 1546 N N . CYS A 1 193 ? 1.857 -9.375 11.786 1.00 91.94 193 CYS A N 1
ATOM 1547 C CA . CYS A 1 193 ? 0.448 -9.762 11.853 1.00 91.94 193 CYS A CA 1
ATOM 1548 C C . CYS A 1 193 ? 0.244 -11.073 12.629 1.00 91.94 193 CYS A C 1
ATOM 1550 O O . CYS A 1 193 ? -0.650 -11.141 13.472 1.00 91.94 193 CYS A O 1
ATOM 1552 N N . GLN A 1 194 ? 1.076 -12.091 12.395 1.00 96.19 194 GLN A N 1
ATOM 1553 C CA . GLN A 1 194 ? 1.009 -13.378 13.091 1.00 96.19 194 GLN A CA 1
ATOM 1554 C C . GLN A 1 194 ? 1.281 -13.238 14.599 1.00 96.19 194 GLN A C 1
ATOM 1556 O O . GLN A 1 194 ? 0.533 -13.794 15.400 1.00 96.19 194 GLN A O 1
ATOM 1561 N N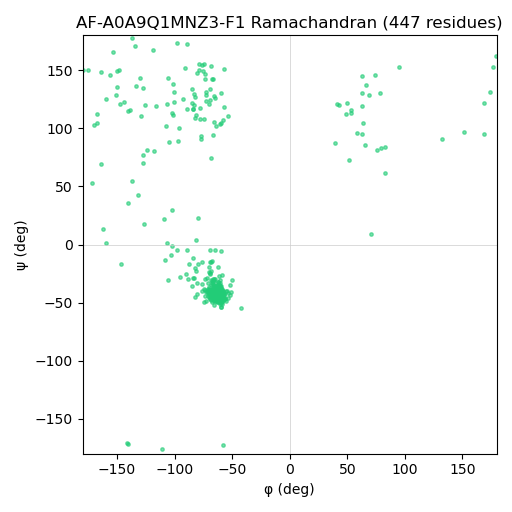 . GLU A 1 195 ? 2.284 -12.455 14.999 1.00 96.12 195 GLU A N 1
ATOM 1562 C CA . GLU A 1 195 ? 2.588 -12.147 16.405 1.00 96.12 195 GLU A CA 1
ATOM 1563 C C . GLU A 1 195 ? 1.468 -11.346 17.086 1.00 96.12 195 GLU A C 1
ATOM 1565 O O . GLU A 1 195 ? 1.160 -11.556 18.260 1.00 96.12 195 GLU A O 1
ATOM 1570 N N . THR A 1 196 ? 0.812 -10.444 16.352 1.00 94.56 196 THR A N 1
ATOM 1571 C CA . THR A 1 196 ? -0.355 -9.716 16.869 1.00 94.56 196 THR A CA 1
ATOM 1572 C C . THR A 1 196 ? -1.554 -10.654 17.047 1.00 94.56 196 THR A C 1
ATOM 1574 O O . THR A 1 196 ? -2.258 -10.570 18.055 1.00 94.56 196 THR A O 1
ATOM 1577 N N . LEU A 1 197 ? -1.772 -11.582 16.108 1.00 95.00 197 LEU A N 1
ATOM 1578 C CA . LEU A 1 197 ? -2.824 -12.595 16.204 1.00 95.00 197 LEU A CA 1
ATOM 1579 C C . LEU A 1 197 ? -2.597 -13.542 17.388 1.00 95.00 197 LEU A C 1
ATOM 1581 O O . LEU A 1 197 ? -3.542 -13.779 18.136 1.00 95.00 197 LEU A O 1
ATOM 1585 N N . THR A 1 198 ? -1.374 -14.029 17.625 1.00 95.25 198 THR A N 1
ATOM 1586 C CA . THR A 1 198 ? -1.093 -14.896 18.785 1.00 95.25 198 THR A CA 1
ATOM 1587 C C . THR A 1 198 ? -1.289 -14.165 20.114 1.00 95.25 198 THR A C 1
ATOM 1589 O O . THR A 1 198 ? -1.895 -14.732 21.020 1.00 95.25 198 THR A O 1
ATOM 1592 N N . GLN A 1 199 ? -0.895 -12.891 20.223 1.00 94.19 199 GLN A N 1
ATOM 1593 C CA . GLN A 1 199 ? -1.171 -12.069 21.414 1.00 94.19 199 GLN A CA 1
ATOM 1594 C C . GLN A 1 199 ? -2.671 -11.832 21.656 1.00 94.19 199 GLN A C 1
ATOM 1596 O O . GLN A 1 199 ? -3.108 -11.732 22.805 1.00 94.19 199 GLN A O 1
ATOM 1601 N N . LEU A 1 200 ? -3.471 -11.691 20.594 1.00 94.19 200 LEU A N 1
ATOM 1602 C CA . LEU A 1 200 ? -4.927 -11.558 20.707 1.00 94.19 200 LEU A CA 1
ATOM 1603 C C . LEU A 1 200 ? -5.583 -12.890 21.093 1.00 94.19 200 LEU A C 1
ATOM 1605 O O . LEU A 1 200 ? -6.457 -12.896 21.958 1.00 94.19 200 LEU A O 1
ATOM 1609 N N . GLN A 1 201 ? -5.116 -14.000 20.515 1.00 93.56 201 GLN A N 1
ATOM 1610 C CA . GLN A 1 201 ? -5.544 -15.361 20.845 1.00 93.56 201 GLN A CA 1
ATOM 1611 C C . GLN A 1 201 ? -5.275 -15.679 22.327 1.00 93.56 201 GLN A C 1
ATOM 1613 O O . GLN A 1 201 ? -6.187 -16.078 23.044 1.00 93.56 201 GLN A O 1
ATOM 1618 N N . GLU A 1 202 ? -4.058 -15.409 22.815 1.00 96.00 202 GLU A N 1
ATOM 1619 C CA . GLU A 1 202 ? -3.668 -15.616 24.217 1.00 96.00 202 GLU A CA 1
ATOM 1620 C C . GLU A 1 202 ? -4.550 -14.801 25.176 1.00 96.00 202 GLU A C 1
ATOM 1622 O O . GLU A 1 202 ? -5.081 -15.337 26.149 1.00 96.00 202 GLU A O 1
ATOM 1627 N N . LYS A 1 203 ? -4.788 -13.515 24.875 1.00 94.75 203 LYS A N 1
ATOM 1628 C CA . LYS A 1 203 ? -5.708 -12.675 25.662 1.00 94.75 203 LYS A CA 1
ATOM 1629 C C . LYS A 1 203 ? -7.138 -13.214 25.645 1.00 94.75 203 LYS A C 1
ATOM 1631 O O . LYS A 1 203 ? -7.799 -13.201 26.682 1.00 94.75 203 LYS A O 1
ATOM 1636 N N . GLN A 1 204 ? -7.619 -13.689 24.497 1.00 93.25 204 GLN A N 1
ATOM 1637 C CA . GLN A 1 204 ? -8.952 -14.277 24.377 1.00 93.25 204 GLN A CA 1
ATOM 1638 C C . GLN A 1 204 ? -9.088 -15.553 25.218 1.00 93.25 204 GLN A C 1
ATOM 1640 O O . GLN A 1 204 ? -10.113 -15.722 25.883 1.00 93.25 204 GLN A O 1
ATOM 1645 N N . ASP A 1 205 ? -8.070 -16.414 25.237 1.00 93.94 205 ASP A N 1
ATOM 1646 C CA . ASP A 1 205 ? -8.051 -17.627 26.058 1.00 93.94 205 ASP A CA 1
ATOM 1647 C C . ASP A 1 205 ? -8.009 -17.297 27.559 1.00 93.94 205 ASP A C 1
ATOM 1649 O O . ASP A 1 205 ? -8.785 -17.872 28.328 1.00 93.94 205 ASP A O 1
ATOM 1653 N N . VAL A 1 206 ? -7.197 -16.314 27.977 1.00 96.62 206 VAL A N 1
ATOM 1654 C CA . VAL A 1 206 ? -7.153 -15.825 29.370 1.00 96.62 206 VAL A CA 1
ATOM 1655 C C . VAL A 1 206 ? -8.520 -15.295 29.811 1.00 96.62 206 VAL A C 1
ATOM 1657 O O . VAL A 1 206 ? -9.070 -15.794 30.794 1.00 96.62 206 VAL A O 1
ATOM 1660 N N . TYR A 1 207 ? -9.128 -14.364 29.065 1.00 92.75 207 TYR A N 1
ATOM 1661 C CA . TYR A 1 207 ? -10.453 -13.829 29.412 1.00 92.75 207 TYR A CA 1
ATOM 1662 C C . TYR A 1 207 ? -11.548 -14.905 29.386 1.00 92.75 207 TYR A C 1
ATOM 1664 O O . TYR A 1 207 ? -12.454 -14.895 30.222 1.00 92.75 207 TYR A O 1
ATOM 1672 N N . SER A 1 208 ? -11.464 -15.866 28.459 1.00 92.19 208 SER A N 1
ATOM 1673 C CA . SER A 1 208 ? -12.398 -16.997 28.398 1.00 92.19 208 SER A CA 1
ATOM 1674 C C . SER A 1 208 ? -12.271 -17.911 29.615 1.00 92.19 208 SER A C 1
ATOM 1676 O O . SER A 1 208 ? -13.279 -18.428 30.102 1.00 92.19 208 SER A O 1
ATOM 1678 N N . GLN A 1 209 ? -11.053 -18.116 30.121 1.00 93.50 209 GLN A N 1
ATOM 1679 C CA . GLN A 1 209 ? -10.807 -18.927 31.307 1.00 93.50 209 GLN A CA 1
ATOM 1680 C C . GLN A 1 209 ? -11.247 -18.202 32.588 1.00 93.50 209 GLN A C 1
ATOM 1682 O O . GLN A 1 209 ? -11.974 -18.792 33.386 1.00 93.50 209 GLN A O 1
ATOM 1687 N N . GLU A 1 210 ? -10.926 -16.912 32.737 1.00 93.19 210 GLU A N 1
ATOM 1688 C CA . GLU A 1 210 ? -11.412 -16.078 33.847 1.00 93.19 210 GLU A CA 1
ATOM 1689 C C . GLU A 1 210 ? -12.949 -16.064 33.915 1.00 93.19 210 GLU A C 1
ATOM 1691 O O . GLU A 1 210 ? -13.530 -16.297 34.978 1.00 93.19 210 GLU A O 1
ATOM 1696 N N . ALA A 1 211 ? -13.628 -15.888 32.774 1.00 90.50 211 ALA A N 1
ATOM 1697 C CA . ALA A 1 211 ? -15.088 -15.913 32.703 1.00 90.50 211 ALA A CA 1
ATOM 1698 C C . ALA A 1 211 ? -15.687 -17.276 33.110 1.00 90.50 211 ALA A C 1
ATOM 1700 O O . ALA A 1 211 ? -16.714 -17.318 33.792 1.00 90.50 211 ALA A O 1
ATOM 1701 N N . ARG A 1 212 ? -15.047 -18.395 32.736 1.00 94.75 212 ARG A N 1
ATOM 1702 C CA . ARG A 1 212 ? -15.456 -19.748 33.165 1.00 94.75 212 ARG A CA 1
ATOM 1703 C C . ARG A 1 212 ? -15.277 -19.947 34.669 1.00 94.75 212 ARG A C 1
ATOM 1705 O O . ARG A 1 212 ? -16.152 -20.531 35.310 1.00 94.75 212 ARG A O 1
ATOM 1712 N N . ASP A 1 213 ? -14.176 -19.460 35.231 1.00 92.94 213 ASP A N 1
ATOM 1713 C CA . ASP A 1 213 ? -13.880 -19.604 36.657 1.00 92.94 213 ASP A CA 1
ATOM 1714 C C . ASP A 1 213 ? -14.809 -18.738 37.525 1.00 92.94 213 ASP A C 1
ATOM 1716 O O . ASP A 1 213 ? -15.295 -19.210 38.557 1.00 92.94 213 ASP A O 1
ATOM 1720 N N . GLU A 1 214 ? -15.153 -17.520 37.091 1.00 92.56 214 GLU A N 1
ATOM 1721 C CA . GLU A 1 214 ? -16.196 -16.709 37.738 1.00 92.56 214 GLU A CA 1
ATOM 1722 C C . GLU A 1 214 ? -17.593 -17.333 37.598 1.00 92.56 214 GLU A C 1
ATOM 1724 O O . GLU A 1 214 ? -18.323 -17.435 38.589 1.00 92.56 214 GLU A O 1
ATOM 1729 N N . PHE A 1 215 ? -17.956 -17.847 36.416 1.00 90.12 215 PHE A N 1
ATOM 1730 C CA . PHE A 1 215 ? -19.227 -18.558 36.230 1.00 90.12 215 PHE A CA 1
ATOM 1731 C C . PHE A 1 215 ? -19.350 -19.758 37.180 1.00 90.12 215 PHE A C 1
ATOM 1733 O O . PHE A 1 215 ? -20.393 -19.952 37.805 1.00 90.12 215 PHE A O 1
ATOM 1740 N N . LYS A 1 216 ? -18.269 -20.521 37.370 1.00 95.19 216 LYS A N 1
ATOM 1741 C CA . LYS A 1 216 ? -18.227 -21.649 38.310 1.00 95.19 216 LYS A CA 1
ATOM 1742 C C . LYS A 1 216 ? -18.404 -21.210 39.770 1.00 95.19 216 LYS A C 1
ATOM 1744 O O . LYS A 1 216 ? -19.157 -21.847 40.507 1.00 95.19 216 LYS A O 1
ATOM 1749 N N . LYS A 1 217 ? -17.782 -20.099 40.194 1.00 93.75 217 LYS A N 1
ATOM 1750 C CA . LYS A 1 217 ? -17.997 -19.513 41.538 1.00 93.75 217 LYS A CA 1
ATOM 1751 C C . LYS A 1 217 ? -19.459 -19.104 41.755 1.00 93.75 217 LYS A C 1
ATOM 1753 O O . LYS A 1 217 ? -19.997 -19.303 42.851 1.00 93.75 217 LYS A O 1
ATOM 1758 N N . ILE A 1 218 ? -20.108 -18.557 40.723 1.00 89.94 218 ILE A N 1
ATOM 1759 C CA . ILE A 1 218 ? -21.540 -18.225 40.741 1.00 89.94 218 ILE A CA 1
ATOM 1760 C C . ILE A 1 218 ? -22.377 -19.507 40.839 1.00 89.94 218 ILE A C 1
ATOM 1762 O O . ILE A 1 218 ? -23.238 -19.597 41.712 1.00 89.94 218 ILE A O 1
ATOM 1766 N N . GLU A 1 219 ? -22.091 -20.524 40.023 1.00 93.25 219 GLU A N 1
ATOM 1767 C CA . GLU A 1 219 ? -22.811 -21.803 40.016 1.00 93.25 219 GLU A CA 1
ATOM 1768 C C . GLU A 1 219 ? -22.757 -22.505 41.387 1.00 93.25 219 GLU A C 1
ATOM 1770 O O . GLU A 1 219 ? -23.787 -22.924 41.921 1.00 93.25 219 GLU A O 1
ATOM 1775 N N . ASP A 1 220 ? -21.577 -22.574 42.009 1.00 91.56 220 ASP A N 1
ATOM 1776 C CA . ASP A 1 220 ? -21.398 -23.155 43.344 1.00 91.56 220 ASP A CA 1
ATOM 1777 C C . ASP A 1 220 ? -22.115 -22.335 44.433 1.00 91.56 220 ASP A C 1
ATOM 1779 O O . ASP A 1 220 ? -22.706 -22.897 45.365 1.00 91.56 220 ASP A O 1
ATOM 1783 N N . SER A 1 221 ? -22.159 -21.007 44.284 1.00 88.31 221 SER A N 1
ATOM 1784 C CA . SER A 1 221 ? -22.941 -20.120 45.156 1.00 88.31 221 SER A CA 1
ATOM 1785 C C . SER A 1 221 ? -24.452 -20.336 44.992 1.00 88.31 221 SER A C 1
ATOM 1787 O O . SER A 1 221 ? -25.173 -20.412 45.992 1.00 88.31 221 SER A O 1
ATOM 1789 N N . CYS A 1 222 ? -24.935 -20.526 43.761 1.00 78.00 222 CYS A N 1
ATOM 1790 C CA . CYS A 1 222 ? -26.324 -20.871 43.457 1.00 78.00 222 CYS A CA 1
ATOM 1791 C C . CYS A 1 222 ? -26.713 -22.240 44.033 1.00 78.00 222 CYS A C 1
ATOM 1793 O O . CYS A 1 222 ? -27.735 -22.332 44.714 1.00 78.00 222 CYS A O 1
ATOM 1795 N N . LYS A 1 223 ? -25.882 -23.281 43.866 1.00 90.62 223 LYS A N 1
ATOM 1796 C CA . LYS A 1 223 ? -26.089 -24.607 44.490 1.00 90.62 223 LYS A CA 1
ATOM 1797 C C . LYS A 1 223 ? -26.180 -24.498 46.013 1.00 90.62 223 LYS A C 1
ATOM 1799 O O . LYS A 1 223 ? -27.070 -25.084 46.637 1.00 90.62 223 LYS A O 1
ATOM 1804 N N . LYS A 1 224 ? -25.300 -23.700 46.630 1.00 89.75 224 LYS A N 1
ATOM 1805 C CA . LYS A 1 224 ? -25.314 -23.445 48.078 1.00 89.75 224 LYS A CA 1
ATOM 1806 C C . LYS A 1 224 ? -26.612 -22.756 48.512 1.00 89.75 224 LYS A C 1
ATOM 1808 O O . LYS A 1 224 ? -27.255 -23.224 49.454 1.00 89.75 224 LYS A O 1
ATOM 1813 N N . LEU A 1 225 ? -27.055 -21.720 47.798 1.00 80.38 225 LEU A N 1
ATOM 1814 C CA . LEU A 1 225 ? -28.328 -21.035 48.051 1.00 80.38 225 LEU A CA 1
ATOM 1815 C C . LEU A 1 225 ? -29.542 -21.960 47.854 1.00 80.38 225 LEU A C 1
ATOM 1817 O O . LEU A 1 225 ? -30.455 -21.960 48.679 1.00 80.38 225 LEU A O 1
ATOM 1821 N N . GLN A 1 226 ? -29.525 -22.819 46.834 1.00 77.50 226 GLN A N 1
ATOM 1822 C CA . GLN A 1 226 ? -30.559 -23.828 46.596 1.00 77.50 226 GLN A CA 1
ATOM 1823 C C . GLN A 1 226 ? -30.617 -24.874 47.721 1.00 77.50 226 GLN A C 1
ATOM 1825 O O . GLN A 1 226 ? -31.710 -25.284 48.116 1.00 77.50 226 GLN A O 1
ATOM 1830 N N . SER A 1 227 ? -29.472 -25.260 48.297 1.00 84.31 227 SER A N 1
ATOM 1831 C CA . SER A 1 227 ? -29.426 -26.156 49.461 1.00 84.31 227 SER A CA 1
ATOM 1832 C C . SER A 1 227 ? -30.045 -25.515 50.712 1.00 84.31 227 SER A C 1
ATOM 1834 O O . SER A 1 227 ? -30.826 -26.165 51.410 1.00 84.31 227 SER A O 1
ATOM 1836 N N . PHE A 1 228 ? -29.801 -24.217 50.947 1.00 75.56 228 PHE A N 1
ATOM 1837 C CA . PHE A 1 228 ? -30.486 -23.457 51.996 1.00 75.56 228 PHE A CA 1
ATOM 1838 C C . PHE A 1 228 ? -31.991 -23.351 51.721 1.00 75.56 228 PHE A C 1
ATOM 1840 O O . PHE A 1 228 ? -32.783 -23.614 52.625 1.00 75.56 228 PHE A O 1
ATOM 1847 N N . ARG A 1 229 ? -32.398 -23.063 50.474 1.00 73.50 229 ARG A N 1
ATOM 1848 C CA . ARG A 1 229 ? -33.811 -23.006 50.059 1.00 73.50 229 ARG A CA 1
ATOM 1849 C C . ARG A 1 229 ? -34.527 -24.336 50.308 1.00 73.50 229 ARG A C 1
ATOM 1851 O O . ARG A 1 229 ? -35.580 -24.338 50.932 1.00 73.50 229 ARG A O 1
ATOM 1858 N N . HIS A 1 230 ? -33.950 -25.471 49.906 1.00 69.25 230 HIS A N 1
ATOM 1859 C CA . HIS A 1 230 ? -34.539 -26.796 50.153 1.00 69.25 230 HIS A CA 1
ATOM 1860 C C . HIS A 1 230 ? -34.531 -27.230 51.622 1.00 69.25 230 HIS A C 1
ATOM 1862 O O . HIS A 1 230 ? -35.358 -28.060 52.004 1.00 69.25 230 HIS A O 1
ATOM 1868 N N . LYS A 1 231 ? -33.619 -26.698 52.444 1.00 76.19 231 LYS A N 1
ATOM 1869 C CA . LYS A 1 231 ? -33.654 -26.900 53.895 1.00 76.19 231 LYS A CA 1
ATOM 1870 C C . LYS A 1 231 ? -34.803 -26.097 54.514 1.00 76.19 231 LYS A C 1
ATOM 1872 O O . LYS A 1 231 ? -35.638 -26.677 55.191 1.00 76.19 231 LYS A O 1
ATOM 1877 N N . TYR A 1 232 ? -34.916 -24.816 54.167 1.00 52.91 232 TYR A N 1
ATOM 1878 C CA . TYR A 1 232 ? -35.958 -23.910 54.659 1.00 52.91 232 TYR A CA 1
ATOM 1879 C C . TYR A 1 232 ? -37.380 -24.314 54.218 1.00 52.91 232 TYR A C 1
ATOM 1881 O O . TYR A 1 232 ? -38.304 -24.295 55.024 1.00 52.91 232 TYR A O 1
ATOM 1889 N N . LEU A 1 233 ? -37.558 -24.773 52.970 1.00 53.44 233 LEU A N 1
ATOM 1890 C CA . LEU A 1 233 ? -38.843 -25.305 52.482 1.00 53.44 233 LEU A CA 1
ATOM 1891 C C . LEU A 1 233 ? -39.263 -26.633 53.135 1.00 53.44 233 LEU A C 1
ATOM 1893 O O . LEU A 1 233 ? -40.416 -27.027 52.988 1.00 53.44 233 LEU A O 1
ATOM 1897 N N . ARG A 1 234 ? -38.362 -27.337 53.832 1.00 52.75 234 ARG A N 1
ATOM 1898 C CA . ARG A 1 234 ? -38.714 -28.554 54.579 1.00 52.75 234 ARG A CA 1
ATOM 1899 C C . ARG A 1 234 ? -39.305 -28.240 55.958 1.00 52.75 234 ARG A C 1
ATOM 1901 O O . ARG A 1 234 ? -40.011 -29.079 56.506 1.00 52.75 234 ARG A O 1
ATOM 1908 N N . ASP A 1 235 ? -39.055 -27.033 56.464 1.00 48.38 235 ASP A N 1
ATOM 1909 C CA . ASP A 1 235 ? -39.456 -26.584 57.801 1.00 48.38 235 ASP A CA 1
ATOM 1910 C C . ASP A 1 235 ? -40.757 -25.748 57.791 1.00 48.38 235 ASP A C 1
ATOM 1912 O O . ASP A 1 235 ? -41.275 -25.408 58.852 1.00 48.38 235 ASP A O 1
ATOM 1916 N N . GLN A 1 236 ? -41.325 -25.438 56.615 1.00 47.66 236 GLN A N 1
ATOM 1917 C CA . GLN A 1 236 ? -42.632 -24.776 56.480 1.00 47.66 236 GLN A CA 1
ATOM 1918 C C . GLN A 1 236 ? -43.722 -25.758 56.030 1.00 47.66 236 GLN A C 1
ATOM 1920 O O . GLN A 1 236 ? -44.020 -25.885 54.843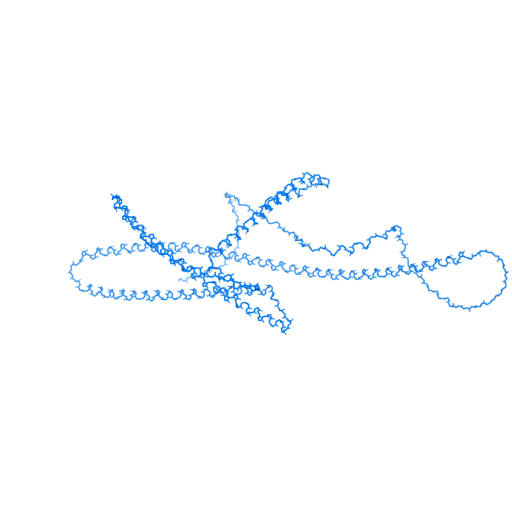 1.00 47.66 236 GLN A O 1
ATOM 1925 N N . THR A 1 237 ? -44.358 -26.413 57.002 1.00 48.62 237 THR A N 1
ATOM 1926 C CA . THR A 1 237 ? -45.701 -26.991 56.821 1.00 48.62 237 THR A CA 1
ATOM 1927 C C . THR A 1 237 ? -46.709 -26.038 57.467 1.00 48.62 237 THR A C 1
ATOM 1929 O O . THR A 1 237 ? -46.475 -25.618 58.594 1.00 48.62 237 THR A O 1
ATOM 1932 N N . ASP A 1 238 ? -47.780 -25.702 56.735 1.00 54.09 238 ASP A N 1
ATOM 1933 C CA . ASP A 1 238 ? -48.923 -24.848 57.127 1.00 54.09 238 ASP A CA 1
ATOM 1934 C C . ASP A 1 238 ? -48.543 -23.407 57.565 1.00 54.09 238 ASP A C 1
ATOM 1936 O O . ASP A 1 238 ? -48.103 -23.166 58.677 1.00 54.09 238 ASP A O 1
ATOM 1940 N N . GLU A 1 239 ? -48.587 -22.367 56.717 1.00 48.59 239 GLU A N 1
ATOM 1941 C CA . GLU A 1 239 ? -49.821 -21.651 56.308 1.00 48.59 239 GLU A CA 1
ATOM 1942 C C . GLU A 1 239 ? -49.681 -20.841 54.979 1.00 48.59 239 GLU A C 1
ATOM 1944 O O . GLU A 1 239 ? -50.621 -20.191 54.522 1.00 48.59 239 GLU A O 1
ATOM 1949 N N . ALA A 1 240 ? -48.526 -20.860 54.301 1.00 51.59 240 ALA A N 1
ATOM 1950 C CA . ALA A 1 240 ? -48.145 -19.853 53.288 1.00 51.59 240 ALA A CA 1
ATOM 1951 C C . ALA A 1 240 ? -48.741 -19.990 51.854 1.00 51.59 240 ALA A C 1
ATOM 1953 O O . ALA A 1 240 ? -48.176 -19.454 50.894 1.00 51.59 240 ALA A O 1
ATOM 1954 N N . LYS A 1 241 ? -49.881 -20.672 51.657 1.00 54.34 241 LYS A N 1
ATOM 1955 C CA . LYS A 1 241 ? -50.391 -21.043 50.309 1.00 54.34 241 LYS A CA 1
ATOM 1956 C C . LYS A 1 241 ? -50.746 -19.880 49.365 1.00 54.34 241 LYS A C 1
ATOM 1958 O O . LYS A 1 241 ? -50.803 -20.101 48.161 1.00 54.34 241 LYS A O 1
ATOM 1963 N N . ILE A 1 242 ? -50.962 -18.665 49.872 1.00 53.06 242 ILE A N 1
ATOM 1964 C CA . ILE A 1 242 ? -51.348 -17.501 49.047 1.00 53.06 242 ILE A CA 1
ATOM 1965 C C . ILE A 1 242 ? -50.123 -16.739 48.506 1.00 53.06 242 ILE A C 1
ATOM 1967 O O . ILE A 1 242 ? -50.178 -16.195 47.407 1.00 53.06 242 ILE A O 1
ATOM 1971 N N . ASN A 1 243 ? -48.990 -16.738 49.219 1.00 54.41 243 ASN A N 1
ATOM 1972 C CA . ASN A 1 243 ? -47.816 -15.951 48.813 1.00 54.41 243 ASN A CA 1
ATOM 1973 C C . ASN A 1 243 ? -46.931 -16.679 47.781 1.00 54.41 243 ASN A C 1
ATOM 1975 O O . ASN A 1 243 ? -46.307 -16.042 46.935 1.00 54.41 243 ASN A O 1
ATOM 1979 N N . VAL A 1 244 ? -46.912 -18.018 47.811 1.00 55.47 244 VAL A N 1
ATOM 1980 C CA . VAL A 1 244 ? -46.121 -18.847 46.880 1.00 55.47 244 VAL A CA 1
ATOM 1981 C C . VAL A 1 244 ? -46.602 -18.703 45.429 1.00 55.47 244 VAL A C 1
ATOM 1983 O O . VAL A 1 244 ? -45.779 -18.654 44.520 1.00 55.47 244 VAL A O 1
ATOM 1986 N N . VAL A 1 245 ? -47.915 -18.577 45.205 1.00 57.41 245 VAL A N 1
ATOM 1987 C CA . VAL A 1 245 ? -48.494 -18.425 43.855 1.00 57.41 245 VAL A CA 1
ATOM 1988 C C . VAL A 1 245 ? -48.092 -17.088 43.222 1.00 57.41 245 VAL A C 1
ATOM 1990 O O . VAL A 1 245 ? -47.689 -17.058 42.064 1.00 57.41 245 VAL A O 1
ATOM 1993 N N . ASN A 1 246 ? -48.115 -15.994 43.990 1.00 59.78 246 ASN A N 1
ATOM 1994 C CA . ASN A 1 246 ? -47.721 -14.674 43.486 1.00 59.78 246 ASN A CA 1
ATOM 1995 C C . ASN A 1 246 ? -46.227 -14.607 43.128 1.00 59.78 246 ASN A C 1
ATOM 1997 O O . ASN A 1 246 ? -45.875 -14.033 42.101 1.00 59.78 246 ASN A O 1
ATOM 2001 N N . ILE A 1 247 ? -45.358 -15.238 43.928 1.00 61.69 247 ILE A N 1
ATOM 2002 C CA . ILE A 1 247 ? -43.923 -15.340 43.615 1.00 61.69 247 ILE A CA 1
ATOM 2003 C C . ILE A 1 247 ? -43.713 -16.190 42.354 1.00 61.69 247 ILE A C 1
ATOM 2005 O O . ILE A 1 247 ? -42.976 -15.778 41.464 1.00 61.69 247 ILE A O 1
ATOM 2009 N N . SER A 1 248 ? -44.408 -17.327 42.230 1.00 63.44 248 SER A N 1
ATOM 2010 C CA . SER A 1 248 ? -44.301 -18.201 41.054 1.00 63.44 248 SER A CA 1
ATOM 2011 C C . SER A 1 248 ? -44.755 -17.519 39.757 1.00 63.44 248 SER A C 1
ATOM 2013 O O . SER A 1 248 ? -44.153 -17.756 38.713 1.00 63.44 248 SER A O 1
ATOM 2015 N N . ASN A 1 249 ? -45.778 -16.659 39.811 1.00 65.62 249 ASN A N 1
ATOM 2016 C CA . ASN A 1 249 ? -46.223 -15.881 38.651 1.00 65.62 249 ASN A CA 1
ATOM 2017 C C . ASN A 1 249 ? -45.210 -14.781 38.283 1.00 65.62 249 ASN A C 1
ATOM 2019 O O . ASN A 1 249 ? -44.889 -14.616 37.110 1.00 65.62 249 ASN A O 1
ATOM 2023 N N . GLN A 1 250 ? -44.640 -14.083 39.273 1.00 71.44 250 GLN A N 1
ATOM 2024 C CA . GLN A 1 250 ? -43.607 -13.066 39.033 1.00 71.44 250 GLN A CA 1
ATOM 2025 C C . GLN A 1 250 ? -42.289 -13.672 38.506 1.00 71.44 250 GLN A C 1
ATOM 2027 O O . GLN A 1 250 ? -41.551 -13.019 37.766 1.00 71.44 250 GLN A O 1
ATOM 2032 N N . GLU A 1 251 ? -41.953 -14.903 38.902 1.00 75.50 251 GLU A N 1
ATOM 2033 C CA . GLU A 1 251 ? -40.821 -15.647 38.335 1.00 75.50 251 GLU A CA 1
ATOM 2034 C C . GLU A 1 251 ? -41.109 -16.083 36.886 1.00 75.50 251 GLU A C 1
ATOM 2036 O O . GLU A 1 251 ? -40.219 -15.967 36.047 1.00 75.50 251 GLU A O 1
ATOM 2041 N N . ALA A 1 252 ? -42.346 -16.483 36.560 1.00 74.19 252 ALA A N 1
ATOM 2042 C CA . ALA A 1 252 ? -42.749 -16.830 35.193 1.00 74.19 252 ALA A CA 1
ATOM 2043 C C . ALA A 1 252 ? -42.686 -15.633 34.220 1.00 74.19 252 ALA A C 1
ATOM 2045 O O . ALA A 1 252 ? -42.094 -15.758 33.152 1.00 74.19 252 ALA A O 1
ATOM 2046 N N . GLU A 1 253 ? -43.193 -14.455 34.604 1.00 81.56 253 GLU A N 1
ATOM 2047 C CA . GLU A 1 253 ? -43.120 -13.243 33.762 1.00 81.56 253 GLU A CA 1
ATOM 2048 C C . GLU A 1 253 ? -41.670 -12.848 33.424 1.00 81.56 253 GLU A C 1
ATOM 2050 O O . GLU A 1 253 ? -41.366 -12.473 32.292 1.00 81.56 253 GLU A O 1
ATOM 2055 N N . LYS A 1 254 ? -40.742 -12.989 34.382 1.00 89.00 254 LYS A N 1
ATOM 2056 C CA . LYS A 1 254 ? -39.307 -12.728 34.160 1.00 89.00 254 LYS A CA 1
ATOM 2057 C C . LYS A 1 254 ? -38.654 -13.754 33.234 1.00 89.00 254 LYS A C 1
ATOM 2059 O O . LYS A 1 254 ? -37.701 -13.410 32.536 1.00 89.00 254 LYS A O 1
ATOM 2064 N N . ILE A 1 255 ? -39.135 -14.999 33.241 1.00 90.56 255 ILE A N 1
ATOM 2065 C CA . ILE A 1 255 ? -38.676 -16.040 32.316 1.00 90.56 255 ILE A CA 1
ATOM 2066 C C . ILE A 1 255 ? -39.138 -15.702 30.896 1.00 90.56 255 ILE A C 1
ATOM 2068 O O . ILE A 1 255 ? -38.302 -15.698 29.998 1.00 90.56 255 ILE A O 1
ATOM 2072 N N . ASP A 1 256 ? -40.403 -15.325 30.695 1.00 87.31 256 ASP A N 1
ATOM 2073 C CA . ASP A 1 256 ? -40.902 -14.908 29.377 1.00 87.31 256 ASP A CA 1
ATOM 2074 C C . ASP A 1 256 ? -40.186 -13.647 28.860 1.00 87.31 256 ASP A C 1
ATOM 2076 O O . ASP A 1 256 ? -39.820 -13.575 27.684 1.00 87.31 256 ASP A O 1
ATOM 2080 N N . GLU A 1 257 ? -39.908 -12.659 29.718 1.00 91.50 257 GLU A N 1
ATOM 2081 C CA . GLU A 1 257 ? -39.137 -11.469 29.326 1.00 91.50 257 GLU A CA 1
ATOM 2082 C C . GLU A 1 257 ? -37.698 -11.827 28.899 1.00 91.50 257 GLU A C 1
ATOM 2084 O O . GLU A 1 257 ? -37.169 -11.272 27.929 1.00 91.50 257 GLU A O 1
ATOM 2089 N N . LEU A 1 258 ? -37.067 -12.787 29.588 1.00 93.00 258 LEU A N 1
ATOM 2090 C CA . LEU A 1 258 ? -35.737 -13.290 29.243 1.00 93.00 258 LEU A CA 1
ATOM 2091 C C . LEU A 1 258 ? -35.753 -14.104 27.941 1.00 93.00 258 LEU A C 1
ATOM 2093 O O . LEU A 1 258 ? -34.881 -13.901 27.100 1.00 93.00 258 LEU A O 1
ATOM 2097 N N . VAL A 1 259 ? -36.749 -14.972 27.742 1.00 95.19 259 VAL A N 1
ATOM 2098 C CA . VAL A 1 259 ? -36.926 -15.757 26.507 1.00 95.19 259 VAL A CA 1
ATOM 2099 C C . VAL A 1 259 ? -37.102 -14.831 25.303 1.00 95.19 259 VAL A C 1
ATOM 2101 O O . VAL A 1 259 ? -36.421 -15.012 24.298 1.00 95.19 259 VAL A O 1
ATOM 2104 N N . ASN A 1 260 ? -37.917 -13.778 25.416 1.00 92.69 260 ASN A N 1
ATOM 2105 C CA . ASN A 1 260 ? -38.073 -12.789 24.344 1.00 92.69 260 ASN A CA 1
ATOM 2106 C C . ASN A 1 260 ? -36.764 -12.035 24.036 1.00 92.69 260 ASN A C 1
ATOM 2108 O O . ASN A 1 260 ? -36.448 -11.801 22.868 1.00 92.69 260 ASN A O 1
ATOM 2112 N N . LYS A 1 261 ? -35.958 -11.702 25.056 1.00 95.88 261 LYS A N 1
ATOM 2113 C CA . LYS A 1 261 ? -34.615 -11.121 24.862 1.00 95.88 261 LYS A CA 1
ATOM 2114 C C . LYS A 1 261 ? -33.653 -12.092 24.175 1.00 95.88 261 LYS A C 1
ATOM 2116 O O . LYS A 1 261 ? -32.920 -11.667 23.287 1.00 95.88 261 LYS A O 1
ATOM 2121 N N . VAL A 1 262 ? -33.678 -13.377 24.536 1.00 96.06 262 VAL A N 1
ATOM 2122 C CA . VAL A 1 262 ? -32.872 -14.420 23.879 1.00 96.06 262 VAL A CA 1
ATOM 2123 C C . VAL A 1 262 ? -33.280 -14.581 22.414 1.00 96.06 262 VAL A C 1
ATOM 2125 O O . VAL A 1 262 ? -32.403 -14.541 21.563 1.00 96.06 262 VAL A O 1
ATOM 2128 N N . ILE A 1 263 ? -34.579 -14.644 22.099 1.00 92.44 263 ILE A N 1
ATOM 2129 C CA . ILE A 1 263 ? -35.078 -14.728 20.712 1.00 92.44 263 ILE A CA 1
ATOM 2130 C C . ILE A 1 263 ? -34.661 -13.495 19.894 1.00 92.44 263 ILE A C 1
ATOM 2132 O O . ILE A 1 263 ? -34.233 -13.626 18.746 1.00 92.44 263 ILE A O 1
ATOM 2136 N N . SER A 1 264 ? -34.740 -12.291 20.474 1.00 93.88 264 SER A N 1
ATOM 2137 C CA . SER A 1 264 ? -34.282 -11.063 19.807 1.00 93.88 264 SER A CA 1
ATOM 2138 C C . SER A 1 264 ? -32.782 -11.109 19.502 1.00 93.88 264 SER A C 1
ATOM 2140 O O . SER A 1 264 ? -32.377 -10.793 18.385 1.00 93.88 264 SER A O 1
ATOM 2142 N N . LEU A 1 265 ? -31.964 -11.536 20.471 1.00 94.44 265 LEU A N 1
ATOM 2143 C CA . LEU A 1 265 ? -30.517 -11.687 20.299 1.00 94.44 265 LEU A CA 1
ATOM 2144 C C . LEU A 1 265 ? -30.171 -12.786 19.288 1.00 94.44 265 LEU A C 1
ATOM 2146 O O . LEU A 1 265 ? -29.296 -12.583 18.459 1.00 94.44 265 LEU A O 1
ATOM 2150 N N . GLU A 1 266 ? -30.870 -13.920 19.304 1.00 94.06 266 GLU A N 1
ATOM 2151 C CA . GLU A 1 266 ? -30.688 -15.022 18.351 1.00 94.06 266 GLU A CA 1
ATOM 2152 C C . GLU A 1 266 ? -31.030 -14.587 16.917 1.00 94.06 266 GLU A C 1
ATOM 2154 O O . GLU A 1 266 ? -30.278 -14.866 15.980 1.00 94.06 266 GLU A O 1
ATOM 2159 N N . THR A 1 267 ? -32.108 -13.815 16.744 1.00 94.62 267 THR A N 1
ATOM 2160 C CA . THR A 1 267 ? -32.489 -13.230 15.447 1.00 94.62 267 THR A CA 1
ATOM 2161 C C . THR A 1 267 ? -31.416 -12.258 14.938 1.00 94.62 267 THR A C 1
ATOM 2163 O O . THR A 1 267 ? -31.048 -12.287 13.762 1.00 94.62 267 THR A O 1
ATOM 2166 N N . GLU A 1 268 ? -30.864 -11.423 15.822 1.00 95.38 268 GLU A N 1
ATOM 2167 C CA . GLU A 1 268 ? -29.818 -10.456 15.476 1.00 95.38 268 GLU A CA 1
ATOM 2168 C C . GLU A 1 268 ? -28.459 -11.125 15.199 1.00 95.38 268 GLU A C 1
ATOM 2170 O O . GLU A 1 268 ? -27.809 -10.797 14.207 1.00 95.38 268 GLU A O 1
ATOM 2175 N N . VAL A 1 269 ? -28.070 -12.140 15.977 1.00 94.88 269 VAL A N 1
ATOM 2176 C CA . VAL A 1 269 ? -26.887 -12.983 15.715 1.00 94.88 269 VAL A CA 1
ATOM 2177 C C . VAL A 1 269 ? -27.026 -13.731 14.386 1.00 94.88 269 VAL A C 1
ATOM 2179 O O . VAL A 1 269 ? -26.058 -13.822 13.630 1.00 94.88 269 VAL A O 1
ATOM 2182 N N . THR A 1 270 ? -28.227 -14.206 14.041 1.00 95.44 270 THR A N 1
ATOM 2183 C CA . THR A 1 270 ? -28.494 -14.832 12.734 1.00 95.44 270 THR A CA 1
ATOM 2184 C C . THR A 1 270 ? -28.317 -13.822 11.595 1.00 95.44 270 THR A C 1
ATOM 2186 O O . THR A 1 270 ? -27.652 -14.120 10.604 1.00 95.44 270 THR A O 1
ATOM 2189 N N . SER A 1 271 ? -28.827 -12.595 11.754 1.00 95.62 271 SER A N 1
ATOM 2190 C CA . SER A 1 271 ? -28.623 -11.493 10.798 1.00 95.62 271 SER A CA 1
ATOM 2191 C C . SER A 1 271 ? -27.135 -11.152 10.610 1.00 95.62 271 SER A C 1
ATOM 2193 O O . SER A 1 271 ? -26.650 -11.050 9.481 1.00 95.62 271 SER A O 1
ATOM 2195 N N . GLN A 1 272 ? -26.377 -11.058 11.707 1.00 97.00 272 GLN A N 1
ATOM 2196 C CA . GLN A 1 272 ? -24.930 -10.814 11.673 1.00 97.00 272 GLN A CA 1
ATOM 2197 C C . GLN A 1 272 ? -24.159 -11.977 11.027 1.00 97.00 272 GLN A C 1
ATOM 2199 O O . GLN A 1 272 ? -23.235 -11.738 10.252 1.00 97.00 272 GLN A O 1
ATOM 2204 N N . THR A 1 273 ? -24.573 -13.224 11.266 1.00 95.69 273 THR A N 1
ATOM 2205 C CA . THR A 1 273 ? -23.987 -14.415 10.625 1.00 95.69 273 THR A CA 1
ATOM 2206 C C . THR A 1 273 ? -24.165 -14.366 9.104 1.00 95.69 273 THR A C 1
ATOM 2208 O O . THR A 1 273 ? -23.195 -14.529 8.367 1.00 95.69 273 THR A O 1
ATOM 2211 N N . LEU A 1 274 ? -25.364 -14.018 8.619 1.00 95.31 274 LEU A N 1
ATOM 2212 C CA . LEU A 1 274 ? -25.628 -13.846 7.183 1.00 95.31 274 LEU A CA 1
ATOM 2213 C C . LEU A 1 274 ? -24.795 -12.716 6.549 1.00 95.31 274 LEU A C 1
ATOM 2215 O O . LEU A 1 274 ? -24.400 -12.823 5.385 1.00 95.31 274 LEU A O 1
ATOM 2219 N N . LEU A 1 275 ? -24.507 -11.643 7.296 1.00 96.88 275 LEU A N 1
ATOM 2220 C CA . LEU A 1 275 ? -23.606 -10.579 6.844 1.00 96.88 275 LEU A CA 1
ATOM 2221 C C . LEU A 1 275 ? -22.154 -11.073 6.743 1.00 96.88 275 LEU A C 1
ATOM 2223 O O . LEU A 1 275 ? -21.488 -10.794 5.747 1.00 96.88 275 LEU A O 1
ATOM 2227 N N . ILE A 1 276 ? -21.678 -11.845 7.724 1.00 97.19 276 ILE A N 1
ATOM 2228 C CA . ILE A 1 276 ? -20.334 -12.446 7.716 1.00 97.19 276 ILE A CA 1
ATOM 2229 C C . ILE A 1 276 ? -20.176 -13.420 6.537 1.00 97.19 276 ILE A C 1
ATOM 2231 O O . ILE A 1 276 ? -19.185 -13.341 5.812 1.00 97.19 276 ILE A O 1
ATOM 2235 N N . ASP A 1 277 ? -21.167 -14.276 6.274 1.00 96.88 277 ASP A N 1
ATOM 2236 C CA . ASP A 1 277 ? -21.150 -15.220 5.143 1.00 96.88 277 ASP A CA 1
ATOM 2237 C C . ASP A 1 277 ? -21.258 -14.531 3.773 1.00 96.88 277 ASP A C 1
ATOM 2239 O O . ASP A 1 277 ? -20.850 -15.075 2.741 1.00 96.88 277 ASP A O 1
ATOM 2243 N N . ARG A 1 278 ? -21.811 -13.315 3.728 1.00 97.25 278 ARG A N 1
ATOM 2244 C CA . ARG A 1 278 ? -21.744 -12.463 2.539 1.00 97.25 278 ARG A CA 1
ATOM 2245 C C . ARG A 1 278 ? -20.348 -11.865 2.360 1.00 97.25 278 ARG A C 1
ATOM 2247 O O . ARG A 1 278 ? -19.800 -11.980 1.269 1.00 97.25 278 ARG A O 1
ATOM 2254 N N . LEU A 1 279 ? -19.776 -11.277 3.410 1.00 96.69 279 LEU A N 1
ATOM 2255 C CA . LEU A 1 279 ? -18.439 -10.673 3.366 1.00 96.69 279 LEU A CA 1
ATOM 2256 C C . LEU A 1 279 ? -17.351 -11.704 3.038 1.00 96.69 279 LEU A C 1
ATOM 2258 O O . LEU A 1 279 ? -16.442 -11.394 2.276 1.00 96.69 279 LEU A O 1
ATOM 2262 N N . ARG A 1 280 ? -17.475 -12.943 3.537 1.00 97.94 280 ARG A N 1
ATOM 2263 C CA . ARG A 1 280 ? -16.605 -14.064 3.147 1.00 97.94 280 ARG A CA 1
ATOM 2264 C C . ARG A 1 280 ? -16.659 -14.341 1.648 1.00 97.94 280 ARG A C 1
ATOM 2266 O O . ARG A 1 280 ? -15.620 -14.316 1.009 1.00 97.94 280 ARG A O 1
ATOM 2273 N N . ARG A 1 281 ? -17.855 -14.491 1.068 1.00 97.44 281 ARG A N 1
ATOM 2274 C CA . ARG A 1 281 ? -17.999 -14.710 -0.384 1.00 97.44 281 ARG A CA 1
ATOM 2275 C C . ARG A 1 281 ? -17.470 -13.549 -1.225 1.00 97.44 281 ARG A C 1
ATOM 2277 O O . ARG A 1 281 ? -16.893 -13.790 -2.276 1.00 97.44 281 ARG A O 1
ATOM 2284 N N . GLU A 1 282 ? -17.662 -12.306 -0.780 1.00 97.44 282 GLU A N 1
ATOM 2285 C CA . GLU A 1 282 ? -17.094 -11.134 -1.462 1.00 97.44 282 GLU A CA 1
ATOM 2286 C C . GLU A 1 282 ? -15.551 -11.114 -1.360 1.00 97.44 282 GLU A C 1
ATOM 2288 O O . GLU A 1 282 ? -14.890 -10.722 -2.319 1.00 97.44 282 GLU A O 1
ATOM 2293 N N . ALA A 1 283 ? -14.962 -11.607 -0.263 1.00 96.19 283 ALA A N 1
ATOM 2294 C CA . ALA A 1 283 ? -13.514 -11.787 -0.132 1.00 96.19 283 ALA A CA 1
ATOM 2295 C C . ALA A 1 283 ? -12.968 -12.942 -0.999 1.00 96.19 283 ALA A C 1
ATOM 2297 O O . ALA A 1 283 ? -11.966 -12.750 -1.686 1.00 96.19 283 ALA A O 1
ATOM 2298 N N . ASP A 1 284 ? -13.642 -14.097 -1.020 1.00 97.50 284 ASP A N 1
ATOM 2299 C CA . ASP A 1 284 ? -13.266 -15.261 -1.839 1.00 97.50 284 ASP A CA 1
ATOM 2300 C C . ASP A 1 284 ? -13.281 -14.916 -3.345 1.00 97.50 284 ASP A C 1
ATOM 2302 O O . ASP A 1 284 ? -12.360 -15.265 -4.084 1.00 97.50 284 ASP A O 1
ATOM 2306 N N . GLU A 1 285 ? -14.296 -14.168 -3.795 1.00 97.94 285 GLU A N 1
ATOM 2307 C CA . GLU A 1 285 ? -14.421 -13.662 -5.171 1.00 97.94 285 GLU A CA 1
ATOM 2308 C C . GLU A 1 285 ? -13.286 -12.688 -5.532 1.00 97.94 285 GLU A C 1
ATOM 2310 O O . GLU A 1 285 ? -12.664 -12.815 -6.588 1.00 97.94 285 GLU A O 1
ATOM 2315 N N . LEU A 1 286 ? -12.960 -11.737 -4.646 1.00 97.44 286 LEU A N 1
ATOM 2316 C CA . LEU A 1 286 ? -11.827 -10.828 -4.855 1.00 97.44 286 LEU A CA 1
ATOM 2317 C C . LEU A 1 286 ? -10.492 -11.584 -4.906 1.00 97.44 286 LEU A C 1
ATOM 2319 O O . LEU A 1 286 ? -9.635 -11.253 -5.725 1.00 97.44 286 LEU A O 1
ATOM 2323 N N . GLN A 1 287 ? -10.319 -12.616 -4.077 1.00 97.50 287 GLN A N 1
ATOM 2324 C CA . GLN A 1 287 ? -9.118 -13.448 -4.078 1.00 97.50 287 GLN A CA 1
ATOM 2325 C C . GLN A 1 287 ? -8.980 -14.255 -5.380 1.00 97.50 287 GLN A C 1
ATOM 2327 O O . GLN A 1 287 ? -7.881 -14.321 -5.934 1.00 97.50 287 GLN A O 1
ATOM 2332 N N . ALA A 1 288 ? -10.079 -14.792 -5.920 1.00 96.56 288 ALA A N 1
ATOM 2333 C CA . ALA A 1 288 ? -10.087 -15.451 -7.227 1.00 96.56 288 ALA A CA 1
ATOM 2334 C C . ALA A 1 288 ? -9.720 -14.481 -8.369 1.00 96.56 288 ALA A C 1
ATOM 2336 O O . ALA A 1 288 ? -8.933 -14.827 -9.253 1.00 96.56 288 ALA A O 1
ATOM 2337 N N . GLN A 1 289 ? -10.220 -13.239 -8.329 1.00 97.69 289 GLN A N 1
ATOM 2338 C CA . GLN A 1 289 ? -9.847 -12.211 -9.308 1.00 97.69 289 GLN A CA 1
ATOM 2339 C C . GLN A 1 289 ? -8.353 -11.863 -9.228 1.00 97.69 289 GLN A C 1
ATOM 2341 O O . GLN A 1 289 ? -7.697 -11.804 -10.269 1.00 97.69 289 GLN A O 1
ATOM 2346 N N . VAL A 1 290 ? -7.789 -11.695 -8.024 1.00 96.44 290 VAL A N 1
ATOM 2347 C CA . VAL A 1 290 ? -6.343 -11.456 -7.840 1.00 96.44 290 VAL A CA 1
ATOM 2348 C C . VAL A 1 290 ? -5.514 -12.591 -8.445 1.00 96.44 290 VAL A C 1
ATOM 2350 O O . VAL A 1 290 ? -4.622 -12.307 -9.243 1.00 96.44 290 VAL A O 1
ATOM 2353 N N . GLN A 1 291 ? -5.856 -13.853 -8.165 1.00 96.88 291 GLN A N 1
ATOM 2354 C CA . GLN A 1 291 ? -5.158 -15.011 -8.739 1.00 96.88 291 GLN A CA 1
ATOM 2355 C C . GLN A 1 291 ? -5.209 -15.016 -10.275 1.00 96.88 291 GLN A C 1
ATOM 2357 O O . GLN A 1 291 ? -4.176 -15.188 -10.918 1.00 96.88 291 GLN A O 1
ATOM 2362 N N . SER A 1 292 ? -6.366 -14.721 -10.882 1.00 96.88 292 SER A N 1
ATOM 2363 C CA . SER A 1 292 ? -6.473 -14.644 -12.349 1.00 96.88 292 SER A CA 1
ATOM 2364 C C . SER A 1 292 ? -5.588 -13.545 -12.966 1.00 96.88 292 SER A C 1
ATOM 2366 O O . SER A 1 292 ? -4.981 -13.753 -14.015 1.00 96.88 292 SER A O 1
ATOM 2368 N N . PHE A 1 293 ? -5.433 -12.397 -12.292 1.00 94.69 293 PHE A N 1
ATOM 2369 C CA . PHE A 1 293 ? -4.521 -11.340 -12.742 1.00 94.69 293 PHE A CA 1
ATOM 2370 C C . PHE A 1 293 ? -3.041 -11.707 -12.561 1.00 94.69 293 PHE A C 1
ATOM 2372 O O . PHE A 1 293 ? -2.200 -11.226 -13.325 1.00 94.69 293 PHE A O 1
ATOM 2379 N N . GLU A 1 294 ? -2.701 -12.538 -11.574 1.00 95.56 294 GLU A N 1
ATOM 2380 C CA . GLU A 1 294 ? -1.346 -13.069 -11.395 1.00 95.56 294 GLU A CA 1
ATOM 2381 C C . GLU A 1 294 ? -0.990 -14.091 -12.485 1.00 95.56 294 GLU A C 1
ATOM 2383 O O . GLU A 1 294 ? 0.110 -14.021 -13.040 1.00 95.56 294 GLU A O 1
ATOM 2388 N N . GLU A 1 295 ? -1.931 -14.961 -12.868 1.00 95.81 295 GLU A N 1
ATOM 2389 C CA . GLU A 1 295 ? -1.791 -15.890 -14.000 1.00 95.81 295 GLU A CA 1
ATOM 2390 C C . GLU A 1 295 ? -1.609 -15.142 -15.337 1.00 95.81 295 GLU A C 1
ATOM 2392 O O . GLU A 1 295 ? -0.637 -15.389 -16.058 1.00 95.81 295 GLU A O 1
ATOM 2397 N N . ASP A 1 296 ? -2.468 -14.157 -15.634 1.00 95.88 296 ASP A N 1
ATOM 2398 C CA . ASP A 1 296 ? -2.354 -13.298 -16.826 1.00 95.88 296 ASP A CA 1
ATOM 2399 C C . ASP A 1 296 ? -1.013 -12.535 -16.861 1.00 95.88 296 ASP A C 1
ATOM 2401 O O . ASP A 1 296 ? -0.374 -12.401 -17.912 1.00 95.88 296 ASP A O 1
ATOM 2405 N N . LYS A 1 297 ? -0.552 -12.039 -15.704 1.00 95.62 297 LYS A N 1
ATOM 2406 C CA . LYS A 1 297 ? 0.747 -11.363 -15.570 1.00 95.62 297 LYS A CA 1
ATOM 2407 C C . LYS A 1 297 ? 1.906 -12.322 -15.848 1.00 95.62 297 LYS A C 1
ATOM 2409 O O . LYS A 1 297 ? 2.857 -11.919 -16.519 1.00 95.62 297 LYS A O 1
ATOM 2414 N N . ALA A 1 298 ? 1.840 -13.561 -15.360 1.00 94.38 298 ALA A N 1
ATOM 2415 C CA . ALA A 1 298 ? 2.863 -14.574 -15.608 1.00 94.38 298 ALA A CA 1
ATOM 2416 C C . ALA A 1 298 ? 2.957 -14.926 -17.104 1.00 94.38 298 ALA A C 1
ATOM 2418 O O . ALA A 1 298 ? 4.056 -14.921 -17.662 1.00 94.38 298 ALA A O 1
ATOM 2419 N N . ALA A 1 299 ? 1.816 -15.120 -17.776 1.00 95.19 299 ALA A N 1
ATOM 2420 C CA . ALA A 1 299 ? 1.769 -15.353 -19.222 1.00 95.19 299 ALA A CA 1
ATOM 2421 C C . ALA A 1 299 ? 2.384 -14.185 -20.021 1.00 95.19 299 ALA A C 1
ATOM 2423 O O . ALA A 1 299 ? 3.197 -14.396 -20.922 1.00 95.19 299 ALA A O 1
ATOM 2424 N N . LEU A 1 300 ? 2.071 -12.938 -19.646 1.00 95.75 300 LEU A N 1
ATOM 2425 C CA . LEU A 1 300 ? 2.634 -11.747 -20.293 1.00 95.75 300 LEU A CA 1
ATOM 2426 C C . LEU A 1 300 ? 4.152 -11.597 -20.065 1.00 95.75 300 LEU A C 1
ATOM 2428 O O . LEU A 1 300 ? 4.857 -11.054 -20.923 1.00 95.75 300 LEU A O 1
ATOM 2432 N N . MET A 1 301 ? 4.674 -12.059 -18.923 1.00 93.44 301 MET A N 1
ATOM 2433 C CA . MET A 1 301 ? 6.118 -12.069 -18.657 1.00 93.44 301 MET A CA 1
ATOM 2434 C C . MET A 1 301 ? 6.860 -13.078 -19.543 1.00 93.44 301 MET A C 1
ATOM 2436 O O . MET A 1 301 ? 7.927 -12.731 -20.055 1.00 93.44 301 MET A O 1
ATOM 2440 N N . ASP A 1 302 ? 6.291 -14.261 -19.796 1.00 94.44 302 ASP A N 1
ATOM 2441 C CA . ASP A 1 302 ? 6.871 -15.238 -20.731 1.00 94.44 302 ASP A CA 1
ATOM 2442 C C . ASP A 1 302 ? 6.897 -14.698 -22.173 1.00 94.44 302 ASP A C 1
ATOM 2444 O O . ASP A 1 302 ? 7.949 -14.678 -22.815 1.00 94.44 302 ASP A O 1
ATOM 2448 N N . ASP A 1 303 ? 5.788 -14.127 -22.657 1.00 95.31 303 ASP A N 1
ATOM 2449 C CA . ASP A 1 303 ? 5.728 -13.444 -23.962 1.00 95.31 303 ASP A CA 1
ATOM 2450 C C . ASP A 1 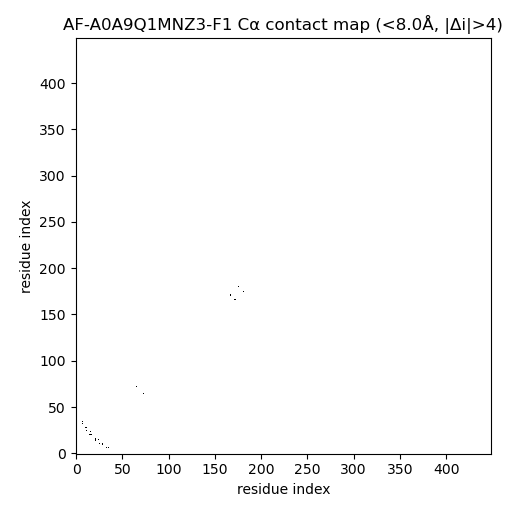303 ? 6.783 -12.324 -24.084 1.00 95.31 303 ASP A C 1
ATOM 2452 O O . ASP A 1 303 ? 7.432 -12.159 -25.124 1.00 95.31 303 ASP A O 1
ATOM 2456 N N . THR A 1 304 ? 6.999 -11.566 -23.003 1.00 96.06 304 THR A N 1
ATOM 2457 C CA . THR A 1 304 ? 8.015 -10.503 -22.946 1.00 96.06 304 THR A CA 1
ATOM 2458 C C . THR A 1 304 ? 9.435 -11.074 -23.008 1.00 96.06 304 THR A C 1
ATOM 2460 O O . THR A 1 304 ? 10.284 -10.528 -23.718 1.00 96.06 304 THR A O 1
ATOM 2463 N N . HIS A 1 305 ? 9.702 -12.188 -22.321 1.00 95.31 305 HIS A N 1
ATOM 2464 C CA . HIS A 1 305 ? 10.991 -12.880 -22.372 1.00 95.31 305 HIS A CA 1
ATOM 2465 C C . HIS A 1 305 ? 11.275 -13.442 -23.776 1.00 95.31 305 HIS A C 1
ATOM 2467 O O . HIS A 1 305 ? 12.341 -13.189 -24.344 1.00 95.31 305 HIS A O 1
ATOM 2473 N N . ASN A 1 306 ? 10.285 -14.095 -24.391 1.00 96.06 306 ASN A N 1
ATOM 2474 C CA . ASN A 1 306 ? 10.345 -14.586 -25.771 1.00 96.06 306 ASN A CA 1
ATOM 2475 C C . ASN A 1 306 ? 10.612 -13.458 -26.786 1.00 96.06 306 ASN A C 1
ATOM 2477 O O . ASN A 1 306 ? 11.395 -13.629 -27.728 1.00 96.06 306 ASN A O 1
ATOM 2481 N N . LEU A 1 307 ? 10.000 -12.281 -26.601 1.00 95.88 307 LEU A N 1
ATOM 2482 C CA . LEU A 1 307 ? 10.283 -11.111 -27.434 1.00 95.88 307 LEU A CA 1
ATOM 2483 C C . LEU A 1 307 ? 11.710 -10.584 -27.219 1.00 95.88 307 LEU A C 1
ATOM 2485 O O . LEU A 1 307 ? 12.379 -10.264 -28.200 1.00 95.88 307 LEU A O 1
ATOM 2489 N N . ASN A 1 308 ? 12.197 -10.541 -25.976 1.00 96.50 308 ASN A N 1
ATOM 2490 C CA . ASN A 1 308 ? 13.551 -10.086 -25.654 1.00 96.50 308 ASN A CA 1
ATOM 2491 C C . ASN A 1 308 ? 14.627 -10.981 -26.305 1.00 96.50 308 ASN A C 1
ATOM 2493 O O . ASN A 1 308 ? 15.502 -10.478 -27.008 1.00 96.50 308 ASN A O 1
ATOM 2497 N N . ILE A 1 309 ? 14.483 -12.312 -26.225 1.00 97.00 309 ILE A N 1
ATOM 2498 C CA . ILE A 1 309 ? 15.359 -13.270 -26.937 1.00 97.00 309 ILE A CA 1
ATOM 2499 C C . ILE A 1 309 ? 15.417 -12.956 -28.443 1.00 97.00 309 ILE A C 1
ATOM 2501 O O . ILE A 1 309 ? 16.486 -12.983 -29.061 1.00 97.00 309 ILE A O 1
ATOM 2505 N N . ARG A 1 310 ? 14.272 -12.625 -29.057 1.00 97.44 310 ARG A N 1
ATOM 2506 C CA . ARG A 1 310 ? 14.211 -12.249 -30.478 1.00 97.44 310 ARG A CA 1
ATOM 2507 C C . ARG A 1 310 ? 14.881 -10.906 -30.771 1.00 97.44 310 ARG A C 1
ATOM 2509 O O . ARG A 1 310 ? 15.463 -10.779 -31.846 1.00 97.44 310 ARG A O 1
ATOM 2516 N N . VAL A 1 311 ? 14.807 -9.936 -29.859 1.00 96.88 311 VAL A N 1
ATOM 2517 C CA . VAL A 1 311 ? 15.506 -8.644 -29.975 1.00 96.88 311 VAL A CA 1
ATOM 2518 C C . VAL A 1 311 ? 17.018 -8.862 -29.921 1.00 96.88 311 VAL A C 1
ATOM 2520 O O . VAL A 1 311 ? 17.690 -8.512 -30.889 1.00 96.88 311 VAL A O 1
ATOM 2523 N N . MET A 1 312 ? 17.533 -9.573 -28.912 1.00 95.19 312 MET A N 1
ATOM 2524 C CA . MET A 1 312 ? 18.962 -9.916 -28.808 1.00 95.19 312 MET A CA 1
ATOM 2525 C C . MET A 1 312 ? 19.487 -10.634 -30.067 1.00 95.19 312 MET A C 1
ATOM 2527 O O . MET A 1 312 ? 20.576 -10.347 -30.567 1.00 95.19 312 MET A O 1
ATOM 2531 N N . ALA A 1 313 ? 18.692 -11.547 -30.639 1.00 96.88 313 ALA A N 1
ATOM 2532 C CA . ALA A 1 313 ? 19.045 -12.251 -31.874 1.00 96.88 313 ALA A CA 1
ATOM 2533 C C . ALA A 1 313 ? 19.046 -11.351 -33.131 1.00 96.88 313 ALA A C 1
ATOM 2535 O O . ALA A 1 313 ? 19.723 -11.670 -34.113 1.00 96.88 313 ALA A O 1
ATOM 2536 N N . ILE A 1 314 ? 18.286 -10.251 -33.132 1.00 96.62 314 ILE A N 1
ATOM 2537 C CA . ILE A 1 314 ? 18.302 -9.232 -34.194 1.00 96.62 314 ILE A CA 1
ATOM 2538 C C . ILE A 1 314 ? 19.494 -8.288 -34.000 1.00 96.62 314 ILE A C 1
ATOM 2540 O O . ILE A 1 314 ? 20.194 -8.013 -34.972 1.00 96.62 314 ILE A O 1
ATOM 2544 N N . GLU A 1 315 ? 19.779 -7.862 -32.770 1.00 97.19 315 GLU A N 1
ATOM 2545 C CA . GLU A 1 315 ? 20.930 -7.015 -32.424 1.00 97.19 315 GLU A CA 1
ATOM 2546 C C . GLU A 1 315 ? 22.259 -7.685 -32.802 1.00 97.19 315 GLU A C 1
ATOM 2548 O O . GLU A 1 315 ? 23.086 -7.082 -33.485 1.00 97.19 315 GLU A O 1
ATOM 2553 N N . ALA A 1 316 ? 22.430 -8.976 -32.493 1.00 96.81 316 ALA A N 1
ATOM 2554 C CA . ALA A 1 316 ? 23.612 -9.742 -32.903 1.00 96.81 316 ALA A CA 1
ATOM 2555 C C . ALA A 1 316 ? 23.789 -9.807 -34.438 1.00 96.81 316 ALA A C 1
ATOM 2557 O O . ALA A 1 316 ? 24.909 -9.729 -34.959 1.00 96.81 316 ALA A O 1
ATOM 2558 N N . LYS A 1 317 ? 22.683 -9.910 -35.192 1.00 97.81 317 LYS A N 1
ATOM 2559 C CA . LYS A 1 317 ? 22.708 -9.858 -36.665 1.00 97.81 317 LYS A CA 1
ATOM 2560 C C . LYS A 1 317 ? 23.041 -8.459 -37.175 1.00 97.81 317 LYS A C 1
ATOM 2562 O O . LYS A 1 317 ? 23.820 -8.347 -38.118 1.00 97.81 317 LYS A O 1
ATOM 2567 N N . LEU A 1 318 ? 22.500 -7.412 -36.552 1.00 97.25 318 LEU A N 1
ATOM 2568 C CA . LEU A 1 318 ? 22.809 -6.025 -36.894 1.00 97.25 318 LEU A CA 1
ATOM 2569 C C . LEU A 1 318 ? 24.300 -5.735 -36.688 1.00 97.25 318 LEU A C 1
ATOM 2571 O O . LEU A 1 318 ? 24.949 -5.264 -37.617 1.00 97.25 318 LEU A O 1
ATOM 2575 N N . GLN A 1 319 ? 24.874 -6.137 -35.550 1.00 96.50 319 GLN A N 1
ATOM 2576 C CA . GLN A 1 319 ? 26.303 -5.964 -35.277 1.00 96.50 319 GLN A CA 1
ATOM 2577 C C . GLN A 1 319 ? 27.189 -6.681 -36.309 1.00 96.50 319 GLN A C 1
ATOM 2579 O O . GLN A 1 319 ? 28.237 -6.172 -36.708 1.00 96.50 319 GLN A O 1
ATOM 2584 N N . THR A 1 320 ? 26.748 -7.850 -36.786 1.00 96.94 320 THR A N 1
ATOM 2585 C CA . THR A 1 320 ? 27.424 -8.594 -37.862 1.00 96.94 320 THR A CA 1
ATOM 2586 C C . THR A 1 320 ? 27.384 -7.824 -39.190 1.00 96.94 320 THR A C 1
ATOM 2588 O O . THR A 1 320 ? 28.391 -7.764 -39.896 1.00 96.94 320 THR A O 1
ATOM 2591 N N . ILE A 1 321 ? 26.248 -7.196 -39.519 1.00 97.00 321 ILE A N 1
ATOM 2592 C CA . ILE A 1 321 ? 26.086 -6.358 -40.718 1.00 97.00 321 ILE A CA 1
ATOM 2593 C C . ILE A 1 321 ? 26.938 -5.084 -40.623 1.00 97.00 321 ILE A C 1
ATOM 2595 O O . ILE A 1 321 ? 27.576 -4.716 -41.607 1.00 97.00 321 ILE A O 1
ATOM 2599 N N . GLU A 1 322 ? 27.006 -4.436 -39.458 1.00 96.00 322 GLU A N 1
ATOM 2600 C CA . GLU A 1 322 ? 27.863 -3.261 -39.241 1.00 96.00 322 GLU A CA 1
ATOM 2601 C C . GLU A 1 322 ? 29.347 -3.579 -39.447 1.00 96.00 322 GLU A C 1
ATOM 2603 O O . GLU A 1 322 ? 30.047 -2.833 -40.136 1.00 96.00 322 GLU A O 1
ATOM 2608 N N . ASN A 1 323 ? 29.816 -4.708 -38.905 1.00 96.12 323 ASN A N 1
ATOM 2609 C CA . ASN A 1 323 ? 31.190 -5.173 -39.095 1.00 96.12 323 ASN A CA 1
ATOM 2610 C C . ASN A 1 323 ? 31.490 -5.418 -40.583 1.00 96.12 323 ASN A C 1
ATOM 2612 O O . ASN A 1 323 ? 32.476 -4.899 -41.104 1.00 96.12 323 ASN A O 1
ATOM 2616 N N . LEU A 1 324 ? 30.595 -6.113 -41.294 1.00 97.31 324 LEU A N 1
ATOM 2617 C CA . LEU A 1 324 ? 30.740 -6.351 -42.732 1.00 97.31 324 LEU A CA 1
ATOM 2618 C C . LEU A 1 324 ? 30.731 -5.043 -43.545 1.00 97.31 324 LEU A C 1
ATOM 2620 O O . LEU A 1 324 ? 31.516 -4.884 -44.477 1.00 97.31 324 LEU A O 1
ATOM 2624 N N . ASN A 1 325 ? 29.876 -4.082 -43.184 1.00 96.00 325 ASN A N 1
ATOM 2625 C CA . ASN A 1 325 ? 29.836 -2.771 -43.828 1.00 96.00 325 ASN A CA 1
ATOM 2626 C C . ASN A 1 325 ? 31.144 -1.990 -43.607 1.00 96.00 325 ASN A C 1
ATOM 2628 O O . ASN A 1 325 ? 31.661 -1.375 -44.539 1.00 96.00 325 ASN A O 1
ATOM 2632 N N . LYS A 1 326 ? 31.723 -2.060 -42.402 1.00 96.56 326 LYS A N 1
ATOM 2633 C CA . LYS A 1 326 ? 33.035 -1.472 -42.097 1.00 96.56 326 LYS A CA 1
ATOM 2634 C C . LYS A 1 326 ? 34.140 -2.079 -42.967 1.00 96.56 326 LYS A C 1
ATOM 2636 O O . LYS A 1 326 ? 34.952 -1.332 -43.512 1.00 96.56 326 LYS A O 1
ATOM 2641 N N . ASP A 1 327 ? 34.136 -3.396 -43.163 1.00 96.94 327 ASP A N 1
ATOM 2642 C CA . ASP A 1 327 ? 35.094 -4.077 -44.043 1.00 96.94 327 ASP A CA 1
ATOM 2643 C C . ASP A 1 327 ? 34.941 -3.646 -45.511 1.00 96.94 327 ASP A C 1
ATOM 2645 O O . ASP A 1 327 ? 35.938 -3.333 -46.166 1.00 96.94 327 ASP A O 1
ATOM 2649 N N . VAL A 1 328 ? 33.705 -3.537 -46.013 1.00 96.62 328 VAL A N 1
ATOM 2650 C CA . VAL A 1 328 ? 33.417 -3.032 -47.370 1.00 96.62 328 VAL A CA 1
ATOM 2651 C C . VAL A 1 328 ? 33.883 -1.581 -47.544 1.00 96.62 328 VAL A C 1
ATOM 2653 O O . VAL A 1 328 ? 34.500 -1.255 -48.560 1.00 96.62 328 VAL A O 1
ATOM 2656 N N . VAL A 1 329 ? 33.652 -0.707 -46.557 1.00 96.44 329 VAL A N 1
ATOM 2657 C CA . VAL A 1 329 ? 34.133 0.688 -46.580 1.00 96.44 329 VAL A CA 1
ATOM 2658 C C . VAL A 1 329 ? 35.663 0.746 -46.611 1.00 96.44 329 VAL A C 1
ATOM 2660 O O . VAL A 1 329 ? 36.226 1.485 -47.423 1.00 96.44 329 VAL A O 1
ATOM 2663 N N . ASN A 1 330 ? 36.345 -0.068 -45.799 1.00 94.88 330 ASN A N 1
ATOM 2664 C CA . ASN A 1 330 ? 37.807 -0.158 -45.800 1.00 94.88 330 ASN A CA 1
ATOM 2665 C C . ASN A 1 330 ? 38.333 -0.614 -47.174 1.00 94.88 330 ASN A C 1
ATOM 2667 O O . ASN A 1 330 ? 39.191 0.049 -47.757 1.00 94.88 330 ASN A O 1
ATOM 2671 N N . GLN A 1 331 ? 37.773 -1.687 -47.743 1.00 96.44 331 GLN A N 1
ATOM 2672 C CA . GLN A 1 331 ? 38.142 -2.175 -49.080 1.00 96.44 331 GLN A CA 1
ATOM 2673 C C . GLN A 1 331 ? 37.926 -1.114 -50.168 1.00 96.44 331 GLN A C 1
ATOM 2675 O O . GLN A 1 331 ? 38.801 -0.913 -51.011 1.00 96.44 331 GLN A O 1
ATOM 2680 N N . ASN A 1 332 ? 36.803 -0.392 -50.123 1.00 96.69 332 ASN A N 1
ATOM 2681 C CA . ASN A 1 332 ? 36.507 0.685 -51.066 1.00 96.69 332 ASN A CA 1
ATOM 2682 C C . ASN A 1 332 ? 37.499 1.856 -50.924 1.00 96.69 332 ASN A C 1
ATOM 2684 O O . ASN A 1 332 ? 37.982 2.377 -51.928 1.00 96.69 332 ASN A O 1
ATOM 2688 N N . SER A 1 333 ? 37.895 2.224 -49.697 1.00 95.19 333 SER A N 1
ATOM 2689 C CA . SER A 1 333 ? 38.936 3.244 -49.500 1.00 95.19 333 SER A CA 1
ATOM 2690 C C . SER A 1 333 ? 40.293 2.830 -50.079 1.00 95.19 333 SER A C 1
ATOM 2692 O O . SER A 1 333 ? 40.920 3.641 -50.758 1.00 95.19 333 SER A O 1
ATOM 2694 N N . ASN A 1 334 ? 40.697 1.564 -49.918 1.00 95.62 334 ASN A N 1
ATOM 2695 C CA . ASN A 1 334 ? 41.940 1.037 -50.490 1.00 95.62 334 ASN A CA 1
ATOM 2696 C C . ASN A 1 334 ? 41.894 1.063 -52.023 1.00 95.62 334 ASN A C 1
ATOM 2698 O O . ASN A 1 334 ? 42.822 1.543 -52.673 1.00 95.62 334 ASN A O 1
ATOM 2702 N N . LEU A 1 335 ? 40.780 0.613 -52.610 1.00 96.06 335 LEU A N 1
ATOM 2703 C CA . LEU A 1 335 ? 40.579 0.639 -54.057 1.00 96.06 335 LEU A CA 1
ATOM 2704 C C . LEU A 1 335 ? 40.574 2.075 -54.610 1.00 96.06 335 LEU A C 1
ATOM 2706 O O . LEU A 1 335 ? 41.165 2.330 -55.659 1.00 96.06 335 LEU A O 1
ATOM 2710 N N . ARG A 1 336 ? 39.974 3.034 -53.890 1.00 96.38 336 ARG A N 1
ATOM 2711 C CA . ARG A 1 336 ? 40.012 4.456 -54.259 1.00 96.38 336 ARG A CA 1
ATOM 2712 C C . ARG A 1 336 ? 41.438 5.009 -54.238 1.00 96.38 336 ARG A C 1
ATOM 2714 O O . ARG A 1 336 ? 41.797 5.731 -55.163 1.00 96.38 336 ARG A O 1
ATOM 2721 N N . THR A 1 337 ? 42.252 4.645 -53.245 1.00 95.38 337 THR A N 1
ATOM 2722 C CA . THR A 1 337 ? 43.682 4.998 -53.201 1.00 95.38 337 THR A CA 1
ATOM 2723 C C . THR A 1 337 ? 44.419 4.450 -54.423 1.00 95.38 337 THR A C 1
ATOM 2725 O O . THR A 1 337 ? 45.044 5.227 -55.142 1.00 95.38 337 THR A O 1
ATOM 2728 N N . HIS A 1 338 ? 44.249 3.166 -54.751 1.00 95.44 338 HIS A N 1
ATOM 2729 C CA . HIS A 1 338 ? 44.871 2.568 -55.938 1.00 95.44 338 HIS A CA 1
ATOM 2730 C C . HIS A 1 338 ? 44.418 3.208 -57.258 1.00 95.44 338 HIS A C 1
ATOM 2732 O O . HIS A 1 338 ? 45.232 3.379 -58.163 1.00 95.44 338 HIS A O 1
ATOM 2738 N N . PHE A 1 339 ? 43.151 3.620 -57.386 1.00 96.81 339 PHE A N 1
ATOM 2739 C CA . PHE A 1 339 ? 42.702 4.373 -58.562 1.00 96.81 339 PHE A CA 1
ATOM 2740 C C . PHE A 1 339 ? 43.332 5.771 -58.653 1.00 96.81 339 PHE A C 1
ATOM 2742 O O . PHE A 1 339 ? 43.630 6.223 -59.758 1.00 96.81 339 PHE A O 1
ATOM 2749 N N . VAL A 1 340 ? 43.565 6.451 -57.525 1.00 95.75 340 VAL A N 1
ATOM 2750 C CA . VAL A 1 340 ? 44.274 7.743 -57.494 1.00 95.75 340 VAL A CA 1
ATOM 2751 C C . VAL A 1 340 ? 45.751 7.567 -57.866 1.00 95.75 340 VAL A C 1
ATOM 2753 O O . VAL A 1 340 ? 46.251 8.319 -58.699 1.00 95.75 340 VAL A O 1
ATOM 2756 N N . GLU A 1 341 ? 46.424 6.546 -57.329 1.00 95.00 341 GLU A N 1
ATOM 2757 C CA . GLU A 1 341 ? 47.806 6.183 -57.686 1.00 95.00 341 GLU A CA 1
ATOM 2758 C C . GLU A 1 341 ? 47.932 5.842 -59.178 1.00 95.00 341 GLU A C 1
ATOM 2760 O O . GLU A 1 341 ? 48.782 6.389 -59.880 1.00 95.00 341 GLU A O 1
ATOM 2765 N N . ALA A 1 342 ? 47.052 4.977 -59.694 1.00 94.62 342 ALA A N 1
ATOM 2766 C CA . ALA A 1 342 ? 47.028 4.598 -61.104 1.00 94.62 342 ALA A CA 1
ATOM 2767 C C . ALA A 1 342 ? 46.774 5.805 -62.019 1.00 94.62 342 ALA A C 1
ATOM 2769 O O . ALA A 1 342 ? 47.426 5.933 -63.053 1.00 94.62 342 ALA A O 1
ATOM 2770 N N . ARG A 1 343 ? 45.878 6.718 -61.624 1.00 92.88 343 ARG A N 1
ATOM 2771 C CA . ARG A 1 343 ? 45.628 7.961 -62.358 1.00 92.88 343 ARG A CA 1
ATOM 2772 C C . ARG A 1 343 ? 46.862 8.863 -62.384 1.00 92.88 343 ARG A C 1
ATOM 2774 O O . ARG A 1 343 ? 47.254 9.274 -63.467 1.00 92.88 343 ARG A O 1
ATOM 2781 N N . ALA A 1 344 ? 47.510 9.101 -61.243 1.00 92.75 344 ALA A N 1
ATOM 2782 C CA . ALA A 1 344 ? 48.741 9.893 -61.188 1.00 92.75 344 ALA A CA 1
ATOM 2783 C C . ALA A 1 344 ? 49.863 9.277 -62.049 1.00 92.75 344 ALA A C 1
ATOM 2785 O O . ALA A 1 344 ? 50.566 9.989 -62.764 1.00 92.75 344 ALA A O 1
ATOM 2786 N N . ASN A 1 345 ? 49.986 7.945 -62.054 1.00 94.50 345 ASN A N 1
ATOM 2787 C CA . ASN A 1 345 ? 50.919 7.230 -62.927 1.00 94.50 345 ASN A CA 1
ATOM 2788 C C . ASN A 1 345 ? 50.591 7.417 -64.421 1.00 94.50 345 ASN A C 1
ATOM 2790 O O . ASN A 1 345 ? 51.505 7.595 -65.226 1.00 94.50 345 ASN A O 1
ATOM 2794 N N . ILE A 1 346 ? 49.307 7.403 -64.800 1.00 93.50 346 ILE A N 1
ATOM 2795 C CA . ILE A 1 346 ? 48.856 7.676 -66.176 1.00 93.50 346 ILE A CA 1
ATOM 2796 C C . ILE A 1 346 ? 49.131 9.133 -66.561 1.00 93.50 346 ILE A C 1
ATOM 2798 O O . ILE A 1 346 ? 49.666 9.367 -67.642 1.00 93.50 346 ILE A O 1
ATOM 2802 N N . ASP A 1 347 ? 48.838 10.093 -65.683 1.00 90.88 347 ASP A N 1
ATOM 2803 C CA . ASP A 1 347 ? 49.102 11.518 -65.915 1.00 90.88 347 ASP A CA 1
ATOM 2804 C C . ASP A 1 347 ? 50.617 11.749 -66.133 1.00 90.88 347 ASP A C 1
ATOM 2806 O O . ASP A 1 347 ? 51.020 12.333 -67.139 1.00 90.88 347 ASP A O 1
ATOM 2810 N N . HIS A 1 348 ? 51.483 11.149 -65.303 1.00 89.25 348 HIS A N 1
ATOM 2811 C CA . HIS A 1 348 ? 52.943 11.174 -65.490 1.00 89.25 348 HIS A CA 1
ATOM 2812 C C . HIS A 1 348 ? 53.434 10.514 -66.792 1.00 89.25 348 HIS A C 1
ATOM 2814 O O . HIS A 1 348 ? 54.461 10.924 -67.342 1.00 89.25 348 HIS A O 1
ATOM 2820 N N . LEU A 1 349 ? 52.752 9.476 -67.288 1.00 89.06 349 LEU A N 1
ATOM 2821 C CA . LEU A 1 349 ? 53.056 8.876 -68.591 1.00 89.06 349 LEU A CA 1
ATOM 2822 C C . LEU A 1 349 ? 52.579 9.769 -69.743 1.00 89.06 349 LEU A C 1
ATOM 2824 O O . LEU A 1 349 ? 53.298 9.905 -70.731 1.00 89.06 349 LEU A O 1
ATOM 2828 N N . SER A 1 350 ? 51.418 10.412 -69.599 1.00 89.50 350 SER A N 1
ATOM 2829 C CA . SER A 1 350 ? 50.862 11.364 -70.566 1.00 89.50 350 SER A CA 1
ATOM 2830 C C . SER A 1 350 ? 51.745 12.605 -70.716 1.00 89.50 350 SER A C 1
ATOM 2832 O O . SER A 1 350 ? 52.017 13.025 -71.841 1.00 89.50 350 SER A O 1
ATOM 2834 N N . ASP A 1 351 ? 52.262 13.149 -69.610 1.00 83.69 351 ASP A N 1
ATOM 2835 C CA . ASP A 1 351 ? 53.229 14.254 -69.614 1.00 83.69 351 ASP A CA 1
ATOM 2836 C C . ASP A 1 351 ? 54.516 13.866 -70.355 1.00 83.69 351 ASP A C 1
ATOM 2838 O O . ASP A 1 351 ? 54.982 14.596 -71.234 1.00 83.69 351 ASP A O 1
ATOM 2842 N N . LYS A 1 352 ? 55.066 12.678 -70.058 1.00 85.44 352 LYS A N 1
ATOM 2843 C CA . LYS A 1 352 ? 56.242 12.144 -70.764 1.00 85.44 352 LYS A CA 1
ATOM 2844 C C . LYS A 1 352 ? 55.977 12.006 -72.264 1.00 85.44 352 LYS A C 1
ATOM 2846 O O . LYS A 1 352 ? 56.779 12.497 -73.056 1.00 85.44 352 LYS A O 1
ATOM 2851 N N . LEU A 1 353 ? 54.853 11.407 -72.659 1.00 74.81 353 LEU A N 1
ATOM 2852 C CA . LEU A 1 353 ? 54.477 11.254 -74.069 1.00 74.81 353 LEU A CA 1
ATOM 2853 C C . LEU A 1 353 ? 54.308 12.613 -74.771 1.00 74.81 353 LEU A C 1
ATOM 2855 O O . LEU A 1 353 ? 54.778 12.785 -75.889 1.00 74.81 353 LEU A O 1
ATOM 2859 N N . SER A 1 354 ? 53.716 13.596 -74.087 1.00 72.25 354 SER A N 1
ATOM 2860 C CA . SER A 1 354 ? 53.502 14.958 -74.603 1.00 72.25 354 SER A CA 1
ATOM 2861 C C . SER A 1 354 ? 54.797 15.770 -74.739 1.00 72.25 354 SER A C 1
ATOM 2863 O O . SER A 1 354 ? 54.836 16.751 -75.480 1.00 72.25 354 SER A O 1
ATOM 2865 N N . SER A 1 355 ? 55.867 15.371 -74.041 1.00 66.62 355 SER A N 1
ATOM 2866 C CA . SER A 1 355 ? 57.200 15.981 -74.159 1.00 66.62 355 SER A CA 1
ATOM 2867 C C . SER A 1 355 ? 58.045 15.439 -75.320 1.00 66.62 355 SER A C 1
ATOM 2869 O O . SER A 1 355 ? 59.067 16.038 -75.659 1.00 66.62 355 SER A O 1
ATOM 2871 N N . VAL A 1 356 ? 57.621 14.342 -75.959 1.00 55.69 356 VAL A N 1
ATOM 2872 C CA . VAL A 1 356 ? 58.282 13.773 -77.141 1.00 55.69 356 VAL A CA 1
ATOM 2873 C C . VAL A 1 356 ? 57.692 14.409 -78.401 1.00 55.69 356 VAL A C 1
ATOM 2875 O O . VAL A 1 356 ? 56.510 14.252 -78.700 1.00 55.69 356 VAL A O 1
ATOM 2878 N N . LYS A 1 357 ? 58.519 15.139 -79.156 1.00 56.12 357 LYS A N 1
ATOM 2879 C CA . LYS A 1 357 ? 58.137 15.692 -80.466 1.00 56.12 357 LYS A CA 1
ATOM 2880 C C . LYS A 1 357 ? 58.240 14.625 -81.569 1.00 56.12 357 LYS A C 1
ATOM 2882 O O . LYS A 1 357 ? 59.146 13.796 -81.488 1.00 56.12 357 LYS A O 1
ATOM 2887 N N . PRO A 1 358 ? 57.385 14.672 -82.606 1.00 60.91 358 PRO A N 1
ATOM 2888 C CA . PRO A 1 358 ? 57.584 13.901 -83.831 1.00 60.91 358 PRO A CA 1
ATOM 2889 C C . PRO A 1 358 ? 58.620 14.555 -84.770 1.00 60.91 358 PRO A C 1
ATOM 2891 O O . PRO A 1 358 ? 58.778 15.777 -84.746 1.00 60.91 358 PRO A O 1
ATOM 2894 N N . ASP A 1 359 ? 59.227 13.705 -85.609 1.00 41.19 359 ASP A N 1
ATOM 2895 C CA . ASP A 1 359 ? 60.106 13.961 -86.774 1.00 41.19 359 ASP A CA 1
ATOM 2896 C C . ASP A 1 359 ? 61.509 14.548 -86.446 1.00 41.19 359 ASP A C 1
ATOM 2898 O O . ASP A 1 359 ? 61.639 15.494 -85.676 1.00 41.19 359 ASP A O 1
ATOM 2902 N N . GLU A 1 360 ? 62.647 14.010 -86.920 1.00 45.66 360 GLU A N 1
ATOM 2903 C CA . GLU A 1 360 ? 62.990 13.510 -88.272 1.00 45.66 360 GLU A CA 1
ATOM 2904 C C . GLU A 1 360 ? 63.870 12.216 -88.287 1.00 45.66 360 GLU A C 1
ATOM 2906 O O . GLU A 1 360 ? 64.050 11.541 -87.275 1.00 45.66 360 GLU A O 1
ATOM 2911 N N . GLU A 1 361 ? 64.357 11.832 -89.476 1.00 45.56 361 GLU A N 1
ATOM 2912 C CA . GLU A 1 361 ? 64.895 10.518 -89.878 1.00 45.56 361 GLU A CA 1
ATOM 2913 C C . GLU A 1 361 ? 66.328 10.129 -89.411 1.00 45.56 361 GLU A C 1
ATOM 2915 O O . GLU A 1 361 ? 67.208 10.970 -89.282 1.00 45.56 361 GLU A O 1
ATOM 2920 N N . LEU A 1 362 ? 66.550 8.801 -89.321 1.00 46.69 362 LEU A N 1
ATOM 2921 C CA . LEU A 1 362 ? 67.792 8.024 -89.578 1.00 46.69 362 LEU A CA 1
ATOM 2922 C C . LEU A 1 362 ? 69.129 8.406 -88.885 1.00 46.69 362 LEU A C 1
ATOM 2924 O O . LEU A 1 362 ? 69.777 9.370 -89.272 1.00 46.69 362 LEU A O 1
ATOM 2928 N N . ASP A 1 363 ? 69.659 7.510 -88.030 1.00 37.06 363 ASP A N 1
ATOM 2929 C CA . ASP A 1 363 ? 70.817 6.618 -88.331 1.00 37.06 363 ASP A CA 1
ATOM 2930 C C . ASP A 1 363 ? 71.191 5.714 -87.116 1.00 37.06 363 ASP A C 1
ATOM 2932 O O . ASP A 1 363 ? 70.836 6.008 -85.978 1.00 37.06 363 ASP A O 1
ATOM 2936 N N . GLY A 1 364 ? 71.942 4.629 -87.351 1.00 40.59 364 GLY A N 1
ATOM 2937 C CA . GLY A 1 364 ? 73.049 4.225 -86.463 1.00 40.59 364 GLY A CA 1
ATOM 2938 C C . GLY A 1 364 ? 72.793 3.486 -85.134 1.00 40.59 364 GLY A C 1
ATOM 2939 O O . GLY A 1 364 ? 72.962 4.053 -84.064 1.00 40.59 364 GLY A O 1
ATOM 2940 N N . THR A 1 365 ? 72.623 2.160 -85.213 1.00 43.16 365 THR A N 1
ATOM 2941 C CA . THR A 1 365 ? 73.289 1.139 -84.350 1.00 43.16 365 THR A CA 1
ATOM 2942 C C . THR A 1 365 ? 73.336 1.248 -82.802 1.00 43.16 365 THR A C 1
ATOM 2944 O O . THR A 1 365 ? 74.203 1.907 -82.237 1.00 43.16 365 THR A O 1
ATOM 2947 N N . ASP A 1 366 ? 72.617 0.296 -82.185 1.00 36.47 366 ASP A N 1
ATOM 2948 C CA . ASP A 1 366 ? 73.153 -0.784 -81.312 1.00 36.47 366 ASP A CA 1
ATOM 2949 C C . ASP A 1 366 ? 73.208 -0.629 -79.765 1.00 36.47 366 ASP A C 1
ATOM 2951 O O . ASP A 1 366 ? 73.341 0.452 -79.196 1.00 36.47 366 ASP A O 1
ATOM 2955 N N . SER A 1 367 ? 73.151 -1.804 -79.112 1.00 39.44 367 SER A N 1
ATOM 2956 C CA . SER A 1 367 ? 73.097 -2.144 -77.680 1.00 39.44 367 SER A CA 1
ATOM 2957 C C . SER A 1 367 ? 71.731 -1.999 -76.981 1.00 39.44 367 SER A C 1
ATOM 2959 O O . SER A 1 367 ? 71.148 -0.924 -76.983 1.00 39.44 367 SER A O 1
ATOM 2961 N N . SER A 1 368 ? 71.177 -2.959 -76.226 1.00 41.38 368 SER A N 1
ATOM 2962 C CA . SER A 1 368 ? 71.341 -4.418 -75.990 1.00 41.38 368 SER A CA 1
ATOM 2963 C C . SER A 1 368 ? 70.335 -4.772 -74.849 1.00 41.38 368 SER A C 1
ATOM 2965 O O . SER A 1 368 ? 70.012 -3.868 -74.074 1.00 41.38 368 SER A O 1
ATOM 2967 N N . PRO A 1 369 ? 69.785 -6.000 -74.694 1.00 57.88 369 PRO A N 1
ATOM 2968 C CA . PRO A 1 369 ? 68.545 -6.197 -73.925 1.00 57.88 369 PRO A CA 1
ATOM 2969 C C . PRO A 1 369 ? 68.683 -6.840 -72.527 1.00 57.88 369 PRO A C 1
ATOM 2971 O O . PRO A 1 369 ? 69.429 -7.798 -72.340 1.00 57.88 369 PRO A O 1
ATOM 2974 N N . ASN A 1 370 ? 67.861 -6.365 -71.582 1.00 34.81 370 ASN A N 1
ATOM 2975 C CA . ASN A 1 370 ? 67.189 -7.083 -70.475 1.00 34.81 370 ASN A CA 1
ATOM 2976 C C . ASN A 1 370 ? 66.266 -6.056 -69.761 1.00 34.81 370 ASN A C 1
ATOM 2978 O O . ASN A 1 370 ? 66.548 -4.865 -69.808 1.00 34.81 370 ASN A O 1
ATOM 2982 N N . GLU A 1 371 ? 65.129 -6.387 -69.138 1.00 36.88 371 GLU A N 1
ATOM 2983 C CA . GLU A 1 371 ? 64.802 -7.616 -68.408 1.00 36.88 371 GLU A CA 1
ATOM 2984 C C . GLU A 1 371 ? 63.270 -7.880 -68.358 1.00 36.88 371 GLU A C 1
ATOM 2986 O O . GLU A 1 371 ? 62.467 -6.954 -68.283 1.00 36.88 371 GLU A O 1
ATOM 2991 N N . ALA A 1 372 ? 62.880 -9.161 -68.382 1.00 35.94 372 ALA A N 1
ATOM 2992 C CA . ALA A 1 372 ? 61.610 -9.744 -67.905 1.00 35.94 372 ALA A CA 1
ATOM 2993 C C . ALA A 1 372 ? 60.263 -8.993 -68.119 1.00 35.94 372 ALA A C 1
ATOM 2995 O O . ALA A 1 372 ? 59.688 -8.401 -67.202 1.00 35.94 372 ALA A O 1
ATOM 2996 N N . THR A 1 373 ? 59.629 -9.208 -69.279 1.00 42.47 373 THR A N 1
ATOM 2997 C CA . THR A 1 373 ? 58.182 -8.980 -69.460 1.00 42.47 373 THR A CA 1
ATOM 2998 C C . THR A 1 373 ? 57.359 -9.923 -68.568 1.00 42.47 373 THR A C 1
ATOM 3000 O O . THR A 1 373 ? 57.157 -11.086 -68.914 1.00 42.47 373 THR A O 1
ATOM 3003 N N . THR A 1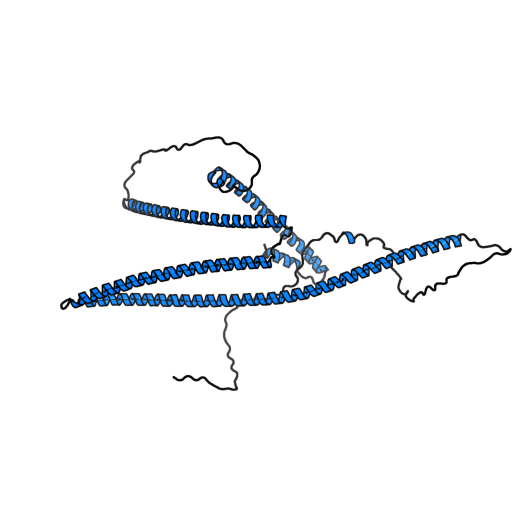 374 ? 56.830 -9.430 -67.444 1.00 36.91 374 THR A N 1
ATOM 3004 C CA . THR A 1 374 ? 55.856 -10.183 -66.629 1.00 36.91 374 THR A CA 1
ATOM 3005 C C . THR A 1 374 ? 54.440 -9.739 -66.983 1.00 36.91 374 THR A C 1
ATOM 3007 O O . THR A 1 374 ? 53.891 -8.803 -66.405 1.00 36.91 374 THR A O 1
ATOM 3010 N N . LEU A 1 375 ? 53.861 -10.401 -67.983 1.00 38.56 375 LEU A N 1
ATOM 3011 C CA . LEU A 1 375 ? 52.510 -10.138 -68.472 1.00 38.56 375 LEU A CA 1
ATOM 3012 C C . LEU A 1 375 ? 51.486 -10.760 -67.503 1.00 38.56 375 LEU A C 1
ATOM 3014 O O . LEU A 1 375 ? 51.121 -11.926 -67.629 1.00 38.56 375 LEU A O 1
ATOM 3018 N N . VAL A 1 376 ? 51.045 -9.992 -66.503 1.00 39.19 376 VAL A N 1
ATOM 3019 C CA . VAL A 1 376 ? 49.916 -10.386 -65.647 1.00 39.19 376 VAL A CA 1
ATOM 3020 C C . VAL A 1 376 ? 48.619 -10.052 -66.381 1.00 39.19 376 VAL A C 1
ATOM 3022 O O . VAL A 1 376 ? 48.285 -8.883 -66.567 1.00 39.19 376 VAL A O 1
ATOM 3025 N N . GLU A 1 377 ? 47.883 -11.084 -66.799 1.00 35.22 377 GLU A N 1
ATOM 3026 C CA . GLU A 1 377 ? 46.543 -10.939 -67.370 1.00 35.22 377 GLU A CA 1
ATOM 3027 C C . GLU A 1 377 ? 45.589 -10.276 -66.362 1.00 35.22 377 GLU A C 1
ATOM 3029 O O . GLU A 1 377 ? 45.081 -10.926 -65.444 1.00 35.22 377 GLU A O 1
ATOM 3034 N N . ILE A 1 378 ? 45.263 -8.998 -66.565 1.00 42.22 378 ILE A N 1
ATOM 3035 C CA . ILE A 1 378 ? 44.102 -8.394 -65.906 1.00 42.22 378 ILE A CA 1
ATOM 3036 C C . ILE A 1 378 ? 42.855 -8.878 -66.647 1.00 42.22 378 ILE A C 1
ATOM 3038 O O . ILE A 1 378 ? 42.420 -8.285 -67.636 1.00 42.22 378 ILE A O 1
ATOM 3042 N N . LYS A 1 379 ? 42.261 -9.971 -66.158 1.00 40.44 379 LYS A N 1
ATOM 3043 C CA . LYS A 1 379 ? 40.918 -10.391 -66.569 1.00 40.44 379 LYS A CA 1
ATOM 3044 C C . LYS A 1 379 ? 39.896 -9.368 -66.076 1.00 40.44 379 LYS A C 1
ATOM 3046 O O . LYS A 1 379 ? 39.405 -9.459 -64.954 1.00 40.44 379 LYS A O 1
ATOM 3051 N N . LEU A 1 380 ? 39.557 -8.413 -66.941 1.00 42.44 380 LEU A N 1
ATOM 3052 C CA . LEU A 1 380 ? 38.325 -7.638 -66.824 1.00 42.44 380 LEU A CA 1
ATOM 3053 C C . LEU A 1 380 ? 37.138 -8.604 -66.914 1.00 42.44 380 LEU A C 1
ATOM 3055 O O . LEU A 1 380 ? 36.805 -9.096 -67.989 1.00 42.44 380 LEU A O 1
ATOM 3059 N N . GLY A 1 381 ? 36.525 -8.899 -65.769 1.00 35.09 381 GLY A N 1
ATOM 3060 C CA . GLY A 1 381 ? 35.246 -9.597 -65.722 1.00 35.09 381 GLY A CA 1
ATOM 3061 C C . GLY A 1 381 ? 34.129 -8.693 -66.243 1.00 35.09 381 GLY A C 1
ATOM 3062 O O . GLY A 1 381 ? 34.041 -7.528 -65.849 1.00 35.09 381 GLY A O 1
ATOM 3063 N N . ASP A 1 382 ? 33.274 -9.229 -67.114 1.00 47.41 382 ASP A N 1
ATOM 3064 C CA . ASP A 1 382 ? 32.104 -8.527 -67.645 1.00 47.41 382 ASP A CA 1
ATOM 3065 C C . ASP A 1 382 ? 31.168 -8.071 -66.513 1.00 47.41 382 ASP A C 1
ATOM 3067 O O . ASP A 1 382 ? 30.470 -8.875 -65.895 1.00 47.41 382 ASP A O 1
ATOM 3071 N N . GLY A 1 383 ? 31.151 -6.763 -66.244 1.00 42.84 383 GLY A N 1
ATOM 3072 C CA . GLY A 1 383 ? 30.414 -6.201 -65.106 1.00 42.84 383 GLY A CA 1
ATOM 3073 C C . GLY A 1 383 ? 30.142 -4.696 -65.161 1.00 42.84 383 GLY A C 1
ATOM 3074 O O . GLY A 1 383 ? 29.752 -4.121 -64.151 1.00 42.84 383 GLY A O 1
ATOM 3075 N N . LEU A 1 384 ? 30.327 -4.038 -66.313 1.00 40.16 384 LEU A N 1
ATOM 3076 C CA . LEU A 1 384 ? 30.063 -2.601 -66.480 1.00 40.16 384 LEU A CA 1
ATOM 3077 C C . LEU A 1 384 ? 28.970 -2.333 -67.519 1.00 40.16 384 LEU A C 1
ATOM 3079 O O . LEU A 1 384 ? 29.221 -1.940 -68.658 1.00 40.16 384 LEU A O 1
ATOM 3083 N N . LYS A 1 385 ? 27.721 -2.484 -67.077 1.00 46.94 385 LYS A N 1
ATOM 3084 C CA . LYS A 1 385 ? 26.573 -1.761 -67.634 1.00 46.94 385 LYS A CA 1
ATOM 3085 C C . LYS A 1 385 ? 25.840 -1.096 -66.472 1.00 46.94 385 LYS A C 1
ATOM 3087 O O . LYS A 1 385 ? 25.611 -1.742 -65.456 1.00 46.94 385 LYS A O 1
ATOM 3092 N N . ASN A 1 386 ? 25.476 0.173 -66.659 1.00 46.06 386 ASN A N 1
ATOM 3093 C CA . ASN A 1 386 ? 24.820 1.065 -65.689 1.00 46.06 386 ASN A CA 1
ATOM 3094 C C . ASN A 1 386 ? 25.754 1.765 -64.679 1.00 46.06 386 ASN A C 1
ATOM 3096 O O . ASN A 1 386 ? 25.556 1.675 -63.471 1.00 46.06 386 ASN A O 1
ATOM 3100 N N . LEU A 1 387 ? 26.686 2.586 -65.178 1.00 37.16 387 LEU A N 1
ATOM 3101 C CA . LEU A 1 387 ? 27.104 3.788 -64.445 1.00 37.16 387 LEU A CA 1
ATOM 3102 C C . LEU A 1 387 ? 27.015 5.029 -65.341 1.00 37.16 387 LEU A C 1
ATOM 3104 O O . LEU A 1 387 ? 28.006 5.552 -65.842 1.00 37.16 387 LEU A O 1
ATOM 3108 N N . SER A 1 388 ? 25.787 5.506 -65.531 1.00 38.06 388 SER A N 1
ATOM 3109 C CA . SER A 1 388 ? 25.513 6.862 -66.003 1.00 38.06 388 SER A CA 1
ATOM 3110 C C . SER A 1 388 ? 24.776 7.616 -64.901 1.00 38.06 388 SER A C 1
ATOM 3112 O O . SER A 1 388 ? 23.651 7.250 -64.567 1.00 38.06 388 SER A O 1
ATOM 3114 N N . THR A 1 389 ? 25.377 8.706 -64.418 1.00 40.34 389 THR A N 1
ATOM 3115 C CA . THR A 1 389 ? 24.836 9.636 -63.404 1.00 40.34 389 THR A CA 1
ATOM 3116 C C . THR A 1 389 ? 25.002 9.215 -61.938 1.00 40.34 389 THR A C 1
ATOM 3118 O O . THR A 1 389 ? 24.051 8.794 -61.291 1.00 40.34 389 THR A O 1
ATOM 3121 N N . ILE A 1 390 ? 26.171 9.510 -61.365 1.00 37.56 390 ILE A N 1
ATOM 3122 C CA . ILE A 1 390 ? 26.223 10.174 -60.053 1.00 37.56 390 ILE A CA 1
ATOM 3123 C C . ILE A 1 390 ? 27.092 11.419 -60.238 1.00 37.56 390 ILE A C 1
ATOM 3125 O O . ILE A 1 390 ? 28.234 11.327 -60.688 1.00 37.56 390 ILE A O 1
ATOM 3129 N N . LYS A 1 391 ? 26.512 12.595 -59.980 1.00 38.41 391 LYS A N 1
ATOM 3130 C CA . LYS A 1 391 ? 27.251 13.860 -59.958 1.00 38.41 391 LYS A CA 1
ATOM 3131 C C . LYS A 1 391 ? 27.998 13.975 -58.631 1.00 38.41 391 LYS A C 1
ATOM 3133 O O . LYS A 1 391 ? 27.546 13.469 -57.613 1.00 38.41 391 LYS A O 1
ATOM 3138 N N . THR A 1 392 ? 29.122 14.674 -58.670 1.00 45.00 392 THR A N 1
ATOM 3139 C CA . THR A 1 392 ? 29.920 15.086 -57.512 1.00 45.00 392 THR A CA 1
ATOM 3140 C C . THR A 1 392 ? 29.094 15.841 -56.467 1.00 45.00 392 THR A C 1
ATOM 3142 O O . THR A 1 392 ? 28.762 17.001 -56.702 1.00 45.00 392 THR A O 1
ATOM 3145 N N . GLU A 1 393 ? 28.861 15.230 -55.304 1.00 34.41 393 GLU A N 1
ATOM 3146 C CA . GLU A 1 393 ? 28.468 15.908 -54.054 1.00 34.41 393 GLU A CA 1
ATOM 3147 C C . GLU A 1 393 ? 29.249 15.315 -52.859 1.00 34.41 393 GLU A C 1
ATOM 3149 O O . GLU A 1 393 ? 28.694 14.873 -51.856 1.00 34.41 393 GLU A O 1
ATOM 3154 N N . ASP A 1 394 ? 30.585 15.314 -52.962 1.00 35.97 394 ASP A N 1
ATOM 3155 C CA . ASP A 1 394 ? 31.491 15.110 -51.821 1.00 35.97 394 ASP A CA 1
ATOM 3156 C C . ASP A 1 394 ? 31.409 16.323 -50.865 1.00 35.97 394 ASP A C 1
ATOM 3158 O O . ASP A 1 394 ? 32.309 17.163 -50.879 1.00 35.97 394 ASP A O 1
ATOM 3162 N N . ASN A 1 395 ? 30.323 16.469 -50.083 1.00 39.03 395 ASN A N 1
ATOM 3163 C CA . ASN A 1 395 ? 30.255 17.393 -48.929 1.00 39.03 395 ASN A CA 1
ATOM 3164 C C . ASN A 1 395 ? 28.986 17.275 -48.038 1.00 39.03 395 ASN A C 1
ATOM 3166 O O . ASN A 1 395 ? 28.359 18.286 -47.736 1.00 39.03 395 ASN A O 1
ATOM 3170 N N . GLU A 1 396 ? 28.619 16.088 -47.525 1.00 40.47 396 GLU A N 1
ATOM 3171 C CA . GLU A 1 396 ? 27.656 16.054 -46.388 1.00 40.47 396 GLU A CA 1
ATOM 3172 C C . GLU A 1 396 ? 27.815 14.927 -45.339 1.00 40.47 396 GLU A C 1
ATOM 3174 O O . GLU A 1 396 ? 27.381 15.079 -44.197 1.00 40.47 396 GLU A O 1
ATOM 3179 N N . VAL A 1 397 ? 28.549 13.846 -45.631 1.00 40.78 397 VAL A N 1
ATOM 3180 C CA . VAL A 1 397 ? 28.598 12.639 -44.768 1.00 40.78 397 VAL A CA 1
ATOM 3181 C C . VAL A 1 397 ? 29.317 12.834 -43.411 1.00 40.78 397 VAL A C 1
ATOM 3183 O O . VAL A 1 397 ? 29.139 12.034 -42.496 1.00 40.78 397 VAL A O 1
ATOM 3186 N N . GLN A 1 398 ? 30.092 13.908 -43.211 1.00 40.47 398 GLN A N 1
ATOM 3187 C CA . GLN A 1 398 ? 30.777 14.171 -41.927 1.00 40.47 398 GLN A CA 1
ATOM 3188 C C . GLN A 1 398 ? 29.969 14.993 -40.907 1.00 40.47 398 GLN A C 1
ATOM 3190 O O . GLN A 1 398 ? 30.427 15.159 -39.775 1.00 40.47 398 GLN A O 1
ATOM 3195 N N . LYS A 1 399 ? 28.776 15.502 -41.252 1.00 41.34 399 LYS A N 1
ATOM 3196 C CA . LYS A 1 399 ? 27.988 16.333 -40.320 1.00 41.34 399 LYS A CA 1
ATOM 3197 C C . LYS A 1 399 ? 27.020 15.529 -39.444 1.00 41.34 399 LYS A C 1
ATOM 3199 O O . LYS A 1 399 ? 26.704 15.958 -38.337 1.00 41.34 399 LYS A O 1
ATOM 3204 N N . GLU A 1 400 ? 26.594 14.352 -39.896 1.00 40.69 400 GLU A N 1
ATOM 3205 C CA . GLU A 1 400 ? 25.545 13.567 -39.227 1.00 40.69 400 GLU A CA 1
ATOM 3206 C C . GLU A 1 400 ? 26.070 12.712 -38.056 1.00 40.69 400 GLU A C 1
ATOM 3208 O O . GLU A 1 400 ? 25.393 12.559 -37.040 1.00 40.69 400 GLU A O 1
ATOM 3213 N N . GLN A 1 401 ? 27.335 12.274 -38.102 1.00 39.16 401 GLN A N 1
ATOM 3214 C CA . GLN A 1 401 ? 27.963 11.477 -37.031 1.00 39.16 401 GLN A CA 1
ATOM 3215 C C . GLN A 1 401 ? 28.232 12.242 -35.718 1.00 39.16 401 GLN A C 1
ATOM 3217 O O . GLN A 1 401 ? 28.657 11.634 -34.737 1.00 39.16 401 GLN A O 1
ATOM 3222 N N . ARG A 1 402 ? 27.975 13.559 -35.656 1.00 37.97 402 ARG A N 1
ATOM 3223 C CA . ARG A 1 402 ? 28.113 14.363 -34.422 1.00 37.97 402 ARG A CA 1
ATOM 3224 C C . ARG A 1 402 ? 26.787 14.777 -33.777 1.00 37.97 402 ARG A C 1
ATOM 3226 O O . ARG A 1 402 ? 26.825 15.457 -32.756 1.00 37.97 402 ARG A O 1
ATOM 3233 N N . SER A 1 403 ? 25.643 14.372 -34.340 1.00 36.19 403 SER A N 1
ATOM 3234 C CA . SER A 1 403 ? 24.310 14.744 -33.831 1.00 36.19 403 SER A CA 1
ATOM 3235 C C . SER A 1 403 ? 23.592 13.641 -33.039 1.00 36.19 403 SER A C 1
ATOM 3237 O O . SER A 1 403 ? 22.568 13.925 -32.427 1.00 36.19 403 SER A O 1
ATOM 3239 N N . ILE A 1 404 ? 24.106 12.405 -33.018 1.00 37.91 404 ILE A N 1
ATOM 3240 C CA . ILE A 1 404 ? 23.435 11.233 -32.407 1.00 37.91 404 ILE A CA 1
ATOM 3241 C C . ILE A 1 404 ? 24.043 10.881 -31.029 1.00 37.91 404 ILE A C 1
ATOM 3243 O O . ILE A 1 404 ? 24.079 9.733 -30.604 1.00 37.91 404 ILE A O 1
ATOM 3247 N N . LEU A 1 405 ? 24.551 11.890 -30.315 1.00 39.50 405 LEU A N 1
ATOM 3248 C CA . LEU A 1 405 ? 25.061 11.778 -28.939 1.00 39.50 405 LEU A CA 1
ATOM 3249 C C . LEU A 1 405 ? 24.499 12.895 -28.043 1.00 39.50 405 LEU A C 1
ATOM 3251 O O . LEU A 1 405 ? 25.216 13.506 -27.256 1.00 39.50 405 LEU A O 1
ATOM 3255 N N . SER A 1 406 ? 23.199 13.175 -28.181 1.00 41.19 406 SER A N 1
ATOM 3256 C CA . SER A 1 406 ? 22.427 13.950 -27.203 1.00 41.19 406 SER A CA 1
ATOM 3257 C C . SER A 1 406 ? 20.917 13.782 -27.413 1.00 41.19 406 SER A C 1
ATOM 3259 O O . SER A 1 406 ? 20.238 14.744 -27.762 1.00 41.19 406 SER A O 1
ATOM 3261 N N . ASP A 1 407 ? 20.374 12.594 -27.137 1.00 31.58 407 ASP A N 1
ATOM 3262 C CA . ASP A 1 407 ? 19.014 12.546 -26.592 1.00 31.58 407 ASP A CA 1
ATOM 3263 C C . ASP A 1 407 ? 18.822 11.366 -25.626 1.00 31.58 407 ASP A C 1
ATOM 3265 O O . ASP A 1 407 ? 19.032 10.203 -25.975 1.00 31.58 407 ASP A O 1
ATOM 3269 N N . LYS A 1 408 ? 18.450 11.681 -24.381 1.00 42.38 408 LYS A N 1
ATOM 3270 C CA . LYS A 1 408 ? 17.969 10.725 -23.376 1.00 42.38 408 LYS A CA 1
ATOM 3271 C C . LYS A 1 408 ? 16.469 10.982 -23.242 1.00 42.38 408 LYS A C 1
ATOM 3273 O O . LYS A 1 408 ? 16.099 11.930 -22.555 1.00 42.38 408 LYS A O 1
ATOM 3278 N N . GLY A 1 409 ? 15.613 10.150 -23.837 1.00 30.98 409 GLY A N 1
ATOM 3279 C CA . GLY A 1 409 ? 14.172 10.418 -23.782 1.00 30.98 409 GLY A CA 1
ATOM 3280 C C . GLY A 1 409 ? 13.249 9.307 -24.284 1.00 30.98 409 GLY A C 1
ATOM 3281 O O . GLY A 1 409 ? 13.011 9.178 -25.475 1.00 30.98 409 GLY A O 1
ATOM 3282 N N . GLU A 1 410 ? 12.657 8.593 -23.326 1.00 30.81 410 GLU A N 1
ATOM 3283 C CA . GLU A 1 410 ? 11.300 8.018 -23.364 1.00 30.81 410 GLU A CA 1
ATOM 3284 C C . GLU A 1 410 ? 10.920 6.938 -24.404 1.00 30.81 410 GLU A C 1
ATOM 3286 O O . GLU A 1 410 ? 10.527 7.174 -25.548 1.00 30.81 410 GLU A O 1
ATOM 3291 N N . VAL A 1 411 ? 10.839 5.711 -23.878 1.00 31.27 411 VAL A N 1
ATOM 3292 C CA . VAL A 1 411 ? 10.112 4.568 -24.444 1.00 31.27 411 VAL A CA 1
ATOM 3293 C C . VAL A 1 411 ? 8.625 4.901 -24.644 1.00 31.27 411 VAL A C 1
ATOM 3295 O O . VAL A 1 411 ? 7.878 5.079 -23.679 1.00 31.27 411 VAL A O 1
ATOM 3298 N N . LYS A 1 412 ? 8.144 4.872 -25.892 1.00 34.97 412 LYS A N 1
ATOM 3299 C CA . LYS A 1 412 ? 6.701 4.903 -26.189 1.00 34.97 412 LYS A CA 1
ATOM 3300 C C . LYS A 1 412 ? 6.084 3.507 -26.074 1.00 34.97 412 LYS A C 1
ATOM 3302 O O . LYS A 1 412 ? 6.279 2.664 -26.946 1.00 34.97 412 LYS A O 1
ATOM 3307 N N . LYS A 1 413 ? 5.268 3.289 -25.035 1.00 35.44 413 LYS A N 1
ATOM 3308 C CA . LYS A 1 413 ? 4.344 2.140 -24.947 1.00 35.44 413 LYS A CA 1
ATOM 3309 C C . LYS A 1 413 ? 3.358 2.156 -26.119 1.00 35.44 413 LYS A C 1
ATOM 3311 O O . LYS A 1 413 ? 2.681 3.159 -26.341 1.00 35.44 413 LYS A O 1
ATOM 3316 N N . THR A 1 414 ? 3.212 1.028 -26.808 1.00 32.44 414 THR A N 1
ATOM 3317 C CA . THR A 1 414 ? 2.206 0.832 -27.859 1.00 32.44 414 THR A CA 1
ATOM 3318 C C . THR A 1 414 ? 1.002 0.025 -27.360 1.00 32.44 414 THR A C 1
ATOM 3320 O O . THR A 1 414 ? 1.133 -0.979 -26.669 1.00 32.44 414 THR A O 1
ATOM 3323 N N . THR A 1 415 ? -0.187 0.470 -27.775 1.00 31.95 415 THR A N 1
ATOM 3324 C CA . THR A 1 415 ? -1.417 -0.333 -27.936 1.00 31.95 415 THR A CA 1
ATOM 3325 C C . THR A 1 415 ? -2.067 -0.947 -26.683 1.00 31.95 415 THR A C 1
ATOM 3327 O O . THR A 1 415 ? -1.968 -2.141 -26.412 1.00 31.95 415 THR A O 1
ATOM 3330 N N . LYS A 1 416 ? -2.917 -0.160 -26.010 1.00 34.53 416 LYS A N 1
ATOM 3331 C CA . LYS A 1 416 ? -3.955 -0.677 -25.099 1.00 34.53 416 LYS A CA 1
ATOM 3332 C C . LYS A 1 416 ? -5.202 -1.063 -25.912 1.00 34.53 416 LYS A C 1
ATOM 3334 O O . LYS A 1 416 ? -5.825 -0.190 -26.516 1.00 34.53 416 LYS A O 1
ATOM 3339 N N . LYS A 1 417 ? -5.590 -2.347 -25.937 1.00 41.44 417 LYS A N 1
ATOM 3340 C CA . LYS A 1 417 ? -6.898 -2.760 -26.490 1.00 41.44 417 LYS A CA 1
ATOM 3341 C C . LYS A 1 417 ? -8.032 -2.210 -25.614 1.00 41.44 417 LYS A C 1
ATOM 3343 O O . LYS A 1 417 ? -7.924 -2.142 -24.392 1.00 41.44 417 LYS A O 1
ATOM 3348 N N . ARG A 1 418 ? -9.120 -1.799 -26.265 1.00 33.25 418 ARG A N 1
ATOM 3349 C CA . ARG A 1 418 ? -10.301 -1.173 -25.657 1.00 33.25 418 ARG A CA 1
ATOM 3350 C C . ARG A 1 418 ? -11.257 -2.248 -25.137 1.00 33.25 418 ARG A C 1
ATOM 3352 O O . ARG A 1 418 ? -11.823 -2.974 -25.946 1.00 33.25 418 ARG A O 1
ATOM 3359 N N . VAL A 1 419 ? -11.486 -2.297 -23.825 1.00 31.45 419 VAL A N 1
ATOM 3360 C CA . VAL A 1 419 ? -12.637 -3.001 -23.234 1.00 31.45 419 VAL A CA 1
ATOM 3361 C C . VAL A 1 419 ? -13.700 -1.960 -22.894 1.00 31.45 419 VAL A C 1
ATOM 3363 O O . VAL A 1 419 ? -13.436 -0.986 -22.190 1.00 31.45 419 VAL A O 1
ATOM 3366 N N . THR A 1 420 ? -14.893 -2.131 -23.454 1.00 37.66 420 THR A N 1
ATOM 3367 C CA . THR A 1 420 ? -16.068 -1.297 -23.186 1.00 37.66 420 THR A CA 1
ATOM 3368 C C . THR A 1 420 ? -16.704 -1.680 -21.855 1.00 37.66 420 THR A C 1
ATOM 3370 O O . THR A 1 420 ? -17.228 -2.781 -21.725 1.00 37.66 420 THR A O 1
ATOM 3373 N N . PHE A 1 421 ? -16.738 -0.745 -20.904 1.00 30.09 421 PHE A N 1
ATOM 3374 C CA . PHE A 1 421 ? -17.695 -0.803 -19.799 1.00 30.09 421 PHE A CA 1
ATOM 3375 C C . PHE A 1 421 ? -19.104 -0.540 -20.344 1.00 30.09 421 PHE A C 1
ATOM 3377 O O . PHE A 1 421 ? -19.342 0.498 -20.967 1.00 30.09 421 PHE A O 1
ATOM 3384 N N . LEU A 1 422 ? -20.032 -1.466 -20.103 1.00 38.16 422 LEU A N 1
ATOM 3385 C CA . LEU A 1 422 ? -21.460 -1.244 -20.322 1.00 38.16 422 LEU A CA 1
ATOM 3386 C C . LEU A 1 422 ? -22.068 -0.562 -19.090 1.00 38.16 422 LEU A C 1
ATOM 3388 O O . LEU A 1 422 ? -21.820 -0.968 -17.956 1.00 38.16 422 LEU A O 1
ATOM 3392 N N . GLN A 1 423 ? -22.869 0.478 -19.324 1.00 36.97 423 GLN A N 1
ATOM 3393 C CA . GLN A 1 423 ? -23.735 1.067 -18.300 1.00 36.97 423 GLN A CA 1
ATOM 3394 C C . GLN A 1 423 ? -24.948 0.159 -18.021 1.00 36.97 423 GLN A C 1
ATOM 3396 O O . GLN A 1 423 ? -25.366 -0.586 -18.909 1.00 36.97 423 GLN A O 1
ATOM 3401 N N . PRO A 1 424 ? -25.556 0.242 -16.823 1.00 42.00 424 PRO A N 1
ATOM 3402 C CA . PRO A 1 424 ? -26.766 -0.506 -16.495 1.00 42.00 424 PRO A CA 1
ATOM 3403 C C . PRO A 1 424 ? -28.002 0.075 -17.199 1.00 42.00 424 PRO A C 1
ATOM 3405 O O . PRO A 1 424 ? -28.119 1.285 -17.388 1.00 42.00 424 PRO A O 1
ATOM 3408 N N . THR A 1 425 ? -28.956 -0.781 -17.562 1.00 32.72 425 THR A N 1
ATOM 3409 C CA . THR A 1 425 ? -30.314 -0.416 -18.026 1.00 32.72 425 THR A CA 1
ATOM 3410 C C . THR A 1 425 ? -31.283 -1.584 -17.715 1.00 32.72 425 THR A C 1
ATOM 3412 O O . THR A 1 425 ? -30.807 -2.622 -17.254 1.00 32.72 425 THR A O 1
ATOM 3415 N N . PRO A 1 426 ? -32.624 -1.415 -17.758 1.00 38.16 426 PRO A N 1
ATOM 3416 C CA . PRO A 1 426 ? -33.461 -1.781 -16.613 1.00 38.16 426 PRO A CA 1
ATOM 3417 C C . PRO A 1 426 ? -34.364 -3.007 -16.850 1.00 38.16 426 PRO A C 1
ATOM 3419 O O . PRO A 1 426 ? -34.306 -3.661 -17.885 1.00 38.16 426 PRO A O 1
ATOM 3422 N N . ALA A 1 427 ? -35.199 -3.311 -15.852 1.00 37.72 427 ALA A N 1
ATOM 3423 C CA . ALA A 1 427 ? -36.142 -4.430 -15.827 1.00 37.72 427 ALA A CA 1
ATOM 3424 C C . ALA A 1 427 ? -37.162 -4.448 -16.987 1.00 37.72 427 ALA A C 1
ATOM 3426 O O . ALA A 1 427 ? -37.608 -3.394 -17.439 1.00 37.72 427 ALA A O 1
ATOM 3427 N N . GLY A 1 428 ? -37.609 -5.653 -17.371 1.00 32.16 428 GLY A N 1
ATOM 3428 C CA . GLY A 1 428 ? -38.745 -5.850 -18.280 1.00 32.16 428 GLY A CA 1
ATOM 3429 C C . GLY A 1 428 ? -38.918 -7.289 -18.788 1.00 32.16 428 GLY A C 1
ATOM 3430 O O . GLY A 1 428 ? -38.284 -7.666 -19.760 1.00 32.16 428 GLY A O 1
ATOM 3431 N N . GLU A 1 429 ? -39.776 -8.051 -18.103 1.00 33.69 429 GLU A N 1
ATOM 3432 C CA . GLU A 1 429 ? -40.739 -9.049 -18.625 1.00 33.69 429 GLU A CA 1
ATOM 3433 C C . GLU A 1 429 ? -40.356 -10.049 -19.751 1.00 33.69 429 GLU A C 1
ATOM 3435 O O . GLU A 1 429 ? -40.153 -9.684 -20.899 1.00 33.69 429 GLU A O 1
ATOM 3440 N N . GLY A 1 430 ? -40.451 -11.347 -19.410 1.00 31.77 430 GLY A N 1
ATOM 3441 C CA . GLY A 1 430 ? -41.146 -12.397 -20.182 1.00 31.77 430 GLY A CA 1
ATOM 3442 C C . GLY A 1 430 ? -40.686 -12.790 -21.598 1.00 31.77 430 GLY A C 1
ATOM 3443 O O . GLY A 1 430 ? -40.900 -12.054 -22.549 1.00 31.77 430 GLY A O 1
ATOM 3444 N N . GLU A 1 431 ? -40.296 -14.061 -21.775 1.00 30.73 431 GLU A N 1
ATOM 3445 C CA . GLU A 1 431 ? -41.090 -14.981 -22.615 1.00 30.73 431 GLU A CA 1
ATOM 3446 C C . GLU A 1 431 ? -40.735 -16.466 -22.390 1.00 30.73 431 GLU A C 1
ATOM 3448 O O . GLU A 1 431 ? -39.614 -16.842 -22.051 1.00 30.73 431 GLU A O 1
ATOM 3453 N N . GLU A 1 432 ? -41.748 -17.310 -22.560 1.00 35.53 432 GLU A N 1
ATOM 3454 C CA . GLU A 1 432 ? -41.773 -18.756 -22.331 1.00 35.53 432 GLU A CA 1
ATOM 3455 C C . GLU A 1 432 ? -41.436 -19.516 -23.625 1.00 35.53 432 GLU A C 1
ATOM 3457 O O . GLU A 1 432 ? -42.149 -19.350 -24.614 1.00 35.53 432 GLU A O 1
ATOM 3462 N N . LYS A 1 433 ? -40.427 -20.410 -23.631 1.00 33.16 433 LYS A N 1
ATOM 3463 C CA . LYS A 1 433 ? -40.324 -21.471 -24.658 1.00 33.16 433 LYS A CA 1
ATOM 3464 C C . LYS A 1 433 ? -39.853 -22.827 -24.130 1.00 33.16 433 LYS A C 1
ATOM 3466 O O . LYS A 1 433 ? -38.709 -23.016 -23.730 1.00 33.16 433 LYS A O 1
ATOM 3471 N N . VAL A 1 434 ? -40.774 -23.780 -24.234 1.00 34.00 434 VAL A N 1
ATOM 3472 C CA . VAL A 1 434 ? -40.599 -25.233 -24.121 1.00 34.00 434 VAL A CA 1
ATOM 3473 C C . VAL A 1 434 ? -39.898 -25.791 -25.368 1.00 34.00 434 VAL A C 1
ATOM 3475 O O . VAL A 1 434 ? -40.233 -25.364 -26.471 1.00 34.00 434 VAL A O 1
ATOM 3478 N N . SER A 1 435 ? -39.010 -26.786 -25.211 1.00 30.06 435 SER A N 1
ATOM 3479 C CA . SER A 1 435 ? -38.833 -27.884 -26.187 1.00 30.06 435 SER A CA 1
ATOM 3480 C C . SER A 1 435 ? -37.981 -29.043 -25.634 1.00 30.06 435 SER A C 1
ATOM 3482 O O . SER A 1 435 ? -36.761 -28.953 -25.573 1.00 30.06 435 SER A O 1
ATOM 3484 N N . ASP A 1 436 ? -38.661 -30.134 -25.291 1.00 30.61 436 ASP A N 1
ATOM 3485 C CA . ASP A 1 436 ? -38.325 -31.555 -25.487 1.00 30.61 436 ASP A CA 1
ATOM 3486 C C . ASP A 1 436 ? -36.958 -32.190 -25.105 1.00 30.61 436 ASP A C 1
ATOM 3488 O O . ASP A 1 436 ? -35.882 -31.916 -25.630 1.00 30.61 436 ASP A O 1
ATOM 3492 N N . GLN A 1 437 ? -37.118 -33.196 -24.235 1.00 29.75 437 GLN A N 1
ATOM 3493 C CA . GLN A 1 437 ? -36.319 -34.404 -23.946 1.00 29.75 437 GLN A CA 1
ATOM 3494 C C . GLN A 1 437 ? -36.114 -35.340 -25.183 1.00 29.75 437 GLN A C 1
ATOM 3496 O O . GLN A 1 437 ? -36.588 -34.970 -26.256 1.00 29.75 437 GLN A O 1
ATOM 3501 N N . PRO A 1 438 ? -35.530 -36.579 -25.100 1.00 48.03 438 PRO A N 1
ATOM 3502 C CA . PRO A 1 438 ? -35.066 -37.370 -23.927 1.00 48.03 438 PRO A CA 1
ATOM 3503 C C . PRO A 1 438 ? -33.696 -38.096 -24.053 1.00 48.03 438 PRO A C 1
ATOM 3505 O O . PRO A 1 438 ? -33.133 -38.218 -25.136 1.00 48.03 438 PRO A O 1
ATOM 3508 N N . GLY A 1 439 ? -33.261 -38.766 -22.965 1.00 31.06 439 GLY A N 1
ATOM 3509 C CA . GLY A 1 439 ? -32.721 -40.135 -23.111 1.00 31.06 439 GLY A CA 1
ATOM 3510 C C . GLY A 1 439 ? -31.664 -40.656 -22.118 1.00 31.06 439 GLY A C 1
ATOM 3511 O O . GLY A 1 439 ? -30.486 -40.554 -22.422 1.00 31.06 439 GLY A O 1
ATOM 3512 N N . SER A 1 440 ? -32.102 -41.400 -21.080 1.00 30.56 440 SER A N 1
ATOM 3513 C CA . SER A 1 440 ? -31.328 -42.413 -20.296 1.00 30.56 440 SER A CA 1
ATOM 3514 C C . SER A 1 440 ? -30.095 -41.911 -19.498 1.00 30.56 440 SER A C 1
ATOM 3516 O O . SER A 1 440 ? -29.388 -41.024 -19.938 1.00 30.56 440 SER A O 1
ATOM 3518 N N . SER A 1 441 ? -29.701 -42.397 -18.313 1.00 32.53 441 SER A N 1
ATOM 3519 C CA . SER A 1 441 ? -29.916 -43.649 -17.562 1.00 32.53 441 SER A CA 1
ATOM 3520 C C . SER A 1 441 ? -29.610 -43.329 -16.073 1.00 32.53 441 SER A C 1
ATOM 3522 O O . SER A 1 441 ? -28.590 -42.702 -15.812 1.00 32.53 441 SER A O 1
ATOM 3524 N N . VAL A 1 442 ? -30.479 -43.557 -15.068 1.00 34.34 442 VAL A N 1
ATOM 3525 C CA . VAL A 1 442 ? -30.690 -44.851 -14.356 1.00 34.34 442 VAL A CA 1
ATOM 3526 C C . VAL A 1 442 ? -29.349 -45.404 -13.825 1.00 34.34 442 VAL A C 1
ATOM 3528 O O . VAL A 1 442 ? -28.505 -45.739 -14.651 1.00 34.34 442 VAL A O 1
ATOM 3531 N N . TYR A 1 443 ? -29.033 -45.513 -12.517 1.00 32.88 443 TYR A N 1
ATOM 3532 C CA . TYR A 1 443 ? -29.743 -45.532 -11.196 1.00 32.88 443 TYR A CA 1
ATOM 3533 C C . TYR A 1 443 ? -28.921 -44.731 -10.122 1.00 32.88 443 TYR A C 1
ATOM 3535 O O . TYR A 1 443 ? -27.868 -44.224 -10.483 1.00 32.88 443 TYR A O 1
ATOM 3543 N N . LYS A 1 444 ? -29.162 -44.656 -8.786 1.00 35.97 444 LYS A N 1
ATOM 3544 C CA . LYS A 1 444 ? -30.306 -44.599 -7.820 1.00 35.97 444 LYS A CA 1
ATOM 3545 C C . LYS A 1 444 ? -29.719 -44.681 -6.381 1.00 35.97 444 LYS A C 1
ATOM 3547 O O . LYS A 1 444 ? -28.922 -45.570 -6.105 1.00 35.97 444 LYS A O 1
ATOM 3552 N N . THR A 1 445 ? -30.133 -43.797 -5.470 1.00 35.09 445 THR A N 1
ATOM 3553 C CA . THR A 1 445 ? -29.724 -43.748 -4.044 1.00 35.09 445 THR A CA 1
ATOM 3554 C C . THR A 1 445 ? -30.256 -44.933 -3.223 1.00 35.09 445 THR A C 1
ATOM 3556 O O . THR A 1 445 ? -31.329 -45.457 -3.527 1.00 35.09 445 THR A O 1
ATOM 3559 N N . GLN A 1 446 ? -29.563 -45.299 -2.137 1.00 37.38 446 GLN A N 1
ATOM 3560 C CA . GLN A 1 446 ? -30.007 -46.307 -1.169 1.00 37.38 446 GLN A CA 1
ATOM 3561 C C . GLN A 1 446 ? -29.916 -45.737 0.260 1.00 37.38 446 GLN A C 1
ATOM 3563 O O . GLN A 1 446 ? -28.821 -45.477 0.749 1.00 37.38 446 GLN A O 1
ATOM 3568 N N . ILE A 1 447 ? -31.072 -45.497 0.893 1.00 38.97 447 ILE A N 1
ATOM 3569 C CA . ILE A 1 447 ? -31.219 -45.091 2.302 1.00 38.97 447 ILE A CA 1
ATOM 3570 C C . ILE A 1 447 ? -32.409 -45.860 2.890 1.00 38.97 447 ILE A C 1
ATOM 3572 O O . ILE A 1 447 ? -33.543 -45.644 2.471 1.00 38.97 447 ILE A O 1
ATOM 3576 N N . GLU A 1 448 ? -32.118 -46.716 3.864 1.00 49.22 448 GLU A N 1
ATOM 3577 C CA . GLU A 1 448 ? -33.003 -47.354 4.852 1.00 49.22 448 GLU A CA 1
ATOM 3578 C C . GLU A 1 448 ? -32.108 -47.568 6.095 1.00 49.22 448 GLU A C 1
ATOM 3580 O O . GLU A 1 448 ? -30.952 -47.961 5.922 1.00 49.22 448 GLU A O 1
ATOM 3585 N N . SER A 1 449 ? -32.502 -47.292 7.343 1.00 48.72 449 SER A N 1
ATOM 3586 C CA . SER A 1 449 ? -33.720 -46.674 7.901 1.00 48.72 449 SER A CA 1
ATOM 3587 C C . SER A 1 449 ? -33.370 -45.894 9.173 1.00 48.72 449 SER A C 1
ATOM 3589 O O . SER A 1 449 ? -32.298 -46.182 9.752 1.00 48.72 449 SER A O 1
#

Solvent-accessible surface area (backbone atoms only — not comparable to full-atom values): 28303 Å² total; per-residue (Å²): 112,66,74,60,52,56,57,50,52,58,66,70,68,64,86,42,102,42,73,69,52,35,52,53,51,49,66,69,41,46,62,62,55,50,52,52,51,52,53,51,52,53,52,52,50,62,47,51,58,49,50,58,47,50,52,52,50,50,52,50,50,51,55,48,48,52,72,74,43,63,79,71,50,78,78,76,67,91,71,86,92,83,91,88,86,90,86,86,83,83,87,79,94,79,86,82,87,84,76,87,81,86,85,84,91,75,82,97,71,60,73,64,61,53,51,55,50,50,54,50,50,54,49,52,53,52,52,51,52,50,52,52,52,53,50,52,52,52,53,50,53,51,53,57,50,51,55,53,50,52,53,50,51,52,53,49,51,55,52,51,56,51,47,52,58,49,28,73,74,69,72,67,76,80,79,79,49,72,70,56,50,52,48,53,55,50,51,54,52,51,49,53,50,50,57,51,48,51,57,50,50,52,51,50,52,51,54,52,48,54,53,51,53,52,49,49,56,49,51,55,50,49,54,51,51,49,52,51,49,59,54,54,63,70,73,64,75,88,82,66,75,73,60,56,55,56,52,54,50,57,52,48,56,54,48,54,55,48,51,54,51,50,53,52,50,52,52,49,52,50,54,50,49,56,50,50,60,45,53,48,53,57,48,54,51,52,51,52,52,52,52,52,54,52,53,55,49,51,54,54,50,51,56,48,50,57,48,47,57,53,47,55,59,47,51,58,50,48,54,53,50,52,52,51,49,51,52,51,52,52,53,50,53,54,52,52,49,52,51,52,53,53,46,53,54,48,51,57,48,50,54,54,56,72,70,58,79,85,86,85,85,89,83,85,84,85,89,86,93,86,80,82,91,78,84,76,84,79,79,80,71,95,75,89,80,87,90,80,88,81,80,94,71,94,79,62,84,82,64,61,84,75,64,85,83,76,84,90,79,83,87,80,86,80,83,83,83,87,81,83,84,81,80,92,81,83,91,81,82,89,88,91,83,88,82,84,88,89,83,91,77,91,89,82,91,88,89,84,133

Foldseek 3Di:
DVVVVVVVVVQQPDDDPDPVRSVVSCVVCVVVNVVSVVVVVVVVVVVVVVVVVVVVVVVVVVVVCCVVPVPVCVVPPPDDDDDDDDDDDDDDDDDDDDDDDDDDDDDDDDPPVVVVVVVVVVVVVVVVVVVVVVVVVVVVVVVVVVVVVVVVVVVVVVVVVVLVVVCVVPVDRDDQDPVNVVVVVVVVVVVVVVVVVVVVVVVVVVVVVVVVVVVVVVVVVVVVVVVVVVVVVVVDDDDCVPVVVVVVVVVVVVVVVVVVVVVVVVVVVVVVVVVVVVVVVVVVVVVVVVVVVVVVVVVVVVVVVVVVVVVVVVVVVVVVVVVVVVVVVVVVVVVVVVVVVVVVVVVVVVVVVVPDDDDDDDDDDDDDDDDDDPDDDPPPDPDDDDDDDDDDDPPDPVPPVPPPPDDDDDDDDDDDDDDDDDDDDDDDDDDDDDDDDDDDDDDDDDDDD

Mean predicted aligned error: 24.91 Å

Sequence (449 aa):
MQGKVESVIKLIEEDGDSFAKRAEMYYKKRPELINFVEESYRAYRALAERYDHLSKELQTANNTIATIFPEQIQLAMEEEDEYGAPKMPKDFTQIPPSGSTNIPKAPIKDLKGLIEAIEEIDKLQKDMLALQTVKEFIRTSYKNGLEKYREIENQIMEKQQKICTLEDEYGEGRVIEDAEACTLMAEAALQSCQETLTQLQEKQDVYSQEARDEFKKIEDSCKKLQSFRHKYLRDQTDEAKINVVNISNQEAEKIDELVNKVISLETEVTSQTLLIDRLRREADELQAQVQSFEEDKAALMDDTHNLNIRVMAIEAKLQTIENLNKDVVNQNSNLRTHFVEARANIDHLSDKLSSVKPDEELDGTDSSPNEATTLVEIKLGDGLKNLSTIKTEDNEVQKEQRSILSDKGEVKKTTKKRVTFLQPTPAGEGEEKVSDQPGSSVYKTQIES

pLDDT: mean 73.29, std 24.38, range [27.59, 97.94]

InterPro domains:
  IPR011684 Protein Networked (NET), actin-binding (NAB) domain [PF07765] (1-52)
  IPR011684 Protein Networked (NET), actin-binding (NAB) domain [PS51774] (1-58)
  IPR056888 NET2A-D/KIP1-like, alpha-helical domain [PF25014] (166-242)
  IPR056888 NET2A-D/KIP1-like, alpha-helical domain [PF25014] (252-356)

Radius of gyration: 50.43 Å; Cα contacts (8 Å, |Δi|>4): 15; chains: 1; bounding box: 125×91×148 Å